Protein AF-0000000083151956 (afdb_homodimer)

Nearest PDB structures (foldseek):
  3o1k-assembly1_B  TM=8.610E-01  e=4.392E-08  Vibrio cholerae O1 biovar El Tor str. N16961
  7su6-assembly1_C  TM=8.711E-01  e=6.324E-08  Yersinia pestis
  7su7-assembly1_D  TM=8.736E-01  e=1.480E-07  Yersinia pestis
  1b9l-assembly1_A  TM=8.219E-01  e=1.318E-06  Escherichia coli
  7su8-assembly1_B  TM=8.408E-01  e=7.221E-06  Yersinia pestis

InterPro domains:
  IPR006156 Dihydroneopterin aldolase [PTHR42844] (194-307)
  IPR006157 Dihydroneopterin aldolase/epimerase domain [PF02152] (199-303)
  IPR006157 Dihydroneopterin aldolase/epimerase domain [SM00905] (197-304)
  IPR043133 GTP cyclohydrolase I, C-terminal/NADPH-dependent 7-cyano-7-deazaguanine reductase [G3DSA:3.30.1130.10] (10-170)
  IPR043133 GTP cyclohydrolase I, C-terminal/NADPH-dependent 7-cyano-7-deazaguanine reductase [G3DSA:3.30.1130.10] (189-306)

Radius of gyration: 25.69 Å; Cα contacts (8 Å, |Δi|>4): 1440; chains: 2; bounding box: 66×73×58 Å

Sequence (620 aa):
MGECKRNFQISPVPPLVDHICLRNVQLPLPSAVEAWRRPGQRQPCNMSLKLSCSSIAASAEDDDVSLSLDYGKLYRRIEESVRQWPNAHKEPAKILPIVGLYEQPVHEPPSIDPGQDLSVLGGRIASLALGYLQETALQISKERPGAIQPDFGQIEVSLHLPKALLRAEKGLLFRSLHTLGYSPEGVAVAVVEGEEFWIQNICCHCIIGINPHERLEKQTVVVSLGFKGPGHHQWRARFLETYQEMTRIVAEELDKTTFRSVETLVTFVARVVTVNFGIELVTVRAEKPNALAFAEGTGVEVTRGRSFFSMGECKRNFQISPVPPLVDHICLRNVQLPLPSAVEAWRRPGQRQPCNMSLKLSCSSIAASAEDDDVSLSLDYGKLYRRIEESVRQWPNAHKEPAKILPIVGLYEQPVHEPPSIDPGQDLSVLGGRIASLALGYLQETALQISKERPGAIQPDFGQIEVSLHLPKALLRAEKGLLFRSLHTLGYSPEGVAVAVVEGEEFWIQNICCHCIIGINPHERLEKQTVVVSLGFKGPGHHQWRARFLETYQEMTRIVAEELDKTTFRSVETLVTFVARVVTVNFGIELVTVRAEKPNALAFAEGTGVEVTRGRSFFS

Organism: NCBI:txid41062

pLDDT: mean 89.86, std 12.64, range [26.09, 98.88]

Secondary structure (DSSP, 8-state):
-------SEEPPPPS-EEEEEEEEEE--EEEE--TT--TTEEE--EEEEEEEEE--HHHHHHT-GGGS--HHHHHHHHHHHHHTTT------S-PPPEEETT-----S--SS-GGG-HHHHHHHHHHHHHHHHHHHHHHHHHHSTTSS-TT--EEEEEEEETTS-TTBTT-EEEEEEEEEEE-TTS-EEEEEEEEEEEEEEEEEEE---SSGGGGTS-EEEEEEEEEEE---HHHHHHHHHHHHHHHHHHHHHHTT---S-HHHHHHHHHHIIIIIT--SEEEEEEEETTSSTT-SEEEEEEEEEGGG--/-------SEEPPPPS-EEEEEEEEEE--BSS---TT--TT--B--EEEEEEEEE--HHHHHHT-GGGS--HHHHHHHHHHHHHTTT------S-PPPEEETT-----S--SS-GGG-HHHHHHHHHHHHHHHHHHHHHHHHHHSTTSS-TT--EEEEEEEETTS-TTBTT-EEEEEEEEEEE-TTS-EEEEEEEEEEEEEEEEEEE---SSGGGGTS-EEEEEEEEEEE---HHHHHHHHHHHHHHHHHHHHHHTT---S-HHHHHHHHHHIIIIIT--SEEEEEEEETTSSTT-SEEEEEEEEEGGGG-

Foldseek 3Di:
DPPLDQQWAADDDDPAKDKDKDFFDWAWAQFEAFAVRDGRHIFTKTKMKIKIFGDQVVCVVVVNCLLDDDVVVLVVQLNVCRVCPPPNPDPPAQFFAEAFRSDPPPPDDQPDDPSHAVLNSQSRSQRRNLSSQLVSQVVSCVVPPPNTDNQWMKMKMKMFGQRNHDQQRRAKMKIWIWIWIAGPVGGIHTYTAKIKMKRHWRWAWAQEAQDPVSRPGTAIKTKMKMAIDRPDDVLRSLCSVPVHVLSVVLRVVRNPDNYHDLVVSQVVSQQCCCVVSVRFKMKMWMWGCPPDPVDNTDTDIDMDGNVVVD/DPPLDQQWAADDDDPDKDKDKDFFDWAWAQFEAFAVRDGRHIFTKTKMKIKIWFDQVVCVVVVNCLLDDDVVVLVVQLNVCRVCPPPNPDPPAQFFAEAFRSDPPPPDDPPDDPSHAVLNSQSRSQRRNLRSQLVSQVVSCVVPPPNTDNQWMKMKMKMFGQRNHDQQRRAKMKIWIWIWIAGPVGGIHTYTAKIKMKRHWRWAWAQEADDPVSRPGTAIKTKMKMAIDRPDDVLRSLCSVPVHVLSVVLRVVRNPDNYHDLVVSQVVSQQCCCVVSVRFKMKMWMWGCPPDPVDNTDTDIDMDGNVVVD

Structure (mmCIF, N/CA/C/O backbone):
data_AF-0000000083151956-model_v1
#
loop_
_entity.id
_entity.type
_entity.pdbx_description
1 polymer 'dihydroneopterin aldolase'
#
loop_
_atom_site.group_PDB
_atom_site.id
_atom_site.type_symbol
_atom_site.label_atom_id
_atom_site.label_alt_id
_atom_site.label_comp_id
_atom_site.label_asym_id
_atom_site.label_entity_id
_atom_site.label_seq_id
_atom_site.pdbx_PDB_ins_code
_atom_site.Cartn_x
_atom_site.Cartn_y
_atom_site.Cartn_z
_atom_site.occupancy
_atom_site.B_iso_or_equiv
_atom_site.auth_seq_id
_atom_site.auth_comp_id
_atom_site.auth_asym_id
_atom_site.auth_atom_id
_atom_site.pdbx_PDB_model_num
ATOM 1 N N . MET A 1 1 ? -21.359 -8.938 27.875 1 26.28 1 MET A N 1
ATOM 2 C CA . MET A 1 1 ? -20.672 -8.93 26.594 1 26.28 1 MET A CA 1
ATOM 3 C C . MET A 1 1 ? -20.453 -10.344 26.078 1 26.28 1 MET A C 1
ATOM 5 O O . MET A 1 1 ? -19.625 -11.086 26.625 1 26.28 1 MET A O 1
ATOM 9 N N . GLY A 1 2 ? -21.516 -10.992 25.719 1 34.06 2 GLY A N 1
ATOM 10 C CA . GLY A 1 2 ? -21.484 -12.422 25.453 1 34.06 2 GLY A CA 1
ATOM 11 C C . GLY A 1 2 ? -20.359 -12.836 24.531 1 34.06 2 GLY A C 1
ATOM 12 O O . GLY A 1 2 ? -19.922 -12.047 23.688 1 34.06 2 GLY A O 1
ATOM 13 N N . GLU A 1 3 ? -19.5 -13.734 24.891 1 39.84 3 GLU A N 1
ATOM 14 C CA . GLU A 1 3 ? -18.406 -14.367 24.156 1 39.84 3 GLU A CA 1
ATOM 15 C C . GLU A 1 3 ? -18.875 -14.812 22.766 1 39.84 3 GLU A C 1
ATOM 17 O O . GLU A 1 3 ? -19.734 -15.695 22.656 1 39.84 3 GLU A O 1
ATOM 22 N N . CYS A 1 4 ? -19.219 -13.945 21.938 1 44.28 4 CYS A N 1
ATOM 23 C CA . CYS A 1 4 ? -19.547 -14.406 20.594 1 44.28 4 CYS A CA 1
ATOM 24 C C . CYS A 1 4 ? -18.609 -15.547 20.172 1 44.28 4 CYS A C 1
ATOM 26 O O . CYS A 1 4 ? -17.406 -15.352 20.031 1 44.28 4 CYS A O 1
ATOM 28 N N . LYS A 1 5 ? -18.906 -16.719 20.531 1 50.12 5 LYS A N 1
ATOM 29 C CA . LYS A 1 5 ? -18.188 -17.969 20.266 1 50.12 5 LYS A CA 1
ATOM 30 C C . LYS A 1 5 ? -17.922 -18.156 18.781 1 50.12 5 LYS A C 1
ATOM 32 O O . LYS A 1 5 ? -18.828 -18.078 17.969 1 50.12 5 LYS A O 1
ATOM 37 N N . ARG A 1 6 ? -16.656 -18.016 18.359 1 65.44 6 ARG A N 1
ATOM 38 C CA . ARG A 1 6 ? -16.203 -18.344 17.016 1 65.44 6 ARG A CA 1
ATOM 39 C C . ARG A 1 6 ? -16.625 -19.75 16.609 1 65.44 6 ARG A C 1
ATOM 41 O O . ARG A 1 6 ? -16.312 -20.719 17.328 1 65.44 6 ARG A O 1
ATOM 48 N N . ASN A 1 7 ? -17.641 -19.953 15.711 1 75.44 7 ASN A N 1
ATOM 49 C CA . ASN A 1 7 ? -18.141 -21.25 15.25 1 75.44 7 ASN A CA 1
ATOM 50 C C . ASN A 1 7 ? -17.281 -21.797 14.109 1 75.44 7 ASN A C 1
ATOM 52 O O . ASN A 1 7 ? -17.797 -22.453 13.211 1 75.44 7 ASN A O 1
ATOM 56 N N . PHE A 1 8 ? -15.992 -21.344 13.961 1 85.31 8 PHE A N 1
ATOM 57 C CA . PHE A 1 8 ? -15.102 -21.891 12.945 1 85.31 8 PHE A CA 1
ATOM 58 C C . PHE A 1 8 ? -13.664 -21.922 13.453 1 85.31 8 PHE A C 1
ATOM 60 O O . PHE A 1 8 ? -13.336 -21.297 14.461 1 85.31 8 PHE A O 1
ATOM 67 N N . GLN A 1 9 ? -12.875 -22.781 12.859 1 90.69 9 GLN A N 1
ATOM 68 C CA . GLN A 1 9 ? -11.445 -22.891 13.156 1 90.69 9 GLN A CA 1
ATOM 69 C C . GLN A 1 9 ? -10.602 -22.422 11.977 1 90.69 9 GLN A C 1
ATOM 71 O O . GLN A 1 9 ? -10.938 -22.688 10.82 1 90.69 9 GLN A O 1
ATOM 76 N N . ILE A 1 10 ? -9.609 -21.688 12.258 1 91.88 10 ILE A N 1
ATOM 77 C CA . ILE A 1 10 ? -8.641 -21.234 11.266 1 91.88 10 ILE A CA 1
ATOM 78 C C . ILE A 1 10 ? -7.285 -21.859 11.539 1 91.88 10 ILE A C 1
ATOM 80 O O . ILE A 1 10 ? -6.797 -21.844 12.672 1 91.88 10 ILE A O 1
ATOM 84 N N . SER A 1 11 ? -6.742 -22.453 10.523 1 90.81 11 SER A N 1
ATOM 85 C CA . SER A 1 11 ? -5.441 -23.094 10.672 1 90.81 11 SER A CA 1
ATOM 86 C C . SER A 1 11 ? -4.332 -22.047 10.844 1 90.81 11 SER A C 1
ATOM 88 O O . SER A 1 11 ? -4.422 -20.953 10.305 1 90.81 11 SER A O 1
ATOM 90 N N . PRO A 1 12 ? -3.312 -22.438 11.586 1 91.62 12 PRO A N 1
ATOM 91 C CA . PRO A 1 12 ? -2.166 -21.547 11.719 1 91.62 12 PRO A CA 1
ATOM 92 C C . PRO A 1 12 ? -1.478 -21.25 10.391 1 91.62 12 PRO A C 1
ATOM 94 O O . PRO A 1 12 ? -1.527 -22.078 9.477 1 91.62 12 PRO A O 1
ATOM 97 N N . VAL A 1 13 ? -0.87 -20.141 10.328 1 92.88 13 VAL A N 1
ATOM 98 C CA . VAL A 1 13 ? -0.144 -19.734 9.133 1 92.88 13 VAL A CA 1
ATOM 99 C C . VAL A 1 13 ? 1.092 -20.625 8.953 1 92.88 13 VAL A C 1
ATOM 101 O O . VAL A 1 13 ? 1.874 -20.797 9.891 1 92.88 13 VAL A O 1
ATOM 104 N N . PRO A 1 14 ? 1.272 -21.172 7.801 1 93.38 14 PRO A N 1
ATOM 105 C CA . PRO A 1 14 ? 2.455 -22 7.543 1 93.38 14 PRO A CA 1
ATOM 106 C C . PRO A 1 14 ? 3.748 -21.188 7.52 1 93.38 14 PRO A C 1
ATOM 108 O O . PRO A 1 14 ? 3.707 -19.953 7.391 1 93.38 14 PRO A O 1
ATOM 111 N N . PRO A 1 15 ? 4.871 -21.875 7.73 1 89.19 15 PRO A N 1
ATOM 112 C CA . PRO A 1 15 ? 6.156 -21.172 7.754 1 89.19 15 PRO A CA 1
ATOM 113 C C . PRO A 1 15 ? 6.461 -20.453 6.441 1 89.19 15 PRO A C 1
ATOM 115 O O . PRO A 1 15 ? 7.086 -19.391 6.449 1 89.19 15 PRO A O 1
ATOM 118 N N . LEU A 1 16 ? 6.051 -21.094 5.371 1 92.62 16 LEU A N 1
ATOM 119 C CA . LEU A 1 16 ? 6.238 -20.484 4.062 1 92.62 16 LEU A CA 1
ATOM 120 C C . LEU A 1 16 ? 4.898 -20.188 3.402 1 92.62 16 LEU A C 1
ATOM 122 O O . LEU A 1 16 ? 4.047 -21.062 3.285 1 92.62 16 LEU A O 1
ATOM 126 N N . VAL A 1 17 ? 4.715 -18.922 3.037 1 95.81 17 VAL A N 1
ATOM 127 C CA . VAL A 1 17 ? 3.496 -18.5 2.354 1 95.81 17 VAL A CA 1
ATOM 128 C C . VAL A 1 17 ? 3.852 -17.859 1.012 1 95.81 17 VAL A C 1
ATOM 130 O O . VAL A 1 17 ? 4.711 -16.984 0.946 1 95.81 17 VAL A O 1
ATOM 133 N N . ASP A 1 18 ? 3.285 -18.375 0.028 1 96.56 18 ASP A N 1
ATOM 134 C CA . ASP A 1 18 ? 3.471 -17.828 -1.312 1 96.56 18 ASP A CA 1
ATOM 135 C C . ASP A 1 18 ? 2.168 -17.234 -1.854 1 96.56 18 ASP A C 1
ATOM 137 O O . ASP A 1 18 ? 1.097 -17.469 -1.289 1 96.56 18 ASP A O 1
ATOM 141 N N . HIS A 1 19 ? 2.297 -16.438 -2.928 1 97.62 19 HIS A N 1
ATOM 142 C CA . HIS A 1 19 ? 1.123 -15.695 -3.375 1 97.62 19 HIS A CA 1
ATOM 143 C C . HIS A 1 19 ? 0.934 -15.82 -4.883 1 97.62 19 HIS A C 1
ATOM 145 O O . HIS A 1 19 ? 1.907 -15.797 -5.641 1 97.62 19 HIS A O 1
ATOM 151 N N . ILE A 1 20 ? -0.286 -16.016 -5.254 1 96.19 20 ILE A N 1
ATOM 152 C CA . ILE A 1 20 ? -0.732 -15.844 -6.633 1 96.19 20 ILE A CA 1
ATOM 153 C C . ILE A 1 20 ? -1.481 -14.523 -6.773 1 96.19 20 ILE A C 1
ATOM 155 O O . ILE A 1 20 ? -2.355 -14.211 -5.965 1 96.19 20 ILE A O 1
ATOM 159 N N . CYS A 1 21 ? -1.155 -13.828 -7.797 1 97.19 21 CYS A N 1
ATOM 160 C CA . CYS A 1 21 ? -1.708 -12.477 -7.902 1 97.19 21 CYS A CA 1
ATOM 161 C C . CYS A 1 21 ? -2.348 -12.258 -9.266 1 97.19 21 CYS A C 1
ATOM 163 O O . CYS A 1 21 ? -1.793 -12.664 -10.289 1 97.19 21 CYS A O 1
ATOM 165 N N . LEU A 1 22 ? -3.453 -11.703 -9.336 1 97.75 22 LEU A N 1
ATOM 166 C CA . LEU A 1 22 ? -4.086 -11.062 -10.484 1 97.75 22 LEU A CA 1
ATOM 167 C C . LEU A 1 22 ? -4.223 -9.562 -10.258 1 97.75 22 LEU A C 1
ATOM 169 O O . LEU A 1 22 ? -4.852 -9.125 -9.289 1 97.75 22 LEU A O 1
ATOM 173 N N . ARG A 1 23 ? -3.654 -8.836 -11.109 1 97.88 23 ARG A N 1
ATOM 174 C CA . ARG A 1 23 ? -3.594 -7.398 -10.859 1 97.88 23 ARG A CA 1
ATOM 175 C C . ARG A 1 23 ? -4.434 -6.637 -11.883 1 97.88 23 ARG A C 1
ATOM 177 O O . ARG A 1 23 ? -4.262 -6.805 -13.086 1 97.88 23 ARG A O 1
ATOM 184 N N . ASN A 1 24 ? -5.305 -5.781 -11.383 1 97.88 24 ASN A N 1
ATOM 185 C CA . ASN A 1 24 ? -6.105 -4.836 -12.148 1 97.88 24 ASN A CA 1
ATOM 186 C C . ASN A 1 24 ? -6.805 -5.512 -13.328 1 97.88 24 ASN A C 1
ATOM 188 O O . ASN A 1 24 ? -6.695 -5.055 -14.469 1 97.88 24 ASN A O 1
ATOM 192 N N . VAL A 1 25 ? -7.473 -6.547 -13.031 1 97.81 25 VAL A N 1
ATOM 193 C CA . VAL A 1 25 ? -8.273 -7.246 -14.031 1 97.81 25 VAL A CA 1
ATOM 194 C C . VAL A 1 25 ? -9.5 -6.406 -14.398 1 97.81 25 VAL A C 1
ATOM 196 O O . VAL A 1 25 ? -10.258 -5.996 -13.523 1 97.81 25 VAL A O 1
ATOM 199 N N . GLN A 1 26 ? -9.648 -6.109 -15.617 1 96.56 26 GLN A N 1
ATOM 200 C CA . GLN A 1 26 ? -10.852 -5.426 -16.078 1 96.56 26 GLN A CA 1
ATOM 201 C C . GLN A 1 26 ? -12.055 -6.363 -16.094 1 96.56 26 GLN A C 1
ATOM 203 O O . GLN A 1 26 ? -12.094 -7.32 -16.859 1 96.56 26 GLN A O 1
ATOM 208 N N . LEU A 1 27 ? -12.93 -6.105 -15.211 1 94.56 27 LEU A N 1
ATOM 209 C CA . LEU A 1 27 ? -14.117 -6.93 -15.023 1 94.56 27 LEU A CA 1
ATOM 210 C C . LEU A 1 27 ? -15.383 -6.109 -15.219 1 94.56 27 LEU A C 1
ATOM 212 O O . LEU A 1 27 ? -15.938 -5.574 -14.25 1 94.56 27 LEU A O 1
ATOM 216 N N . PRO A 1 28 ? -15.914 -6.004 -16.422 1 93.56 28 PRO A N 1
ATOM 217 C CA . PRO A 1 28 ? -17.172 -5.273 -16.594 1 93.56 28 PRO A CA 1
ATOM 218 C C . PRO A 1 28 ? -18.328 -5.887 -15.805 1 93.56 28 PRO A C 1
ATOM 220 O O . PRO A 1 28 ? -18.641 -7.07 -15.969 1 93.56 28 PRO A O 1
ATOM 223 N N . LEU A 1 29 ? -18.938 -5.129 -14.977 1 93.81 29 LEU A N 1
ATOM 224 C CA . LEU A 1 29 ? -20.062 -5.59 -14.18 1 93.81 29 LEU A CA 1
ATOM 225 C C . LEU A 1 29 ? -21.375 -5.309 -14.891 1 93.81 29 LEU A C 1
ATOM 227 O O . LEU A 1 29 ? -21.656 -4.168 -15.273 1 93.81 29 LEU A O 1
ATOM 231 N N . PRO A 1 30 ? -22.172 -6.316 -15.023 1 91.94 30 PRO A N 1
ATOM 232 C CA . PRO A 1 30 ? -23.469 -6.105 -15.672 1 91.94 30 PRO A CA 1
ATOM 233 C C . PRO A 1 30 ? -24.359 -5.113 -14.906 1 91.94 30 PRO A C 1
ATOM 235 O O . PRO A 1 30 ? -25.172 -4.422 -15.516 1 91.94 30 PRO A O 1
ATOM 238 N N . SER A 1 31 ? -24.219 -5.086 -13.648 1 89.56 31 SER A N 1
ATOM 239 C CA . SER A 1 31 ? -24.969 -4.164 -12.797 1 89.56 31 SER A CA 1
ATOM 240 C C . SER A 1 31 ? -24.141 -3.734 -11.586 1 89.56 31 SER A C 1
ATOM 242 O O . SER A 1 31 ? -23.656 -4.578 -10.828 1 89.56 31 SER A O 1
ATOM 244 N N . ALA A 1 32 ? -24.016 -2.414 -11.445 1 89.94 32 ALA A N 1
ATOM 245 C CA . ALA A 1 32 ? -23.312 -1.844 -10.297 1 89.94 32 ALA A CA 1
ATOM 246 C C . ALA A 1 32 ? -23.672 -0.374 -10.109 1 89.94 32 ALA A C 1
ATOM 248 O O . ALA A 1 32 ? -24.391 0.21 -10.93 1 89.94 32 ALA A O 1
ATOM 249 N N . VAL A 1 33 ? -23.234 0.129 -9.062 1 87.25 33 VAL A N 1
ATOM 250 C CA . VAL A 1 33 ? -23.484 1.534 -8.758 1 87.25 33 VAL A CA 1
ATOM 251 C C . VAL A 1 33 ? -22.797 2.418 -9.797 1 87.25 33 VAL A C 1
ATOM 253 O O . VAL A 1 33 ? -21.672 2.131 -10.211 1 87.25 33 VAL A O 1
ATOM 256 N N . GLU A 1 34 ? -23.531 3.422 -10.188 1 86 34 GLU A N 1
ATOM 257 C CA . GLU A 1 34 ? -22.969 4.379 -11.141 1 86 34 GLU A CA 1
ATOM 258 C C . GLU A 1 34 ? -23.312 5.812 -10.734 1 86 34 GLU A C 1
ATOM 260 O O . GLU A 1 34 ? -24.078 6.039 -9.805 1 86 34 GLU A O 1
ATOM 265 N N . ALA A 1 35 ? -22.766 6.727 -11.391 1 86.31 35 ALA A N 1
ATOM 266 C CA . ALA A 1 35 ? -22.688 8.125 -10.984 1 86.31 35 ALA A CA 1
ATOM 267 C C . ALA A 1 35 ? -24.062 8.773 -10.93 1 86.31 35 ALA A C 1
ATOM 269 O O . ALA A 1 35 ? -24.312 9.664 -10.117 1 86.31 35 ALA A O 1
ATOM 270 N N . TRP A 1 36 ? -24.984 8.328 -11.688 1 87.5 36 TRP A N 1
ATOM 271 C CA . TRP A 1 36 ? -26.297 8.969 -11.766 1 87.5 36 TRP A CA 1
ATOM 272 C C . TRP A 1 36 ? -27.328 8.188 -10.961 1 87.5 36 TRP A C 1
ATOM 274 O O . TRP A 1 36 ? -28.516 8.508 -11 1 87.5 36 TRP A O 1
ATOM 284 N N . ARG A 1 37 ? -26.875 7.105 -10.312 1 82.44 37 ARG A N 1
ATOM 285 C CA . ARG A 1 37 ? -27.672 6.316 -9.367 1 82.44 37 ARG A CA 1
ATOM 286 C C . ARG A 1 37 ? -28.812 5.598 -10.078 1 82.44 37 ARG A C 1
ATOM 288 O O . ARG A 1 37 ? -29.891 5.441 -9.516 1 82.44 37 ARG A O 1
ATOM 295 N N . ARG A 1 38 ? -28.625 5.363 -11.312 1 85.81 38 ARG A N 1
ATOM 296 C CA . ARG A 1 38 ? -29.594 4.562 -12.047 1 85.81 38 ARG A CA 1
ATOM 297 C C . ARG A 1 38 ? -29.375 3.074 -11.805 1 85.81 38 ARG A C 1
ATOM 299 O O . ARG A 1 38 ? -28.234 2.611 -11.766 1 85.81 38 ARG A O 1
ATOM 306 N N . PRO A 1 39 ? -30.422 2.318 -11.57 1 83 39 PRO A N 1
ATOM 307 C CA . PRO A 1 39 ? -30.281 0.884 -11.312 1 83 39 PRO A CA 1
ATOM 308 C C . PRO A 1 39 ? -29.953 0.093 -12.578 1 83 39 PRO A C 1
ATOM 310 O O . PRO A 1 39 ? -30.281 0.522 -13.688 1 83 39 PRO A O 1
ATOM 313 N N . GLY A 1 40 ? -29.203 -1.019 -12.398 1 84.75 40 GLY A N 1
ATOM 314 C CA . GLY A 1 40 ? -29.016 -2.006 -13.445 1 84.75 40 GLY A CA 1
ATOM 315 C C . GLY A 1 40 ? -28.062 -1.553 -14.531 1 84.75 40 GLY A C 1
ATOM 316 O O . GLY A 1 40 ? -28.156 -2.004 -15.68 1 84.75 40 GLY A O 1
ATOM 317 N N . GLN A 1 41 ? -27.219 -0.625 -14.289 1 89.69 41 GLN A N 1
ATOM 318 C CA . GLN A 1 41 ? -26.297 -0.115 -15.297 1 89.69 41 GLN A CA 1
ATOM 319 C C . GLN A 1 41 ? -24.984 -0.878 -15.273 1 89.69 41 GLN A C 1
ATOM 321 O O . GLN A 1 41 ? -24.469 -1.226 -14.203 1 89.69 41 GLN A O 1
ATOM 326 N N . ARG A 1 42 ? -24.484 -1.096 -16.484 1 92.38 42 ARG A N 1
ATOM 327 C CA . ARG A 1 42 ? -23.156 -1.698 -16.609 1 92.38 42 ARG A CA 1
ATOM 328 C C . ARG A 1 42 ? -22.078 -0.719 -16.172 1 92.38 42 ARG A C 1
ATOM 330 O O . ARG A 1 42 ? -22.156 0.476 -16.469 1 92.38 42 ARG A O 1
ATOM 337 N N . GLN A 1 43 ? -21.094 -1.215 -15.461 1 93.94 43 GLN A N 1
ATOM 338 C CA . GLN A 1 43 ? -20.016 -0.357 -14.961 1 93.94 43 GLN A CA 1
ATOM 339 C C . GLN A 1 43 ? -18.656 -1.03 -15.125 1 93.94 43 GLN A C 1
ATOM 341 O O . GLN A 1 43 ? -18.531 -2.24 -14.914 1 93.94 43 GLN A O 1
ATOM 346 N N . PRO A 1 44 ? -17.688 -0.276 -15.539 1 95.5 44 PRO A N 1
ATOM 347 C CA . PRO A 1 44 ? -16.344 -0.83 -15.484 1 95.5 44 PRO A CA 1
ATOM 348 C C . PRO A 1 44 ? -15.867 -1.09 -14.055 1 95.5 44 PRO A C 1
ATOM 350 O O . PRO A 1 44 ? -16.172 -0.314 -13.148 1 95.5 44 PRO A O 1
ATOM 353 N N . CYS A 1 45 ? -15.148 -2.164 -13.844 1 97 45 CYS A N 1
ATOM 354 C CA . CYS A 1 45 ? -14.562 -2.531 -12.562 1 97 45 CYS A CA 1
ATOM 355 C C . CYS A 1 45 ? -13.156 -3.094 -12.75 1 97 45 CYS A C 1
ATOM 357 O O . CYS A 1 45 ? -12.93 -3.926 -13.625 1 97 45 CYS A O 1
ATOM 359 N N . ASN A 1 46 ? -12.242 -2.543 -12.016 1 98.25 46 ASN A N 1
ATOM 360 C CA . ASN A 1 46 ? -10.906 -3.123 -11.938 1 98.25 46 ASN A CA 1
ATOM 361 C C . ASN A 1 46 ? -10.742 -3.982 -10.688 1 98.25 46 ASN A C 1
ATOM 363 O O . ASN A 1 46 ? -10.891 -3.488 -9.562 1 98.25 46 ASN A O 1
ATOM 367 N N . MET A 1 47 ? -10.406 -5.207 -10.852 1 98.25 47 MET A N 1
ATOM 368 C CA . MET A 1 47 ? -10.266 -6.137 -9.742 1 98.25 47 ME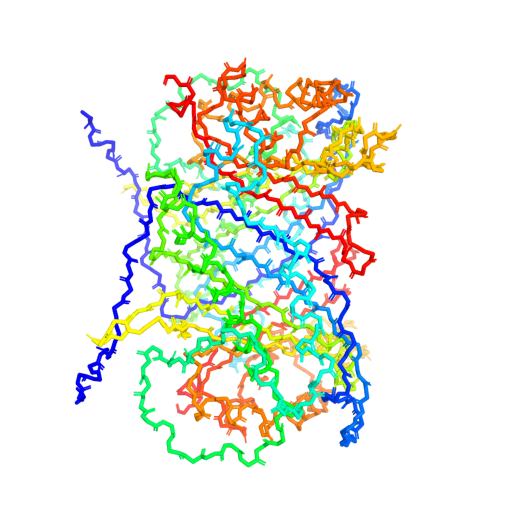T A CA 1
ATOM 369 C C . MET A 1 47 ? -8.812 -6.559 -9.562 1 98.25 47 MET A C 1
ATOM 371 O O . MET A 1 47 ? -8.117 -6.816 -10.547 1 98.25 47 MET A O 1
ATOM 375 N N . SER A 1 48 ? -8.359 -6.625 -8.398 1 98.69 48 SER A N 1
ATOM 376 C CA . SER A 1 48 ? -7.102 -7.262 -8.039 1 98.69 48 SER A CA 1
ATOM 377 C C . SER A 1 48 ? -7.297 -8.281 -6.922 1 98.69 48 SER A C 1
ATOM 379 O O . SER A 1 48 ? -8.164 -8.109 -6.062 1 98.69 48 SER A O 1
ATOM 381 N N . LEU A 1 49 ? -6.523 -9.297 -6.957 1 97.88 49 LEU A N 1
ATOM 382 C CA . LEU A 1 49 ? -6.566 -10.234 -5.844 1 97.88 49 LEU A CA 1
ATOM 383 C C . LEU A 1 49 ? -5.184 -10.812 -5.562 1 97.88 49 LEU A C 1
ATOM 385 O O . LEU A 1 49 ? -4.34 -10.875 -6.461 1 97.88 49 LEU A O 1
ATOM 389 N N . LYS A 1 50 ? -4.934 -11.117 -4.426 1 98.44 50 LYS A N 1
ATOM 390 C CA . LYS A 1 50 ? -3.758 -11.812 -3.91 1 98.44 50 LYS A CA 1
ATOM 391 C C . LYS A 1 50 ? -4.16 -13.039 -3.098 1 98.44 50 LYS A C 1
ATOM 393 O O . LYS A 1 50 ? -4.699 -12.914 -1.998 1 98.44 50 LYS A O 1
ATOM 398 N N . LEU A 1 51 ? -3.943 -14.125 -3.678 1 97.81 51 LEU A N 1
ATOM 399 C CA . LEU A 1 51 ? -4.266 -15.406 -3.055 1 97.81 51 LEU A CA 1
ATOM 400 C C . LEU A 1 51 ? -3.031 -16.016 -2.404 1 97.81 51 LEU A C 1
ATOM 402 O O . LEU A 1 51 ? -2.029 -16.266 -3.076 1 97.81 51 LEU A O 1
ATOM 406 N N . SER A 1 52 ? -3.117 -16.234 -1.111 1 97.88 52 SER A N 1
ATOM 407 C CA . SER A 1 52 ? -1.998 -16.766 -0.334 1 97.88 52 SER A CA 1
ATOM 408 C C . SER A 1 52 ? -2.188 -18.25 -0.023 1 97.88 52 SER A C 1
ATOM 410 O O . SER A 1 52 ? -3.248 -18.656 0.451 1 97.88 52 SER A O 1
ATOM 412 N N . CYS A 1 53 ? -1.289 -19.031 -0.293 1 95.69 53 CYS A N 1
ATOM 413 C CA . CYS A 1 53 ? -1.284 -20.453 -0.01 1 95.69 53 CYS A CA 1
ATOM 414 C C . CYS A 1 53 ? 0.054 -20.891 0.575 1 95.69 53 CYS A C 1
ATOM 416 O O . CYS A 1 53 ? 0.992 -20.094 0.65 1 95.69 53 CYS A O 1
ATOM 418 N N . SER A 1 54 ? -0.113 -22.094 1.037 1 89.56 54 SER A N 1
ATOM 419 C CA . SER A 1 54 ? 1.13 -22.594 1.618 1 89.56 54 SER A CA 1
ATOM 420 C C . SER A 1 54 ? 2.197 -22.797 0.549 1 89.56 54 SER A C 1
ATOM 422 O O . SER A 1 54 ? 1.888 -22.844 -0.643 1 89.56 54 SER A O 1
ATOM 424 N N . SER A 1 55 ? 3.363 -22.984 0.416 1 81.12 55 SER A N 1
ATOM 425 C CA . SER A 1 55 ? 4.582 -23.031 -0.386 1 81.12 55 SER A CA 1
ATOM 426 C C . SER A 1 55 ? 4.32 -23.656 -1.755 1 81.12 55 SER A C 1
ATOM 428 O O . SER A 1 55 ? 3.566 -24.625 -1.868 1 81.12 55 SER A O 1
ATOM 430 N N . ILE A 1 56 ? 4.781 -23.031 -2.76 1 79.25 56 ILE A N 1
ATOM 431 C CA . ILE A 1 56 ? 4.738 -23.531 -4.125 1 79.25 56 ILE A CA 1
ATOM 432 C C . ILE A 1 56 ? 6.055 -24.234 -4.461 1 79.25 56 ILE A C 1
ATOM 434 O O . ILE A 1 56 ? 6.367 -24.469 -5.633 1 79.25 56 ILE A O 1
ATOM 438 N N . ALA A 1 57 ? 6.77 -24.594 -3.457 1 81.62 57 ALA A N 1
ATOM 439 C CA . ALA A 1 57 ? 8.125 -25.109 -3.617 1 81.62 57 ALA A CA 1
ATOM 440 C C . ALA A 1 57 ? 8.117 -26.391 -4.445 1 81.62 57 ALA A C 1
ATOM 442 O O . ALA A 1 57 ? 9.023 -26.625 -5.25 1 81.62 57 ALA A O 1
ATOM 443 N N . ALA A 1 58 ? 7.176 -27.203 -4.234 1 80 58 ALA A N 1
ATOM 444 C CA . ALA A 1 58 ? 7.109 -28.453 -4.977 1 80 58 ALA A CA 1
ATOM 445 C C . ALA A 1 58 ? 6.949 -28.203 -6.473 1 80 58 ALA A C 1
ATOM 447 O O . ALA A 1 58 ? 7.605 -28.844 -7.289 1 80 58 ALA A O 1
ATOM 448 N N . SER A 1 59 ? 6.105 -27.312 -6.777 1 80.69 59 SER A N 1
ATOM 449 C CA . SER A 1 59 ? 5.914 -26.922 -8.172 1 80.69 59 SER A CA 1
ATOM 450 C C . SER A 1 59 ? 7.199 -26.359 -8.773 1 80.69 59 SER A C 1
ATOM 452 O O . SER A 1 59 ? 7.531 -26.656 -9.922 1 80.69 59 SER A O 1
ATOM 454 N N . ALA A 1 60 ? 7.875 -25.609 -8.031 1 82.81 60 ALA A N 1
ATOM 455 C CA . ALA A 1 60 ? 9.117 -25 -8.492 1 82.81 60 ALA A CA 1
ATOM 456 C C . ALA A 1 60 ? 10.211 -26.047 -8.68 1 82.81 60 ALA A C 1
ATOM 458 O O . ALA A 1 60 ? 10.953 -26 -9.664 1 82.81 60 ALA A O 1
ATOM 459 N N . GLU A 1 61 ? 10.273 -26.953 -7.789 1 85 61 GLU A N 1
ATOM 460 C CA . GLU A 1 61 ? 11.297 -28 -7.844 1 85 61 GLU A CA 1
ATOM 461 C C . GLU A 1 61 ? 11.117 -28.875 -9.078 1 85 61 GLU A C 1
ATOM 463 O O . GLU A 1 61 ? 12.094 -29.188 -9.773 1 85 61 GLU A O 1
ATOM 468 N N . ASP A 1 62 ? 9.953 -29.156 -9.43 1 85.81 62 ASP A N 1
ATOM 469 C CA . ASP A 1 62 ? 9.672 -30.094 -10.516 1 85.81 62 ASP A CA 1
ATOM 470 C C . ASP A 1 62 ? 9.375 -29.344 -11.812 1 85.81 62 ASP A C 1
ATOM 472 O O . ASP A 1 62 ? 9.219 -29.969 -12.867 1 85.81 62 ASP A O 1
ATOM 476 N N . ASP A 1 63 ? 9.336 -28.031 -11.719 1 89.75 63 ASP A N 1
ATOM 477 C CA . ASP A 1 63 ? 8.883 -27.219 -12.844 1 89.75 63 ASP A CA 1
ATOM 478 C C . ASP A 1 63 ? 7.586 -27.766 -13.438 1 89.75 63 ASP A C 1
ATOM 480 O O . ASP A 1 63 ? 7.492 -27.984 -14.648 1 89.75 63 ASP A O 1
ATOM 484 N N . ASP A 1 64 ? 6.719 -28.062 -12.469 1 86.31 64 ASP A N 1
ATOM 485 C CA . ASP A 1 64 ? 5.434 -28.688 -12.789 1 86.31 64 ASP A CA 1
ATOM 486 C C . ASP A 1 64 ? 4.273 -27.828 -12.289 1 86.31 64 ASP A C 1
ATOM 488 O O . ASP A 1 64 ? 3.988 -27.781 -11.094 1 86.31 64 ASP A O 1
ATOM 492 N N . VAL A 1 65 ? 3.496 -27.312 -13.211 1 83.12 65 VAL A N 1
ATOM 493 C CA . VAL A 1 65 ? 2.422 -26.359 -12.922 1 83.12 65 VAL A CA 1
ATOM 494 C C . VAL A 1 65 ? 1.274 -27.094 -12.219 1 83.12 65 VAL A C 1
ATOM 496 O O . VAL A 1 65 ? 0.469 -26.469 -11.523 1 83.12 65 VAL A O 1
ATOM 499 N N . SER A 1 66 ? 1.24 -28.375 -12.391 1 81.5 66 SER A N 1
ATOM 500 C CA . SER A 1 66 ? 0.141 -29.156 -11.82 1 81.5 66 SER A CA 1
ATOM 501 C C . SER A 1 66 ? 0.225 -29.188 -10.297 1 81.5 66 SER A C 1
ATOM 503 O O . SER A 1 66 ? -0.745 -29.547 -9.625 1 81.5 66 SER A O 1
ATOM 505 N N . LEU A 1 67 ? 1.324 -28.812 -9.766 1 84.38 67 LEU A N 1
ATOM 506 C CA . LEU A 1 67 ? 1.523 -28.797 -8.32 1 84.38 67 LEU A CA 1
ATOM 507 C C . LEU A 1 67 ? 1.348 -27.391 -7.766 1 84.38 67 LEU A C 1
ATOM 509 O O . LEU A 1 67 ? 1.828 -27.078 -6.672 1 84.38 67 LEU A O 1
ATOM 513 N N . SER A 1 68 ? 0.797 -26.578 -8.578 1 85.31 68 SER A N 1
ATOM 514 C CA . SER A 1 68 ? 0.453 -25.219 -8.156 1 85.31 68 SER A CA 1
ATOM 515 C C . SER A 1 68 ? -0.94 -24.828 -8.641 1 85.31 68 SER A C 1
ATOM 517 O O . SER A 1 68 ? -1.685 -25.672 -9.148 1 85.31 68 SER A O 1
ATOM 519 N N . LEU A 1 69 ? -1.301 -23.625 -8.289 1 87.81 69 LEU A N 1
ATOM 520 C CA . LEU A 1 69 ? -2.611 -23.141 -8.703 1 87.81 69 LEU A CA 1
ATOM 521 C C . LEU A 1 69 ? -2.549 -22.516 -10.094 1 87.81 69 LEU A C 1
ATOM 523 O O . LEU A 1 69 ? -1.616 -21.766 -10.398 1 87.81 69 LEU A O 1
ATOM 527 N N . ASP A 1 70 ? -3.469 -22.938 -10.883 1 90.62 70 ASP A N 1
ATOM 528 C CA . ASP A 1 70 ? -3.621 -22.359 -12.219 1 90.62 70 ASP A CA 1
ATOM 529 C C . ASP A 1 70 ? -4.398 -21.047 -12.172 1 90.62 70 ASP A C 1
ATOM 531 O O . ASP A 1 70 ? -5.621 -21.047 -12.016 1 90.62 70 ASP A O 1
ATOM 535 N N . TYR A 1 71 ? -3.678 -19.969 -12.383 1 91.56 71 TYR A N 1
ATOM 536 C CA . TYR A 1 71 ? -4.344 -18.672 -12.266 1 91.56 71 TYR A CA 1
ATOM 537 C C . TYR A 1 71 ? -5.25 -18.406 -13.461 1 91.56 71 TYR A C 1
ATOM 539 O O . TYR A 1 71 ? -6.152 -17.578 -13.398 1 91.56 71 TYR A O 1
ATOM 547 N N . GLY A 1 72 ? -4.98 -18.984 -14.625 1 91.81 72 GLY A N 1
ATOM 548 C CA . GLY A 1 72 ? -5.902 -18.891 -15.75 1 91.81 72 GLY A CA 1
ATOM 549 C C . GLY A 1 72 ? -7.266 -19.484 -15.453 1 91.81 72 GLY A C 1
ATOM 550 O O . GLY A 1 72 ? -8.297 -18.891 -15.773 1 91.81 72 GLY A O 1
ATOM 551 N N . LYS A 1 73 ? -7.203 -20.688 -14.891 1 92.62 73 LYS A N 1
ATOM 552 C CA . LYS A 1 73 ? -8.453 -21.344 -14.5 1 92.62 73 LYS A CA 1
ATOM 553 C C . LYS A 1 73 ? -9.195 -20.531 -13.445 1 92.62 73 LYS A C 1
ATOM 555 O O . LYS A 1 73 ? -10.414 -20.391 -13.508 1 92.62 73 LYS A O 1
ATOM 560 N N . LEU A 1 74 ? -8.469 -20.078 -12.469 1 93.94 74 LEU A N 1
ATOM 561 C CA . LEU A 1 74 ? -9.062 -19.234 -11.445 1 93.94 74 LEU A CA 1
ATOM 562 C C . LEU A 1 74 ? -9.742 -18.016 -12.07 1 93.94 74 LEU A C 1
ATOM 564 O O . LEU A 1 74 ? -10.891 -17.703 -11.75 1 93.94 74 LEU A O 1
ATOM 568 N N . TYR A 1 75 ? -9.047 -17.344 -12.984 1 95.38 75 TYR A N 1
ATOM 569 C CA . TYR A 1 75 ? -9.578 -16.172 -13.68 1 95.38 75 TYR A CA 1
ATOM 570 C C . TYR A 1 75 ? -10.875 -16.5 -14.406 1 95.38 75 TYR A C 1
ATOM 572 O O . TYR A 1 75 ? -11.852 -15.766 -14.32 1 95.38 75 TYR A O 1
ATOM 580 N N . ARG A 1 76 ? -10.875 -17.578 -15.094 1 93.62 76 ARG A N 1
ATOM 581 C CA . ARG A 1 76 ? -12.055 -17.969 -15.859 1 93.62 76 ARG A CA 1
ATOM 582 C C . ARG A 1 76 ? -13.25 -18.219 -14.945 1 93.62 76 ARG A C 1
ATOM 584 O O . ARG A 1 76 ? -14.375 -17.828 -15.258 1 93.62 76 ARG A O 1
ATOM 591 N N . ARG A 1 77 ? -12.984 -18.828 -13.859 1 92.25 77 ARG A N 1
ATOM 592 C CA . ARG A 1 77 ? -14.047 -19.078 -12.891 1 92.25 77 ARG A CA 1
ATOM 593 C C . ARG A 1 77 ? -14.633 -17.781 -12.367 1 92.25 77 ARG A C 1
ATOM 595 O O . ARG A 1 77 ? -15.852 -17.641 -12.258 1 92.25 77 ARG A O 1
ATOM 602 N N . ILE A 1 78 ? -13.789 -16.844 -12.039 1 94 78 ILE A N 1
ATOM 603 C CA . ILE A 1 78 ? -14.227 -15.547 -11.531 1 94 78 ILE A CA 1
ATOM 604 C C . ILE A 1 78 ? -15.016 -14.812 -12.609 1 94 78 ILE A C 1
ATOM 606 O O . ILE A 1 78 ? -16.094 -14.289 -12.344 1 94 78 ILE A O 1
ATOM 610 N N . GLU A 1 79 ? -14.477 -14.781 -13.805 1 93.12 79 GLU A N 1
ATOM 611 C CA . GLU A 1 79 ? -15.125 -14.094 -14.922 1 93.12 79 GLU A CA 1
ATOM 612 C C . GLU A 1 79 ? -16.531 -14.648 -15.172 1 93.12 79 GLU A C 1
ATOM 614 O O . GLU A 1 79 ? -17.469 -13.883 -15.383 1 93.12 79 GLU A O 1
ATOM 619 N N . GLU A 1 80 ? -16.609 -15.961 -15.18 1 90.75 80 GLU A N 1
ATOM 620 C CA . GLU A 1 80 ? -17.906 -16.609 -15.391 1 90.75 80 GLU A CA 1
ATOM 621 C C . GLU A 1 80 ? -18.906 -16.219 -14.305 1 90.75 80 GLU A C 1
ATOM 623 O O . GLU A 1 80 ? -20.078 -15.969 -14.586 1 90.75 80 GLU A O 1
ATOM 628 N N . SER A 1 81 ? -18.453 -16.219 -13.102 1 89.31 81 SER A N 1
ATOM 629 C CA . SER A 1 81 ? -19.312 -15.836 -11.984 1 89.31 81 SER A CA 1
ATOM 630 C C . SER A 1 81 ? -19.766 -14.391 -12.109 1 89.31 81 SER A C 1
ATOM 632 O O . SER A 1 81 ? -20.922 -14.078 -11.836 1 89.31 81 SER A O 1
ATOM 634 N N . VAL A 1 82 ? -18.938 -13.531 -12.539 1 89.62 82 VAL A N 1
ATOM 635 C CA . VAL A 1 82 ? -19.219 -12.102 -12.648 1 89.62 82 VAL A CA 1
ATOM 636 C C . VAL A 1 82 ? -20.203 -11.859 -13.789 1 89.62 82 VAL A C 1
ATOM 638 O O . VAL A 1 82 ? -21.047 -10.969 -13.703 1 89.62 82 VAL A O 1
ATOM 641 N N . ARG A 1 83 ? -20.078 -12.633 -14.82 1 88.44 83 ARG A N 1
ATOM 642 C CA . ARG A 1 83 ? -20.984 -12.492 -15.961 1 88.44 83 ARG A CA 1
ATOM 643 C C . ARG A 1 83 ? -22.438 -12.719 -15.539 1 88.44 83 ARG A C 1
ATOM 645 O O . ARG A 1 83 ? -23.359 -12.156 -16.141 1 88.44 83 ARG A O 1
ATOM 652 N N . GLN A 1 84 ? -22.609 -13.469 -14.516 1 85.44 84 GLN A N 1
ATOM 653 C CA . GLN A 1 84 ? -23.953 -13.789 -14.039 1 85.44 84 GLN A CA 1
ATOM 654 C C . GLN A 1 84 ? -24.375 -12.844 -12.914 1 85.44 84 GLN A C 1
ATOM 656 O O . GLN A 1 84 ? -25.469 -12.984 -12.359 1 85.44 84 GLN A O 1
ATOM 661 N N . TRP A 1 85 ? -23.625 -11.992 -12.68 1 83.19 85 TRP A N 1
ATOM 662 C CA . TRP A 1 85 ? -23.906 -11.031 -11.617 1 83.19 85 TRP A CA 1
ATOM 663 C C . TRP A 1 85 ? -25.016 -10.07 -12.023 1 83.19 85 TRP A C 1
ATOM 665 O O . TRP A 1 85 ? -25.031 -9.57 -13.156 1 83.19 85 TRP A O 1
ATOM 675 N N . PRO A 1 86 ? -26.062 -9.766 -11.117 1 80.44 86 PRO A N 1
ATOM 676 C CA . PRO A 1 86 ? -26.141 -10.188 -9.719 1 80.44 86 PRO A CA 1
ATOM 677 C C . PRO A 1 86 ? -26.984 -11.43 -9.516 1 80.44 86 PRO A C 1
ATOM 679 O O . PRO A 1 86 ? -27.203 -11.875 -8.383 1 80.44 86 PRO A O 1
ATOM 682 N N . ASN A 1 87 ? -27.609 -11.945 -10.617 1 74.31 87 ASN A N 1
ATOM 683 C CA . ASN A 1 87 ? -28.562 -13.047 -10.539 1 74.31 87 ASN A CA 1
ATOM 684 C C . ASN A 1 87 ? -27.844 -14.398 -10.461 1 74.31 87 ASN A C 1
ATOM 686 O O . ASN A 1 87 ? -27.047 -14.734 -11.336 1 74.31 87 ASN A O 1
ATOM 690 N N . ALA A 1 88 ? -27.297 -14.781 -9.367 1 59.16 88 ALA A N 1
ATOM 691 C CA . ALA A 1 88 ? -26.547 -16.031 -9.281 1 59.16 88 ALA A CA 1
ATOM 692 C C . ALA A 1 88 ? -27.438 -17.234 -9.562 1 59.16 88 ALA A C 1
ATOM 694 O O . ALA A 1 88 ? -28.25 -17.625 -8.727 1 59.16 88 ALA A O 1
ATOM 695 N N . HIS A 1 89 ? -28.062 -17.453 -10.695 1 52.34 89 HIS A N 1
ATOM 696 C CA . HIS A 1 89 ? -28.953 -18.594 -10.883 1 52.34 89 HIS A CA 1
ATOM 697 C C . HIS A 1 89 ? -28.234 -19.906 -10.602 1 52.34 89 HIS A C 1
ATOM 699 O O . HIS A 1 89 ? -28.828 -20.844 -10.07 1 52.34 89 HIS A O 1
ATOM 705 N N . LYS A 1 90 ? -27.125 -20.359 -11.305 1 52.22 90 LYS A N 1
ATOM 706 C CA . LYS A 1 90 ? -26.531 -21.688 -11.25 1 52.22 90 LYS A CA 1
ATOM 707 C C . LYS A 1 90 ? -25.234 -21.672 -10.445 1 52.22 90 LYS A C 1
ATOM 709 O O . LYS A 1 90 ? -24.328 -20.891 -10.727 1 52.22 90 LYS A O 1
ATOM 714 N N . GLU A 1 91 ? -25.281 -22.094 -9.117 1 52.88 91 GLU A N 1
ATOM 715 C CA . GLU A 1 91 ? -24.031 -22.203 -8.352 1 52.88 91 GLU A CA 1
ATOM 716 C C . GLU A 1 91 ? -23.078 -23.203 -8.984 1 52.88 91 GLU A C 1
ATOM 718 O O . GLU A 1 91 ? -23.188 -24.406 -8.742 1 52.88 91 GLU A O 1
ATOM 723 N N . PRO A 1 92 ? -22.656 -23.062 -10.109 1 52.03 92 PRO A N 1
ATOM 724 C CA . PRO A 1 92 ? -21.875 -24.203 -10.617 1 52.03 92 PRO A CA 1
ATOM 725 C C . PRO A 1 92 ? -20.75 -24.609 -9.672 1 52.03 92 PRO A C 1
ATOM 727 O O . PRO A 1 92 ? -20.438 -25.797 -9.547 1 52.03 92 PRO A O 1
ATOM 730 N N . ALA A 1 93 ? -19.812 -23.688 -9.297 1 59.81 93 ALA A N 1
ATOM 731 C CA . ALA A 1 93 ? -18.516 -23.953 -8.672 1 59.81 93 ALA A CA 1
ATOM 732 C C . ALA A 1 93 ? -18.656 -24.062 -7.156 1 59.81 93 ALA A C 1
ATOM 734 O O . ALA A 1 93 ? -19.641 -23.594 -6.578 1 59.81 93 ALA A O 1
ATOM 735 N N . LYS A 1 94 ? -17.891 -25 -6.539 1 68.12 94 LYS A N 1
ATOM 736 C CA . LYS A 1 94 ? -17.828 -25.141 -5.09 1 68.12 94 LYS A CA 1
ATOM 737 C C . LYS A 1 94 ? -17.609 -23.781 -4.422 1 68.12 94 LYS A C 1
ATOM 739 O O . LYS A 1 94 ? -16.5 -23.25 -4.445 1 68.12 94 LYS A O 1
ATOM 744 N N . ILE A 1 95 ? -18.594 -23.047 -4.133 1 84.12 95 ILE A N 1
ATOM 745 C CA . ILE A 1 95 ? -18.562 -21.797 -3.379 1 84.12 95 ILE A CA 1
ATOM 746 C C . ILE A 1 95 ? -18.625 -22.094 -1.883 1 84.12 95 ILE A C 1
ATOM 748 O O . ILE A 1 95 ? -19.453 -22.906 -1.436 1 84.12 95 ILE A O 1
ATOM 752 N N . LEU A 1 96 ? -17.672 -21.578 -1.213 1 92.5 96 LEU A N 1
ATOM 753 C CA . LEU A 1 96 ? -17.656 -21.734 0.237 1 92.5 96 LEU A CA 1
ATOM 754 C C . LEU A 1 96 ? -18.656 -20.797 0.902 1 92.5 96 LEU A C 1
ATOM 756 O O . LEU A 1 96 ? -18.812 -19.656 0.479 1 92.5 96 LEU A O 1
ATOM 760 N N . PRO A 1 97 ? -19.359 -21.328 1.91 1 91.25 97 PRO A N 1
ATOM 761 C CA . PRO A 1 97 ? -20.125 -20.375 2.707 1 91.25 97 PRO A CA 1
ATOM 762 C C . PRO A 1 97 ? -19.266 -19.25 3.273 1 91.25 97 PRO A C 1
ATOM 764 O O . PRO A 1 97 ? -18.109 -19.484 3.66 1 91.25 97 PRO A O 1
ATOM 767 N N . ILE A 1 98 ? -19.766 -18.094 3.291 1 91.06 98 ILE A N 1
ATOM 768 C CA . ILE A 1 98 ? -19.062 -16.938 3.82 1 91.06 98 ILE A CA 1
ATOM 769 C C . ILE A 1 98 ? -19.531 -16.656 5.246 1 91.06 98 ILE A C 1
ATOM 771 O O . ILE A 1 98 ? -20.734 -16.562 5.5 1 91.06 98 ILE A O 1
ATOM 775 N N . VAL A 1 99 ? -18.609 -16.516 6.141 1 88.69 99 VAL A N 1
ATOM 776 C CA . VAL A 1 99 ? -18.969 -16.266 7.531 1 88.69 99 VAL A CA 1
ATOM 777 C C . VAL A 1 99 ? -18.156 -15.078 8.062 1 88.69 99 VAL A C 1
ATOM 779 O O . VAL A 1 99 ? -17.031 -14.852 7.637 1 88.69 99 VAL A O 1
ATOM 782 N N . GLY A 1 100 ? -18.812 -14.266 8.922 1 84.31 100 GLY A N 1
ATOM 783 C CA . GLY A 1 100 ? -18.094 -13.164 9.57 1 84.31 100 GLY A CA 1
ATOM 784 C C . GLY A 1 100 ? -17.312 -13.602 10.781 1 84.31 100 GLY A C 1
ATOM 785 O O . GLY A 1 100 ? -17.625 -14.609 11.414 1 84.31 100 GLY A O 1
ATOM 786 N N . LEU A 1 101 ? -16.234 -12.922 11.047 1 75.12 101 LEU A N 1
ATOM 787 C CA . LEU A 1 101 ? -15.422 -13.234 12.211 1 75.12 101 LEU A CA 1
ATOM 788 C C . LEU A 1 101 ? -16.234 -13.125 13.5 1 75.12 101 LEU A C 1
ATOM 790 O O . LEU A 1 101 ? -16.016 -13.891 14.438 1 75.12 101 LEU A O 1
ATOM 794 N N . TYR A 1 102 ? -17.203 -12.078 13.469 1 63.91 102 TYR A N 1
ATOM 795 C CA . TYR A 1 102 ? -17.969 -11.867 14.688 1 63.91 102 TYR A CA 1
ATOM 796 C C . TYR A 1 102 ? -19.453 -12.156 14.445 1 63.91 102 TYR A C 1
ATOM 798 O O . TYR A 1 102 ? -20.297 -11.773 15.258 1 63.91 102 TYR A O 1
ATOM 806 N N . GLU A 1 103 ? -19.875 -13.109 13.633 1 55.94 103 GLU A N 1
ATOM 807 C CA . GLU A 1 103 ? -21.172 -13.422 13.047 1 55.94 103 GLU A CA 1
ATOM 808 C C . GLU A 1 103 ? -22.281 -13.266 14.07 1 55.94 103 GLU A C 1
ATOM 810 O O . GLU A 1 103 ? -22.359 -14.016 15.047 1 55.94 103 GLU A O 1
ATOM 815 N N . GLN A 1 104 ? -22.547 -12.133 14.477 1 50.12 104 GLN A N 1
ATOM 816 C CA . GLN A 1 104 ? -23.938 -12.133 14.891 1 50.12 104 GLN A CA 1
ATOM 817 C C . GLN A 1 104 ? -24.859 -12.531 13.742 1 50.12 104 GLN A C 1
ATOM 819 O O . GLN A 1 104 ? -24.547 -12.273 12.578 1 50.12 104 GLN A O 1
ATOM 824 N N . PRO A 1 105 ? -25.609 -13.562 13.891 1 43.38 105 PRO A N 1
ATOM 825 C CA . PRO A 1 105 ? -26.578 -13.969 12.867 1 43.38 105 PRO A CA 1
ATOM 826 C C . PRO A 1 105 ? -27.156 -12.781 12.109 1 43.38 105 PRO A C 1
ATOM 828 O O . PRO A 1 105 ? -27.547 -11.781 12.719 1 43.38 105 PRO A O 1
ATOM 831 N N . VAL A 1 106 ? -26.641 -12.547 11.031 1 43.53 106 VAL A N 1
ATOM 832 C CA . VAL A 1 106 ? -27.188 -11.508 10.164 1 43.53 106 VAL A CA 1
ATOM 833 C C . VAL A 1 106 ? -28.641 -11.82 9.836 1 43.53 106 VAL A C 1
ATOM 835 O O . VAL A 1 106 ? -28.938 -12.844 9.211 1 43.53 106 VAL A O 1
ATOM 838 N N . HIS A 1 107 ? -29.469 -11.555 10.758 1 41 107 HIS A N 1
ATOM 839 C CA . HIS A 1 107 ? -30.859 -11.875 10.469 1 41 107 HIS A CA 1
ATOM 840 C C . HIS A 1 107 ? -31.281 -11.352 9.094 1 41 107 HIS A C 1
ATOM 842 O O . HIS A 1 107 ? -32.188 -11.883 8.477 1 41 107 HIS A O 1
ATOM 848 N N . GLU A 1 108 ? -31.469 -9.898 8.922 1 45.59 108 GLU A N 1
ATOM 849 C CA . GLU A 1 108 ? -32.375 -9.344 7.926 1 45.59 108 GLU A CA 1
ATOM 850 C C . GLU A 1 108 ? -31.672 -9.133 6.586 1 45.59 108 GLU A C 1
ATOM 852 O O . GLU A 1 108 ? -30.562 -8.586 6.539 1 45.59 108 GLU A O 1
ATOM 857 N N . PRO A 1 109 ? -32.062 -9.914 5.531 1 49.62 109 PRO A N 1
ATOM 858 C CA . PRO A 1 109 ? -31.547 -9.734 4.176 1 49.62 109 PRO A CA 1
ATOM 859 C C . PRO A 1 109 ? -31.391 -8.266 3.789 1 49.62 109 PRO A C 1
ATOM 861 O O . PRO A 1 109 ? -32.25 -7.438 4.145 1 49.62 109 PRO A O 1
ATOM 864 N N . PRO A 1 110 ? -30.219 -7.852 3.455 1 53.84 110 PRO A N 1
ATOM 865 C CA . PRO A 1 110 ? -30.125 -6.441 3.074 1 53.84 110 PRO A CA 1
ATOM 866 C C . PRO A 1 110 ? -31.125 -6.059 1.979 1 53.84 110 PRO A C 1
ATOM 868 O O . PRO A 1 110 ? -31.391 -6.855 1.08 1 53.84 110 PRO A O 1
ATOM 871 N N . SER A 1 111 ? -32.062 -5.117 2.277 1 60.72 111 SER A N 1
ATOM 872 C CA . SER A 1 111 ? -32.969 -4.438 1.354 1 60.72 111 SER A CA 1
ATOM 873 C C . SER A 1 111 ? -32.219 -3.855 0.166 1 60.72 111 SER A C 1
ATOM 875 O O . SER A 1 111 ? -32.812 -3.383 -0.794 1 60.72 111 SER A O 1
ATOM 877 N N . ILE A 1 112 ? -30.922 -4.113 0.152 1 68.69 112 ILE A N 1
ATOM 878 C CA . ILE A 1 112 ? -30.156 -3.467 -0.903 1 68.69 112 ILE A CA 1
ATOM 879 C C . ILE A 1 112 ? -29.953 -4.434 -2.068 1 68.69 112 ILE A C 1
ATOM 881 O O . ILE A 1 112 ? -29.703 -5.625 -1.861 1 68.69 112 ILE A O 1
ATOM 885 N N . ASP A 1 113 ? -30.219 -3.93 -3.227 1 77.88 113 ASP A N 1
ATOM 886 C CA . ASP A 1 113 ? -29.953 -4.672 -4.453 1 77.88 113 ASP A CA 1
ATOM 887 C C . ASP A 1 113 ? -28.531 -5.211 -4.469 1 77.88 113 ASP A C 1
ATOM 889 O O . ASP A 1 113 ? -27.562 -4.445 -4.348 1 77.88 113 ASP A O 1
ATOM 893 N N . PRO A 1 114 ? -28.469 -6.523 -4.523 1 77.62 114 PRO A N 1
ATOM 894 C CA . PRO A 1 114 ? -27.125 -7.117 -4.52 1 77.62 114 PRO A CA 1
ATOM 895 C C . PRO A 1 114 ? -26.203 -6.523 -5.586 1 77.62 114 PRO A C 1
ATOM 897 O O . PRO A 1 114 ? -25 -6.434 -5.383 1 77.62 114 PRO A O 1
ATOM 900 N N . GLY A 1 115 ? -26.766 -6.133 -6.613 1 81.06 115 GLY A N 1
ATOM 901 C CA . GLY A 1 115 ? -25.969 -5.539 -7.68 1 81.06 115 GLY A CA 1
ATOM 902 C C . GLY A 1 115 ? -25.312 -4.234 -7.277 1 81.06 115 GLY A C 1
ATOM 903 O O . GLY A 1 115 ? -24.375 -3.775 -7.938 1 81.06 115 GLY A O 1
ATOM 904 N N . GLN A 1 116 ? -25.766 -3.75 -6.223 1 82.88 116 GLN A N 1
ATOM 905 C CA . GLN A 1 116 ? -25.25 -2.453 -5.781 1 82.88 116 GLN A CA 1
ATOM 906 C C . GLN A 1 116 ? -24.312 -2.604 -4.598 1 82.88 116 GLN A C 1
ATOM 908 O O . GLN A 1 116 ? -23.812 -1.611 -4.062 1 82.88 116 GLN A O 1
ATOM 913 N N . ASP A 1 117 ? -24.078 -3.795 -4.219 1 89.31 117 ASP A N 1
ATOM 914 C CA . ASP A 1 117 ? -23.266 -4.066 -3.043 1 89.31 117 ASP A CA 1
ATOM 915 C C . ASP A 1 117 ? -21.969 -4.785 -3.43 1 89.31 117 ASP A C 1
ATOM 917 O O . ASP A 1 117 ? -21.953 -6.008 -3.578 1 89.31 117 ASP A O 1
ATOM 921 N N . LEU A 1 118 ? -20.906 -4 -3.469 1 92.06 118 LEU A N 1
ATOM 922 C CA . LEU A 1 118 ? -19.609 -4.559 -3.865 1 92.06 118 LEU A CA 1
ATOM 923 C C . LEU A 1 118 ? -19.156 -5.609 -2.865 1 92.06 118 LEU A C 1
ATOM 925 O O . LEU A 1 118 ? -18.344 -6.484 -3.207 1 92.06 118 LEU A O 1
ATOM 929 N N . SER A 1 119 ? -19.594 -5.496 -1.573 1 92.62 119 SER A N 1
ATOM 930 C CA . SER A 1 119 ? -19.156 -6.461 -0.572 1 92.62 119 SER A CA 1
ATOM 931 C C . SER A 1 119 ? -19.672 -7.859 -0.889 1 92.62 119 SER A C 1
ATOM 933 O O . SER A 1 119 ? -19 -8.852 -0.596 1 92.62 119 SER A O 1
ATOM 935 N N . VAL A 1 120 ? -20.812 -7.926 -1.483 1 90.62 120 VAL A N 1
ATOM 936 C CA . VAL A 1 120 ? -21.391 -9.211 -1.884 1 90.62 120 VAL A CA 1
ATOM 937 C C . VAL A 1 120 ? -20.547 -9.812 -3.014 1 90.62 120 VAL A C 1
ATOM 939 O O . VAL A 1 120 ? -20.188 -10.984 -2.965 1 90.62 120 VAL A O 1
ATOM 942 N N . LEU A 1 121 ? -20.25 -9 -3.975 1 92.62 121 LEU A N 1
ATOM 943 C CA . LEU A 1 121 ? -19.422 -9.461 -5.078 1 92.62 121 LEU A CA 1
ATOM 944 C C . LEU A 1 121 ? -18.031 -9.859 -4.586 1 92.62 121 LEU A C 1
ATOM 946 O O . LEU A 1 121 ? -17.516 -10.906 -4.977 1 92.62 121 LEU A O 1
ATOM 950 N N . GLY A 1 122 ? -17.438 -9 -3.746 1 95 122 GLY A N 1
ATOM 951 C CA . GLY A 1 122 ? -16.141 -9.328 -3.174 1 95 122 GLY A CA 1
ATOM 952 C C . GLY A 1 122 ? -16.141 -10.641 -2.418 1 95 122 GLY A C 1
ATOM 953 O O . GLY A 1 122 ? -15.195 -11.43 -2.543 1 95 122 GLY A O 1
ATOM 954 N N . GLY A 1 123 ? -17.141 -10.836 -1.63 1 93.06 123 GLY A N 1
ATOM 955 C CA . GLY A 1 123 ? -17.281 -12.102 -0.921 1 93.06 123 GLY A CA 1
ATOM 956 C C . GLY A 1 123 ? -17.406 -13.297 -1.847 1 93.06 123 GLY A C 1
ATOM 957 O O . GLY A 1 123 ? -16.812 -14.344 -1.595 1 93.06 123 GLY A O 1
ATOM 958 N N . ARG A 1 124 ? -18.156 -13.125 -2.875 1 91.88 124 ARG A N 1
ATOM 959 C CA . ARG A 1 124 ? -18.328 -14.195 -3.852 1 91.88 124 ARG A CA 1
ATOM 960 C C . ARG A 1 124 ? -17 -14.555 -4.52 1 91.88 124 ARG A C 1
ATOM 962 O O . ARG A 1 124 ? -16.688 -15.734 -4.668 1 91.88 124 ARG A O 1
ATOM 969 N N . ILE A 1 125 ? -16.297 -13.578 -4.926 1 95.38 125 ILE A N 1
ATOM 970 C CA . ILE A 1 125 ? -15.008 -13.789 -5.566 1 95.38 125 ILE A CA 1
ATOM 971 C C . ILE A 1 125 ? -14.055 -14.477 -4.594 1 95.38 125 ILE A C 1
ATOM 973 O O . ILE A 1 125 ? -13.375 -15.438 -4.961 1 95.38 125 ILE A O 1
ATOM 977 N N . ALA A 1 126 ? -14.047 -14.023 -3.348 1 96.56 126 ALA A N 1
ATOM 978 C CA . ALA A 1 126 ? -13.195 -14.625 -2.326 1 96.56 126 ALA A CA 1
ATOM 979 C C . ALA A 1 126 ? -13.562 -16.094 -2.098 1 96.56 126 ALA A C 1
ATOM 981 O O . ALA A 1 126 ? -12.688 -16.953 -2.01 1 96.56 126 ALA A O 1
ATOM 982 N N . SER A 1 127 ? -14.828 -16.297 -1.987 1 94.81 127 SER A N 1
ATOM 983 C CA . SER A 1 127 ? -15.336 -17.641 -1.759 1 94.81 127 SER A CA 1
ATOM 984 C C . SER A 1 127 ? -14.938 -18.578 -2.893 1 94.81 127 SER A C 1
ATOM 986 O O . SER A 1 127 ? -14.484 -19.703 -2.646 1 94.81 127 SER A O 1
ATOM 988 N N . LEU A 1 128 ? -15.102 -18.141 -4.066 1 94.5 128 LEU A N 1
ATOM 989 C CA . LEU A 1 128 ? -14.758 -18.922 -5.246 1 94.5 128 LEU A CA 1
ATOM 990 C C . LEU A 1 128 ? -13.258 -19.219 -5.281 1 94.5 128 LEU A C 1
ATOM 992 O O . LEU A 1 128 ? -12.852 -20.359 -5.516 1 94.5 128 LEU A O 1
ATOM 996 N N . ALA A 1 129 ? -12.461 -18.234 -5.051 1 96.81 129 ALA A N 1
ATOM 997 C CA . ALA A 1 129 ? -11.016 -18.375 -5.117 1 96.81 129 ALA A CA 1
ATOM 998 C C . ALA A 1 129 ? -10.508 -19.312 -4.02 1 96.81 129 ALA A C 1
ATOM 1000 O O . ALA A 1 129 ? -9.68 -20.188 -4.277 1 96.81 129 ALA A O 1
ATOM 1001 N N . LEU A 1 130 ? -10.992 -19.109 -2.809 1 96.62 130 LEU A N 1
ATOM 1002 C CA . LEU A 1 130 ? -10.586 -19.969 -1.699 1 96.62 130 LEU A CA 1
ATOM 1003 C C . LEU A 1 130 ? -11.062 -21.391 -1.915 1 96.62 130 LEU A C 1
ATOM 1005 O O . LEU A 1 130 ? -10.359 -22.344 -1.559 1 96.62 130 LEU A O 1
ATOM 1009 N N . GLY A 1 131 ? -12.258 -21.469 -2.445 1 95 131 GLY A N 1
ATOM 1010 C CA . GLY A 1 131 ? -12.734 -22.797 -2.793 1 95 131 GLY A CA 1
ATOM 1011 C C . GLY A 1 131 ? -11.852 -23.5 -3.811 1 95 131 GLY A C 1
ATOM 1012 O O . GLY A 1 131 ? -11.516 -24.672 -3.645 1 95 131 GLY A O 1
ATOM 1013 N N . TYR A 1 132 ? -11.547 -22.797 -4.844 1 94.88 132 TYR A N 1
ATOM 1014 C CA . TYR A 1 132 ? -10.641 -23.328 -5.859 1 94.88 132 TYR A CA 1
ATOM 1015 C C . TYR A 1 132 ? -9.312 -23.734 -5.246 1 94.88 132 TYR A C 1
ATOM 1017 O O . TYR A 1 132 ? -8.773 -24.797 -5.559 1 94.88 132 TYR A O 1
ATOM 1025 N N . LEU A 1 133 ? -8.766 -22.906 -4.387 1 95.56 133 LEU A N 1
ATOM 1026 C CA . LEU A 1 133 ? -7.512 -23.203 -3.699 1 95.56 133 LEU A CA 1
ATOM 1027 C C . LEU A 1 133 ? -7.637 -24.469 -2.865 1 95.56 133 LEU A C 1
ATOM 1029 O O . LEU A 1 133 ? -6.766 -25.344 -2.926 1 95.56 133 LEU A O 1
ATOM 1033 N N . GLN A 1 134 ? -8.664 -24.531 -2.084 1 94.69 134 GLN A N 1
ATOM 1034 C CA . GLN A 1 134 ? -8.859 -25.688 -1.206 1 94.69 134 GLN A CA 1
ATOM 1035 C C . GLN A 1 134 ? -8.93 -26.984 -2.004 1 94.69 134 GLN A C 1
ATOM 1037 O O . GLN A 1 134 ? -8.273 -27.969 -1.654 1 94.69 134 GLN A O 1
ATOM 1042 N N . GLU A 1 135 ? -9.695 -26.969 -3.059 1 93.56 135 GLU A N 1
ATOM 1043 C CA . GLU A 1 135 ? -9.844 -28.141 -3.918 1 93.56 135 GLU A CA 1
ATOM 1044 C C . GLU A 1 135 ? -8.508 -28.547 -4.539 1 93.56 135 GLU A C 1
ATOM 1046 O O . GLU A 1 135 ? -8.141 -29.719 -4.523 1 93.56 135 GLU A O 1
ATOM 1051 N N . THR A 1 136 ? -7.863 -27.609 -5.094 1 93.31 136 THR A N 1
ATOM 1052 C CA . THR A 1 136 ? -6.59 -27.859 -5.762 1 93.31 136 THR A CA 1
ATOM 1053 C C . THR A 1 136 ? -5.539 -28.344 -4.77 1 93.31 136 THR A C 1
ATOM 1055 O O . THR A 1 136 ? -4.785 -29.266 -5.059 1 93.31 136 THR A O 1
ATOM 1058 N N . ALA A 1 137 ? -5.5 -27.75 -3.621 1 93.31 137 ALA A N 1
ATOM 1059 C CA . ALA A 1 137 ? -4.527 -28.109 -2.594 1 93.31 137 ALA A CA 1
ATOM 1060 C C . ALA A 1 137 ? -4.754 -29.547 -2.109 1 93.31 137 ALA A C 1
ATOM 1062 O O . ALA A 1 137 ? -3.797 -30.281 -1.849 1 93.31 137 ALA A O 1
ATOM 1063 N N . LEU A 1 138 ? -6.004 -29.906 -1.937 1 92.88 138 LEU A N 1
ATOM 1064 C CA . LEU A 1 138 ? -6.32 -31.281 -1.534 1 92.88 138 LEU A CA 1
ATOM 1065 C C . LEU A 1 138 ? -5.828 -32.281 -2.574 1 92.88 138 LEU A C 1
ATOM 1067 O O . LEU A 1 138 ? -5.27 -33.312 -2.225 1 92.88 138 LEU A O 1
ATOM 1071 N N . GLN A 1 139 ? -6.066 -31.938 -3.814 1 92.62 139 GLN A N 1
ATOM 1072 C CA . GLN A 1 139 ? -5.617 -32.812 -4.898 1 92.62 139 GLN A CA 1
ATOM 1073 C C . GLN A 1 139 ? -4.098 -32.938 -4.914 1 92.62 139 GLN A C 1
ATOM 1075 O O . GLN A 1 139 ? -3.561 -34.031 -5.051 1 92.62 139 GLN A O 1
ATOM 1080 N N . ILE A 1 140 ? -3.424 -31.844 -4.77 1 91.88 140 ILE A N 1
ATOM 1081 C CA . ILE A 1 140 ? -1.965 -31.828 -4.777 1 91.88 140 ILE A CA 1
ATOM 1082 C C . ILE A 1 140 ? -1.436 -32.625 -3.588 1 91.88 140 ILE A C 1
ATOM 1084 O O . ILE A 1 140 ? -0.487 -33.406 -3.727 1 91.88 140 ILE A O 1
ATOM 1088 N N . SER A 1 141 ? -2.012 -32.406 -2.445 1 91.31 141 SER A N 1
ATOM 1089 C CA . SER A 1 141 ? -1.572 -33.094 -1.228 1 91.31 141 SER A CA 1
ATOM 1090 C C . SER A 1 141 ? -1.729 -34.594 -1.345 1 91.31 141 SER A C 1
ATOM 1092 O O . SER A 1 141 ? -0.943 -35.344 -0.77 1 91.31 141 SER A O 1
ATOM 1094 N N . LYS A 1 142 ? -2.719 -35.031 -1.997 1 91.75 142 LYS A N 1
ATOM 1095 C CA . LYS A 1 142 ? -2.92 -36.438 -2.232 1 91.75 142 LYS A CA 1
ATOM 1096 C C . LYS A 1 142 ? -1.835 -37.031 -3.145 1 91.75 142 LYS A C 1
ATOM 1098 O O . LYS A 1 142 ? -1.331 -38.125 -2.912 1 91.75 142 LYS A O 1
ATOM 1103 N N . GLU A 1 143 ? -1.519 -36.281 -4.145 1 88.31 143 GLU A N 1
ATOM 1104 C CA . GLU A 1 143 ? -0.531 -36.719 -5.125 1 88.31 143 GLU A CA 1
ATOM 1105 C C . GLU A 1 143 ? 0.885 -36.625 -4.566 1 88.31 143 GLU A C 1
ATOM 1107 O O . GLU A 1 143 ? 1.724 -37.5 -4.832 1 88.31 143 GLU A O 1
ATOM 1112 N N . ARG A 1 144 ? 1.117 -35.562 -3.834 1 89.81 144 ARG A N 1
ATOM 1113 C CA . ARG A 1 144 ? 2.424 -35.312 -3.24 1 89.81 144 ARG A CA 1
ATOM 1114 C C . ARG A 1 144 ? 2.283 -34.812 -1.81 1 89.81 144 ARG A C 1
ATOM 1116 O O . ARG A 1 144 ? 2.303 -33.594 -1.571 1 89.81 144 ARG A O 1
ATOM 1123 N N . PRO A 1 145 ? 2.322 -35.781 -0.9 1 88.38 145 PRO A N 1
ATOM 1124 C CA . PRO A 1 145 ? 2.15 -35.375 0.498 1 88.38 145 PRO A CA 1
ATOM 1125 C C . PRO A 1 145 ? 3.223 -34.406 0.966 1 88.38 145 PRO A C 1
ATOM 1127 O O . PRO A 1 145 ? 4.406 -34.562 0.662 1 88.38 145 PRO A O 1
ATOM 1130 N N . GLY A 1 146 ? 2.771 -33.281 1.577 1 86.75 146 GLY A N 1
ATOM 1131 C CA . GLY A 1 146 ? 3.699 -32.312 2.127 1 86.75 146 GLY A CA 1
ATOM 1132 C C . GLY A 1 146 ? 3.998 -31.156 1.175 1 86.75 146 GLY A C 1
ATOM 1133 O O . GLY A 1 146 ? 4.629 -30.172 1.56 1 86.75 146 GLY A O 1
ATOM 1134 N N . ALA A 1 147 ? 3.488 -31.25 -0.047 1 88.19 147 ALA A N 1
ATOM 1135 C CA . ALA A 1 147 ? 3.789 -30.234 -1.059 1 88.19 147 ALA A CA 1
ATOM 1136 C C . ALA A 1 147 ? 3.033 -28.938 -0.781 1 88.19 147 ALA A C 1
ATOM 1138 O O . ALA A 1 147 ? 3.529 -27.844 -1.076 1 88.19 147 ALA A O 1
ATOM 1139 N N . ILE A 1 148 ? 1.869 -29.078 -0.221 1 90.31 148 ILE A N 1
ATOM 1140 C CA . ILE A 1 148 ? 1.034 -27.922 0.078 1 90.31 148 ILE A CA 1
ATOM 1141 C C . ILE A 1 148 ? 0.148 -28.219 1.284 1 90.31 148 ILE A C 1
ATOM 1143 O O . ILE A 1 148 ? -0.312 -29.359 1.458 1 90.31 148 ILE A O 1
ATOM 1147 N N . GLN A 1 149 ? -0.003 -27.266 2.152 1 91.31 149 GLN A N 1
ATOM 1148 C CA . GLN A 1 149 ? -0.954 -27.375 3.254 1 91.31 149 GLN A CA 1
ATOM 1149 C C . GLN A 1 149 ? -2.377 -27.094 2.785 1 91.31 149 GLN A C 1
ATOM 1151 O O . GLN A 1 149 ? -2.727 -25.938 2.514 1 91.31 149 GLN A O 1
ATOM 1156 N N . PRO A 1 150 ? -3.184 -28.062 2.777 1 90 150 PRO A N 1
ATOM 1157 C CA . PRO A 1 150 ? -4.488 -27.891 2.137 1 90 150 PRO A CA 1
ATOM 1158 C C . PRO A 1 150 ? -5.465 -27.078 2.994 1 90 150 PRO A C 1
ATOM 1160 O O . PRO A 1 150 ? -6.504 -26.641 2.502 1 90 150 PRO A O 1
ATOM 1163 N N . ASP A 1 151 ? -5.199 -26.906 4.27 1 93.12 151 ASP A N 1
ATOM 1164 C CA . ASP A 1 151 ? -6.164 -26.266 5.156 1 93.12 151 ASP A CA 1
ATOM 1165 C C . ASP A 1 151 ? -5.805 -24.797 5.383 1 93.12 151 ASP A C 1
ATOM 1167 O O . ASP A 1 151 ? -6.367 -24.156 6.27 1 93.12 151 ASP A O 1
ATOM 1171 N N . PHE A 1 152 ? -4.906 -24.297 4.602 1 95.88 152 PHE A N 1
ATOM 1172 C CA . PHE A 1 152 ? -4.559 -22.891 4.707 1 95.88 152 PHE A CA 1
ATOM 1173 C C . PHE A 1 152 ? -4.871 -22.156 3.406 1 95.88 152 PHE A C 1
ATOM 1175 O O . PHE A 1 152 ? -4.594 -22.672 2.318 1 95.88 152 PHE A O 1
ATOM 1182 N N . GLY A 1 153 ? -5.383 -20.953 3.604 1 97.19 153 GLY A N 1
ATOM 1183 C CA . GLY A 1 153 ? -5.633 -20.031 2.498 1 97.19 153 GLY A CA 1
ATOM 1184 C C . GLY A 1 153 ? -6.102 -18.672 2.951 1 97.19 153 GLY A C 1
ATOM 1185 O O . GLY A 1 153 ? -6.867 -18.547 3.91 1 97.19 153 GLY A O 1
ATOM 1186 N N . GLN A 1 154 ? -5.625 -17.719 2.312 1 97.94 154 GLN A N 1
ATOM 1187 C CA . GLN A 1 154 ? -6.059 -16.344 2.533 1 97.94 154 GLN A CA 1
ATOM 1188 C C . GLN A 1 154 ? -6.172 -15.586 1.215 1 97.94 154 GLN A C 1
ATOM 1190 O O . GLN A 1 154 ? -5.453 -15.883 0.257 1 97.94 154 GLN A O 1
ATOM 1195 N N . ILE A 1 155 ? -7.055 -14.641 1.206 1 98.38 155 ILE A N 1
ATOM 1196 C CA . ILE A 1 155 ? -7.188 -13.891 -0.039 1 98.38 155 ILE A CA 1
ATOM 1197 C C . ILE A 1 155 ? -7.539 -12.438 0.267 1 98.38 155 ILE A C 1
ATOM 1199 O O . ILE A 1 155 ? -8.328 -12.164 1.176 1 98.38 155 ILE A O 1
ATOM 1203 N N . GLU A 1 156 ? -6.879 -11.602 -0.377 1 98.69 156 GLU A N 1
ATOM 1204 C CA . GLU A 1 156 ? -7.238 -10.188 -0.46 1 98.69 156 GLU A CA 1
ATOM 1205 C C . GLU A 1 156 ? -7.922 -9.867 -1.787 1 98.69 156 GLU A C 1
ATOM 1207 O O . GLU A 1 156 ? -7.41 -10.219 -2.854 1 98.69 156 GLU A O 1
ATOM 1212 N N . VAL A 1 157 ? -9.039 -9.227 -1.714 1 98.44 157 VAL A N 1
ATOM 1213 C CA . VAL A 1 157 ? -9.766 -8.844 -2.916 1 98.44 157 VAL A CA 1
ATOM 1214 C C . VAL A 1 157 ? -9.945 -7.324 -2.945 1 98.44 157 VAL A C 1
ATOM 1216 O O . VAL A 1 157 ? -10.289 -6.715 -1.928 1 98.44 157 VAL A O 1
ATOM 1219 N N . SER A 1 158 ? -9.703 -6.762 -4.027 1 98.75 158 SER A N 1
ATOM 1220 C CA . SER A 1 158 ? -9.93 -5.34 -4.258 1 98.75 158 SER A CA 1
ATOM 1221 C C . SER A 1 158 ? -10.82 -5.113 -5.477 1 98.75 158 SER A C 1
ATOM 1223 O O . SER A 1 158 ? -10.547 -5.645 -6.555 1 98.75 158 SER A O 1
ATOM 1225 N N . LEU A 1 159 ? -11.883 -4.402 -5.34 1 98.38 159 LEU A N 1
ATOM 1226 C CA . LEU A 1 159 ? -12.773 -3.998 -6.418 1 98.38 159 LEU A CA 1
ATOM 1227 C C . LEU A 1 159 ? -12.852 -2.477 -6.52 1 98.38 159 LEU A C 1
ATOM 1229 O O . LEU A 1 159 ? -13.234 -1.804 -5.562 1 98.38 159 LEU A O 1
ATOM 1233 N N . HIS A 1 160 ? -12.516 -1.972 -7.633 1 98.56 160 HIS A N 1
ATOM 1234 C CA . HIS A 1 160 ? -12.477 -0.529 -7.848 1 98.56 160 HIS A CA 1
ATOM 1235 C C . HIS A 1 160 ? -13.453 -0.111 -8.945 1 98.56 160 HIS A C 1
ATOM 1237 O O . HIS A 1 160 ? -13.383 -0.61 -10.07 1 98.56 160 HIS A O 1
ATOM 1243 N N . LEU A 1 161 ? -14.398 0.759 -8.625 1 97.69 161 LEU A N 1
ATOM 1244 C CA . LEU A 1 161 ? -15.32 1.372 -9.57 1 97.69 161 LEU A CA 1
ATOM 1245 C C . LEU A 1 161 ? -14.984 2.842 -9.789 1 97.69 161 LEU A C 1
ATOM 1247 O O . LEU A 1 161 ? -15.477 3.713 -9.07 1 97.69 161 LEU A O 1
ATOM 1251 N N . PRO A 1 162 ? -14.25 3.133 -10.852 1 96.81 162 PRO A N 1
ATOM 1252 C CA . PRO A 1 162 ? -13.758 4.5 -11.031 1 96.81 162 PRO A CA 1
ATOM 1253 C C . PRO A 1 162 ? -14.867 5.492 -11.367 1 96.81 162 PRO A C 1
ATOM 1255 O O . PRO A 1 162 ? -14.719 6.695 -11.148 1 96.81 162 PRO A O 1
ATOM 1258 N N . LYS A 1 163 ? -16.016 5.074 -11.805 1 94.94 163 LYS A N 1
ATOM 1259 C CA . LYS A 1 163 ? -17.062 5.977 -12.281 1 94.94 163 LYS A CA 1
ATOM 1260 C C . LYS A 1 163 ? -18.312 5.879 -11.406 1 94.94 163 LYS A C 1
ATOM 1262 O O . LYS A 1 163 ? -19.406 6.203 -11.844 1 94.94 163 LYS A O 1
ATOM 1267 N N . ALA A 1 164 ? -18.156 5.512 -10.234 1 94.56 164 ALA A N 1
ATOM 1268 C CA . ALA A 1 164 ? -19.281 5.203 -9.375 1 94.56 164 ALA A CA 1
ATOM 1269 C C . ALA A 1 164 ? -19.906 6.477 -8.812 1 94.56 164 ALA A C 1
ATOM 1271 O O . ALA A 1 164 ? -21.109 6.5 -8.492 1 94.56 164 ALA A O 1
ATOM 1272 N N . LEU A 1 165 ? -19.094 7.531 -8.656 1 95.62 165 LEU A N 1
ATOM 1273 C CA . LEU A 1 165 ? -19.578 8.719 -7.949 1 95.62 165 LEU A CA 1
ATOM 1274 C C . LEU A 1 165 ? -19.25 9.984 -8.734 1 95.62 165 LEU A C 1
ATOM 1276 O O . LEU A 1 165 ? -18.109 10.188 -9.156 1 95.62 165 LEU A O 1
ATOM 1280 N N . LEU A 1 166 ? -20.219 10.867 -8.852 1 94.62 166 LEU A N 1
ATOM 1281 C CA . LEU A 1 166 ? -20.078 12.062 -9.672 1 94.62 166 LEU A CA 1
ATOM 1282 C C . LEU A 1 166 ? -19 12.992 -9.109 1 94.62 166 LEU A C 1
ATOM 1284 O O . LEU A 1 166 ? -18.234 13.586 -9.867 1 94.62 166 LEU A O 1
ATOM 1288 N N . ARG A 1 167 ? -18.953 13.102 -7.801 1 96 167 ARG A N 1
ATOM 1289 C CA . ARG A 1 167 ? -18.094 14.117 -7.195 1 96 167 ARG A CA 1
ATOM 1290 C C . ARG A 1 167 ? -16.781 13.523 -6.715 1 96 167 ARG A C 1
ATOM 1292 O O . ARG A 1 167 ? -15.953 14.219 -6.117 1 96 167 ARG A O 1
ATOM 1299 N N . ALA A 1 168 ? -16.609 12.25 -6.855 1 97.25 168 ALA A N 1
ATOM 1300 C CA . ALA A 1 168 ? -15.359 11.578 -6.508 1 97.25 168 ALA A CA 1
ATOM 1301 C C . ALA A 1 168 ? -14.625 11.102 -7.758 1 97.25 168 ALA A C 1
ATOM 1303 O O . ALA A 1 168 ? -15.039 10.125 -8.391 1 97.25 168 ALA A O 1
ATOM 1304 N N . GLU A 1 169 ? -13.562 11.68 -8.031 1 95.81 169 GLU A N 1
ATOM 1305 C CA . GLU A 1 169 ? -12.867 11.5 -9.297 1 95.81 169 GLU A CA 1
ATOM 1306 C C . GLU A 1 169 ? -12.375 10.062 -9.461 1 95.81 169 GLU A C 1
ATOM 1308 O O . GLU A 1 169 ? -12.297 9.555 -10.578 1 95.81 169 GLU A O 1
ATOM 1313 N N . LYS A 1 170 ? -11.969 9.375 -8.43 1 97.19 170 LYS A N 1
ATOM 1314 C CA . LYS A 1 170 ? -11.484 7.996 -8.523 1 97.19 170 LYS A CA 1
ATOM 1315 C C . LYS A 1 170 ? -12.547 7.008 -8.047 1 97.19 170 LYS A C 1
ATOM 1317 O O . LYS A 1 170 ? -12.25 5.832 -7.824 1 97.19 170 LYS A O 1
ATOM 1322 N N . GLY A 1 171 ? -13.727 7.488 -7.746 1 97.62 171 GLY A N 1
ATOM 1323 C CA . GLY A 1 171 ? -14.898 6.66 -7.527 1 97.62 171 GLY A CA 1
ATOM 1324 C C . GLY A 1 171 ? -14.859 5.91 -6.207 1 97.62 171 GLY A C 1
ATOM 1325 O O . GLY A 1 171 ? -14.609 6.504 -5.156 1 97.62 171 GLY A O 1
ATOM 1326 N N . LEU A 1 172 ? -15.203 4.613 -6.254 1 98 172 LEU A N 1
ATOM 1327 C CA . LEU A 1 172 ? -15.398 3.777 -5.074 1 98 172 LEU A CA 1
ATOM 1328 C C . LEU A 1 172 ? -14.461 2.574 -5.094 1 98 172 LEU A C 1
ATOM 1330 O O . LEU A 1 172 ? -14.336 1.898 -6.117 1 98 172 LEU A O 1
ATOM 1334 N N . LEU A 1 173 ? -13.766 2.326 -4.02 1 98.69 173 LEU A N 1
ATOM 1335 C CA . LEU A 1 173 ? -12.875 1.179 -3.85 1 98.69 173 LEU A CA 1
ATOM 1336 C C . LEU A 1 173 ? -13.344 0.302 -2.689 1 98.69 173 LEU A C 1
ATOM 1338 O O . LEU A 1 173 ? -13.648 0.809 -1.609 1 98.69 173 LEU A O 1
ATOM 1342 N N . PHE A 1 174 ? -13.492 -0.895 -2.977 1 98.06 174 PHE A N 1
ATOM 1343 C CA . PHE A 1 174 ? -13.797 -1.886 -1.95 1 98.06 174 PHE A CA 1
ATOM 1344 C C . PHE A 1 174 ? -12.641 -2.867 -1.791 1 98.06 174 PHE A C 1
ATOM 1346 O O . PHE A 1 174 ? -12.055 -3.312 -2.781 1 98.06 174 PHE A O 1
ATOM 1353 N N . ARG A 1 175 ? -12.258 -3.199 -0.583 1 98.5 175 ARG A N 1
ATOM 1354 C CA . ARG A 1 175 ? -11.258 -4.215 -0.282 1 98.5 175 ARG A CA 1
ATOM 1355 C C . ARG A 1 175 ? -11.742 -5.152 0.818 1 98.5 175 ARG A C 1
ATOM 1357 O O . ARG A 1 175 ? -12.43 -4.727 1.746 1 98.5 175 ARG A O 1
ATOM 1364 N N . SER A 1 176 ? -11.359 -6.348 0.765 1 97.12 176 SER A N 1
ATOM 1365 C CA . SER A 1 176 ? -11.711 -7.32 1.797 1 97.12 176 SER A CA 1
ATOM 1366 C C . SER A 1 176 ? -10.602 -8.359 1.973 1 97.12 176 SER A C 1
ATOM 1368 O O . SER A 1 176 ? -9.805 -8.586 1.062 1 97.12 176 SER A O 1
ATOM 1370 N N . LEU A 1 177 ? -10.492 -8.875 3.119 1 97.25 177 LEU A N 1
ATOM 1371 C CA . LEU A 1 177 ? -9.594 -9.969 3.473 1 97.25 177 LEU A CA 1
ATOM 1372 C C . LEU A 1 177 ? -10.383 -11.164 3.992 1 97.25 177 LEU A C 1
ATOM 1374 O O . LEU A 1 177 ? -11.219 -11.023 4.883 1 97.25 177 LEU A O 1
ATOM 1378 N N . HIS A 1 178 ? -10.141 -12.281 3.379 1 96.44 178 HIS A N 1
ATOM 1379 C CA . HIS A 1 178 ? -10.789 -13.531 3.773 1 96.44 178 HIS A CA 1
ATOM 1380 C C . HIS A 1 178 ? -9.766 -14.617 4.082 1 96.44 178 HIS A C 1
ATOM 1382 O O . HIS A 1 178 ? -8.695 -14.656 3.465 1 96.44 178 HIS A O 1
ATOM 1388 N N . THR A 1 179 ? -10.102 -15.484 4.98 1 96.56 179 THR A N 1
ATOM 1389 C CA . THR A 1 179 ? -9.266 -16.625 5.328 1 96.56 179 THR A CA 1
ATOM 1390 C C . THR A 1 179 ? -10.055 -17.922 5.266 1 96.56 179 THR A C 1
ATOM 1392 O O . THR A 1 179 ? -11.227 -17.969 5.668 1 96.56 179 THR A O 1
ATOM 1395 N N . LEU A 1 180 ? -9.383 -18.922 4.789 1 96.88 180 LEU A N 1
ATOM 1396 C CA . LEU A 1 180 ? -9.977 -20.25 4.789 1 96.88 180 LEU A CA 1
ATOM 1397 C C . LEU A 1 180 ? -10.125 -20.781 6.211 1 96.88 180 LEU A C 1
ATOM 1399 O O . LEU A 1 180 ? -9.164 -20.781 6.98 1 96.88 180 LEU A O 1
ATOM 1403 N N . GLY A 1 181 ? -11.336 -21.141 6.562 1 95.5 181 GLY A N 1
ATOM 1404 C CA . GLY A 1 181 ? -11.625 -21.766 7.84 1 95.5 181 GLY A CA 1
ATOM 1405 C C . GLY A 1 181 ? -12.453 -23.016 7.715 1 95.5 181 GLY A C 1
ATOM 1406 O O . GLY A 1 181 ? -12.789 -23.438 6.605 1 95.5 181 GLY A O 1
ATOM 1407 N N . TYR A 1 182 ? -12.727 -23.641 8.82 1 94.62 182 TYR A N 1
ATOM 1408 C CA . TYR A 1 182 ? -13.547 -24.844 8.859 1 94.62 182 TYR A CA 1
ATOM 1409 C C . TYR A 1 182 ? -14.555 -24.781 10.008 1 94.62 182 TYR A C 1
ATOM 1411 O O . TYR A 1 182 ? -14.211 -24.391 11.125 1 94.62 182 TYR A O 1
ATOM 1419 N N . SER A 1 183 ? -15.781 -25.141 9.633 1 90.75 183 SER A N 1
ATOM 1420 C CA . SER A 1 183 ? -16.812 -25.25 10.664 1 90.75 183 SER A CA 1
ATOM 1421 C C . SER A 1 183 ? -16.547 -26.422 11.586 1 90.75 183 SER A C 1
ATOM 1423 O O . SER A 1 183 ? -15.688 -27.266 11.305 1 90.75 183 SER A O 1
ATOM 1425 N N . PRO A 1 184 ? -17.297 -26.422 12.734 1 88.44 184 PRO A N 1
ATOM 1426 C CA . PRO A 1 184 ? -17.141 -27.578 13.633 1 88.44 184 PRO A CA 1
ATOM 1427 C C . PRO A 1 184 ? -17.438 -28.906 12.945 1 88.44 184 PRO A C 1
ATOM 1429 O O . PRO A 1 184 ? -16.875 -29.938 13.328 1 88.44 184 PRO A O 1
ATOM 1432 N N . GLU A 1 185 ? -18.266 -28.922 11.922 1 91.44 185 GLU A N 1
ATOM 1433 C CA . GLU A 1 185 ? -18.625 -30.125 11.172 1 91.44 185 GLU A CA 1
ATOM 1434 C C . GLU A 1 185 ? -17.594 -30.422 10.086 1 91.44 185 GLU A C 1
ATOM 1436 O O . GLU A 1 185 ? -17.75 -31.375 9.312 1 91.44 185 GLU A O 1
ATOM 1441 N N . GLY A 1 186 ? -16.594 -29.578 9.961 1 89.88 186 GLY A N 1
ATOM 1442 C CA . GLY A 1 186 ? -15.508 -29.828 9.023 1 89.88 186 GLY A CA 1
ATOM 1443 C C . GLY A 1 186 ? -15.75 -29.234 7.652 1 89.88 186 GLY A C 1
ATOM 1444 O O . GLY A 1 186 ? -15.07 -29.594 6.688 1 89.88 186 GLY A O 1
ATOM 1445 N N . VAL A 1 187 ? -16.734 -28.406 7.605 1 91.56 187 VAL A N 1
ATOM 1446 C CA . VAL A 1 187 ? -17.062 -27.781 6.328 1 91.56 187 VAL A CA 1
ATOM 1447 C C . VAL A 1 187 ? -16.172 -26.562 6.113 1 91.56 187 VAL A C 1
ATOM 1449 O O . VAL A 1 187 ? -16.031 -25.719 7.008 1 91.56 187 VAL A O 1
ATOM 1452 N N . ALA A 1 188 ? -15.547 -26.516 4.91 1 94.5 188 ALA A N 1
ATOM 1453 C CA . ALA A 1 188 ? -14.727 -25.344 4.578 1 94.5 188 ALA A CA 1
ATOM 1454 C C . ALA A 1 188 ? -15.578 -24.094 4.445 1 94.5 188 ALA A C 1
ATOM 1456 O O . ALA A 1 188 ? -16.672 -24.125 3.877 1 94.5 188 ALA A O 1
ATOM 1457 N N . VAL A 1 189 ? -15.062 -23 5.016 1 94.38 189 VAL A N 1
ATOM 1458 C CA . VAL A 1 189 ? -15.773 -21.719 4.965 1 94.38 189 VAL A CA 1
ATOM 1459 C C . VAL A 1 189 ? -14.797 -20.594 4.625 1 94.38 189 VAL A C 1
ATOM 1461 O O . VAL A 1 189 ? -13.594 -20.719 4.855 1 94.38 189 VAL A O 1
ATOM 1464 N N . ALA A 1 190 ? -15.258 -19.562 4.012 1 94.88 190 ALA A N 1
ATOM 1465 C CA . ALA A 1 190 ? -14.516 -18.312 3.818 1 94.88 190 ALA A CA 1
ATOM 1466 C C . ALA A 1 190 ? -14.82 -17.312 4.93 1 94.88 190 ALA A C 1
ATOM 1468 O O . ALA A 1 190 ? -15.914 -16.766 4.988 1 94.88 190 ALA A O 1
ATOM 1469 N N . VAL A 1 191 ? -13.914 -17.125 5.758 1 93.62 191 VAL A N 1
ATOM 1470 C CA . VAL A 1 191 ? -14.094 -16.25 6.91 1 93.62 191 VAL A CA 1
ATOM 1471 C C . VAL A 1 191 ? -13.703 -14.82 6.539 1 93.62 191 VAL A C 1
ATOM 1473 O O . VAL A 1 191 ? -12.562 -14.57 6.141 1 93.62 191 VAL A O 1
ATOM 1476 N N . VAL A 1 192 ? -14.602 -13.891 6.703 1 93.44 192 VAL A N 1
ATOM 1477 C CA . VAL A 1 192 ? -14.305 -12.484 6.461 1 93.44 192 VAL A CA 1
ATOM 1478 C C . VAL A 1 192 ? -13.508 -11.914 7.633 1 93.44 192 VAL A C 1
ATOM 1480 O O . VAL A 1 192 ? -14.016 -11.812 8.75 1 93.44 192 VAL A O 1
ATOM 1483 N N . GLU A 1 193 ? -12.305 -11.5 7.398 1 92.44 193 GLU A N 1
ATOM 1484 C CA . GLU A 1 193 ? -11.461 -10.93 8.445 1 92.44 193 GLU A CA 1
ATOM 1485 C C . GLU A 1 193 ? -11.656 -9.422 8.562 1 92.44 193 GLU A C 1
ATOM 1487 O O . GLU A 1 193 ? -11.516 -8.859 9.648 1 92.44 193 GLU A O 1
ATOM 1492 N N . GLY A 1 194 ? -11.914 -8.812 7.465 1 94.12 194 GLY A N 1
ATOM 1493 C CA . GLY A 1 194 ? -12.109 -7.371 7.445 1 94.12 194 GLY A CA 1
ATOM 1494 C C . GLY A 1 194 ? -12.5 -6.84 6.074 1 94.12 194 GLY A C 1
ATOM 1495 O O . GLY A 1 194 ? -12.219 -7.477 5.059 1 94.12 194 GLY A O 1
ATOM 1496 N N . GLU A 1 195 ? -13.188 -5.727 6.109 1 95.81 195 GLU A N 1
ATOM 1497 C CA . GLU A 1 195 ? -13.609 -5.031 4.895 1 95.81 195 GLU A CA 1
ATOM 1498 C C . GLU A 1 195 ? -13.352 -3.531 5 1 95.81 195 GLU A C 1
ATOM 1500 O O . GLU A 1 195 ? -13.266 -2.986 6.102 1 95.81 195 GLU A O 1
ATOM 1505 N N . GLU A 1 196 ? -13.172 -2.957 3.854 1 97.5 196 GLU A N 1
ATOM 1506 C CA . GLU A 1 196 ? -13.031 -1.504 3.836 1 97.5 196 GLU A CA 1
ATOM 1507 C C . GLU A 1 196 ? -13.609 -0.909 2.555 1 97.5 196 GLU A C 1
ATOM 1509 O O . GLU A 1 196 ? -13.523 -1.518 1.486 1 97.5 196 GLU A O 1
ATOM 1514 N N . PHE A 1 197 ? -14.219 0.218 2.684 1 97.94 197 PHE A N 1
ATOM 1515 C CA . PHE A 1 197 ? -14.656 1.044 1.564 1 97.94 197 PHE A CA 1
ATOM 1516 C C . PHE A 1 197 ? -13.883 2.355 1.524 1 97.94 197 PHE A C 1
ATOM 1518 O O . PHE A 1 197 ? -13.602 2.947 2.568 1 97.94 197 PHE A O 1
ATOM 1525 N N . TRP A 1 198 ? -13.609 2.789 0.341 1 98.62 198 TRP A N 1
ATOM 1526 C CA . TRP A 1 198 ? -12.984 4.098 0.151 1 98.62 198 TRP A CA 1
ATOM 1527 C C . TRP A 1 198 ? -13.727 4.902 -0.912 1 98.62 198 TRP A C 1
ATOM 1529 O O . TRP A 1 198 ? -13.977 4.406 -2.014 1 98.62 198 TRP A O 1
ATOM 1539 N N . ILE A 1 199 ? -14.141 6.039 -0.55 1 98.69 199 ILE A N 1
ATOM 1540 C CA . ILE A 1 199 ? -14.516 7.059 -1.528 1 98.69 199 ILE A CA 1
ATOM 1541 C C . ILE A 1 199 ? -13.289 7.887 -1.904 1 98.69 199 ILE A C 1
ATOM 1543 O O . ILE A 1 199 ? -12.75 8.625 -1.074 1 98.69 199 ILE A O 1
ATOM 1547 N N . GLN A 1 200 ? -12.961 7.832 -3.148 1 98.38 200 GLN A N 1
ATOM 1548 C CA . GLN A 1 200 ? -11.633 8.328 -3.479 1 98.38 200 GLN A CA 1
ATOM 1549 C C . GLN A 1 200 ? -11.703 9.625 -4.277 1 98.38 200 GLN A C 1
ATOM 1551 O O . GLN A 1 200 ? -12.273 9.656 -5.371 1 98.38 200 GLN A O 1
ATOM 1556 N N . ASN A 1 201 ? -11.078 10.672 -3.705 1 98.19 201 ASN A N 1
ATOM 1557 C CA . ASN A 1 201 ? -10.781 11.938 -4.371 1 98.19 201 ASN A CA 1
ATOM 1558 C C . ASN A 1 201 ? -12.055 12.742 -4.633 1 98.19 201 ASN A C 1
ATOM 1560 O O . ASN A 1 201 ? -12.336 13.109 -5.773 1 98.19 201 ASN A O 1
ATOM 1564 N N . ILE A 1 202 ? -12.758 12.961 -3.598 1 98.56 202 ILE A N 1
ATOM 1565 C CA . ILE A 1 202 ? -13.805 13.969 -3.688 1 98.56 202 ILE A CA 1
ATOM 1566 C C . ILE A 1 202 ? -13.18 15.328 -4.02 1 98.56 202 ILE A C 1
ATOM 1568 O O . ILE A 1 202 ? -12.391 15.859 -3.236 1 98.56 202 ILE A O 1
ATOM 1572 N N . CYS A 1 203 ? -13.508 15.867 -5.141 1 96.38 203 CYS A N 1
ATOM 1573 C CA . CYS A 1 203 ? -12.93 17.125 -5.586 1 96.38 203 CYS A CA 1
ATOM 1574 C C . CYS A 1 203 ? -13.773 18.312 -5.113 1 96.38 203 CYS A C 1
ATOM 1576 O O . CYS A 1 203 ? -14.953 18.406 -5.457 1 96.38 203 CYS A O 1
ATOM 1578 N N . CYS A 1 204 ? -13.148 19.156 -4.387 1 97.12 204 CYS A N 1
ATOM 1579 C CA . CYS A 1 204 ? -13.805 20.344 -3.865 1 97.12 204 CYS A CA 1
ATOM 1580 C C . CYS A 1 204 ? -13.008 21.609 -4.199 1 97.12 204 CYS A C 1
ATOM 1582 O O . CYS A 1 204 ? -11.805 21.531 -4.457 1 97.12 204 CYS A O 1
ATOM 1584 N N . HIS A 1 205 ? -13.719 22.734 -4.25 1 97.25 205 HIS A N 1
ATOM 1585 C CA . HIS A 1 205 ? -13.109 24.047 -4.441 1 97.25 205 HIS A CA 1
ATOM 1586 C C . HIS A 1 205 ? -13.5 25.016 -3.326 1 97.25 205 HIS A C 1
ATOM 1588 O O . HIS A 1 205 ? -14.68 25.344 -3.18 1 97.25 205 HIS A O 1
ATOM 1594 N N . CYS A 1 206 ? -12.539 25.438 -2.553 1 97.5 206 CYS A N 1
ATOM 1595 C CA . CYS A 1 206 ? -12.844 26.312 -1.422 1 97.5 206 CYS A CA 1
ATOM 1596 C C . CYS A 1 206 ? -11.68 27.234 -1.12 1 97.5 206 CYS A C 1
ATOM 1598 O O . CYS A 1 206 ? -10.586 27.078 -1.674 1 97.5 206 CYS A O 1
ATOM 1600 N N . ILE A 1 207 ? -11.984 28.297 -0.38 1 97.38 207 ILE A N 1
ATOM 1601 C CA . ILE A 1 207 ? -10.93 29.125 0.178 1 97.38 207 ILE A CA 1
ATOM 1602 C C . ILE A 1 207 ? -10.312 28.438 1.396 1 97.38 207 ILE A C 1
ATOM 1604 O O . ILE A 1 207 ? -11.031 28.016 2.307 1 97.38 207 ILE A O 1
ATOM 1608 N N . ILE A 1 208 ? -9 28.25 1.362 1 95.81 208 ILE A N 1
ATOM 1609 C CA . ILE A 1 208 ? -8.344 27.578 2.486 1 95.81 208 ILE A CA 1
ATOM 1610 C C . ILE A 1 208 ? -6.906 28.078 2.615 1 95.81 208 ILE A C 1
ATOM 1612 O O . ILE A 1 208 ? -6.195 28.203 1.615 1 95.81 208 ILE A O 1
ATOM 1616 N N . GLY A 1 209 ? -6.555 28.359 3.797 1 93.19 209 GLY A N 1
ATOM 1617 C CA . GLY A 1 209 ? -5.191 28.781 4.074 1 93.19 209 GLY A CA 1
ATOM 1618 C C . GLY A 1 209 ? -5.121 30.062 4.895 1 93.19 209 GLY A C 1
ATOM 1619 O O . GLY A 1 209 ? -6.121 30.766 5.047 1 93.19 209 GLY A O 1
ATOM 1620 N N . ILE A 1 210 ? -3.926 30.375 5.402 1 91.12 210 ILE A N 1
ATOM 1621 C CA . ILE A 1 210 ? -3.758 31.516 6.301 1 91.12 210 ILE A CA 1
ATOM 1622 C C . ILE A 1 210 ? -3.127 32.688 5.543 1 91.12 210 ILE A C 1
ATOM 1624 O O . ILE A 1 210 ? -3.217 33.812 5.977 1 91.12 210 ILE A O 1
ATOM 1628 N N . ASN A 1 211 ? -2.506 32.344 4.445 1 90.44 211 ASN A N 1
ATOM 1629 C CA . ASN A 1 211 ? -1.812 33.406 3.717 1 90.44 211 ASN A CA 1
ATOM 1630 C C . ASN A 1 211 ? -2.787 34.281 2.939 1 90.44 211 ASN A C 1
ATOM 1632 O O . ASN A 1 211 ? -3.771 33.781 2.391 1 90.44 211 ASN A O 1
ATOM 1636 N N . PRO A 1 212 ? -2.48 35.531 2.846 1 93.88 212 PRO A N 1
ATOM 1637 C CA . PRO A 1 212 ? -3.4 36.469 2.18 1 93.88 212 PRO A CA 1
ATOM 1638 C C . PRO A 1 212 ? -3.736 36.031 0.753 1 93.88 212 PRO A C 1
ATOM 1640 O O . PRO A 1 212 ? -4.891 36.156 0.331 1 93.88 212 PRO A O 1
ATOM 1643 N N . HIS A 1 213 ? -2.787 35.594 -0.044 1 92.94 213 HIS A N 1
ATOM 1644 C CA . HIS A 1 213 ? -3.039 35.219 -1.433 1 92.94 213 HIS A CA 1
ATOM 1645 C C . HIS A 1 213 ? -3.971 34 -1.523 1 92.94 213 HIS A C 1
ATOM 1647 O O . HIS A 1 213 ? -4.688 33.844 -2.514 1 92.94 213 HIS A O 1
ATOM 1653 N N . GLU A 1 214 ? -4 33.156 -0.542 1 92.81 214 GLU A N 1
ATOM 1654 C CA . GLU A 1 214 ? -4.824 31.969 -0.515 1 92.81 214 GLU A CA 1
ATOM 1655 C C . GLU A 1 214 ? -6.293 32.312 -0.268 1 92.81 214 GLU A C 1
ATOM 1657 O O . GLU A 1 214 ? -7.168 31.453 -0.425 1 92.81 214 GLU A O 1
ATOM 1662 N N . ARG A 1 215 ? -6.551 33.562 0.146 1 94.94 215 ARG A N 1
ATOM 1663 C CA . ARG A 1 215 ? -7.898 33.938 0.556 1 94.94 215 ARG A CA 1
ATOM 1664 C C . ARG A 1 215 ? -8.641 34.625 -0.584 1 94.94 215 ARG A C 1
ATOM 1666 O O . ARG A 1 215 ? -9.82 34.969 -0.45 1 94.94 215 ARG A O 1
ATOM 1673 N N . LEU A 1 216 ? -7.969 34.781 -1.672 1 94.62 216 LEU A N 1
ATOM 1674 C CA . LEU A 1 216 ? -8.5 35.562 -2.783 1 94.62 216 LEU A CA 1
ATOM 1675 C C . LEU A 1 216 ? -9.32 34.688 -3.723 1 94.62 216 LEU A C 1
ATOM 1677 O O . LEU A 1 216 ? -10.297 35.156 -4.316 1 94.62 216 LEU A O 1
ATOM 1681 N N . GLU A 1 217 ? -8.867 33.5 -3.936 1 95.44 217 GLU A N 1
ATOM 1682 C CA . GLU A 1 217 ? -9.516 32.594 -4.883 1 95.44 217 GLU A CA 1
ATOM 1683 C C . GLU A 1 217 ? -9.664 31.188 -4.297 1 95.44 217 GLU A C 1
ATOM 1685 O O . GLU A 1 217 ? -8.812 30.734 -3.527 1 95.44 217 GLU A O 1
ATOM 1690 N N . LYS A 1 218 ? -10.695 30.531 -4.727 1 97.06 218 LYS A N 1
ATOM 1691 C CA . LYS A 1 218 ? -10.875 29.141 -4.32 1 97.06 218 LYS A CA 1
ATOM 1692 C C . LYS A 1 218 ? -9.789 28.25 -4.918 1 97.06 218 LYS A C 1
ATOM 1694 O O . LYS A 1 218 ? -9.359 28.469 -6.055 1 97.06 218 LYS A O 1
ATOM 1699 N N . GLN A 1 219 ? -9.367 27.328 -4.18 1 96.44 219 GLN A N 1
ATOM 1700 C CA . GLN A 1 219 ? -8.406 26.344 -4.672 1 96.44 219 GLN A CA 1
ATOM 1701 C C . GLN A 1 219 ? -8.977 24.922 -4.559 1 96.44 219 GLN A C 1
ATOM 1703 O O . GLN A 1 219 ? -9.914 24.688 -3.799 1 96.44 219 GLN A O 1
ATOM 1708 N N . THR A 1 220 ? -8.391 24.062 -5.363 1 96.62 220 THR A N 1
ATOM 1709 C CA . THR A 1 220 ? -8.789 22.672 -5.34 1 96.62 220 THR A CA 1
ATOM 1710 C C . THR A 1 220 ? -8.305 21.984 -4.066 1 96.62 220 THR A C 1
ATOM 1712 O O . THR A 1 220 ? -7.152 22.156 -3.666 1 96.62 220 THR A O 1
ATOM 1715 N N . VAL A 1 221 ? -9.148 21.266 -3.4 1 97.88 221 VAL A N 1
ATOM 1716 C CA . VAL A 1 221 ? -8.836 20.344 -2.318 1 97.88 221 VAL A CA 1
ATOM 1717 C C . VAL A 1 221 ? -9.43 18.969 -2.627 1 97.88 221 VAL A C 1
ATOM 1719 O O . VAL A 1 221 ? -10.609 18.859 -2.969 1 97.88 221 VAL A O 1
ATOM 1722 N N . VAL A 1 222 ? -8.609 17.984 -2.559 1 98.31 222 VAL A N 1
ATOM 1723 C CA . VAL A 1 222 ? -9.055 16.625 -2.84 1 98.31 222 VAL A CA 1
ATOM 1724 C C . VAL A 1 222 ? -9.195 15.844 -1.533 1 98.31 222 VAL A C 1
ATOM 1726 O O . VAL A 1 222 ? -8.25 15.766 -0.743 1 98.31 222 VAL A O 1
ATOM 1729 N N . VAL A 1 223 ? -10.359 15.227 -1.318 1 98.75 223 VAL A N 1
ATOM 1730 C CA . VAL A 1 223 ? -10.648 14.547 -0.058 1 98.75 223 VAL A CA 1
ATOM 1731 C C . VAL A 1 223 ? -11 13.086 -0.324 1 98.75 223 VAL A C 1
ATOM 1733 O O . VAL A 1 223 ? -11.828 12.789 -1.19 1 98.75 223 VAL A O 1
ATOM 1736 N N . SER A 1 224 ? -10.375 12.195 0.382 1 98.81 224 SER A N 1
ATOM 1737 C CA . SER A 1 224 ? -10.719 10.781 0.358 1 98.81 224 SER A CA 1
ATOM 1738 C C . SER A 1 224 ? -11.203 10.312 1.726 1 98.81 224 SER A C 1
ATOM 1740 O O . SER A 1 224 ? -10.695 10.75 2.758 1 98.81 224 SER A O 1
ATOM 1742 N N . LEU A 1 225 ? -12.195 9.43 1.712 1 98.88 225 LEU A N 1
ATOM 1743 C CA . LEU A 1 225 ? -12.797 8.891 2.93 1 98.88 225 LEU A CA 1
ATOM 1744 C C . LEU A 1 225 ? -12.625 7.379 2.996 1 98.88 225 LEU A C 1
ATOM 1746 O O . LEU A 1 225 ? -12.938 6.672 2.037 1 98.88 225 LEU A O 1
ATOM 1750 N N . GLY A 1 226 ? -12.156 6.906 4.086 1 98.75 226 GLY A N 1
ATOM 1751 C CA . GLY A 1 226 ? -12 5.477 4.316 1 98.75 226 GLY A CA 1
ATOM 1752 C C . GLY A 1 226 ? -12.875 4.957 5.441 1 98.75 226 GLY A C 1
ATOM 1753 O O . GLY A 1 226 ? -12.984 5.59 6.492 1 98.75 226 GLY A O 1
ATOM 1754 N N . PHE A 1 227 ? -13.438 3.832 5.219 1 98.19 227 PHE A N 1
ATOM 1755 C CA . PHE A 1 227 ? -14.328 3.17 6.168 1 98.19 227 PHE A CA 1
ATOM 1756 C C . PHE A 1 227 ? -13.898 1.725 6.391 1 98.19 227 PHE A C 1
ATOM 1758 O O . PHE A 1 227 ? -14.031 0.886 5.5 1 98.19 227 PHE A O 1
ATOM 1765 N N . LYS A 1 228 ? -13.375 1.486 7.535 1 96.19 228 LYS A N 1
ATOM 1766 C CA . LYS A 1 228 ? -12.93 0.137 7.863 1 96.19 228 LYS A CA 1
ATOM 1767 C C . LYS A 1 228 ? -13.852 -0.518 8.883 1 96.19 228 LYS A C 1
ATOM 1769 O O . LYS A 1 228 ? -14.305 0.136 9.828 1 96.19 228 LYS A O 1
ATOM 1774 N N . GLY A 1 229 ? -14.102 -1.729 8.695 1 90.19 229 GLY A N 1
ATOM 1775 C CA . GLY A 1 229 ? -14.945 -2.457 9.625 1 90.19 229 GLY A CA 1
ATOM 1776 C C . GLY A 1 229 ? -14.797 -3.963 9.516 1 90.19 229 GLY A C 1
ATOM 1777 O O . GLY A 1 229 ? -14.078 -4.457 8.648 1 90.19 229 GLY A O 1
ATOM 1778 N N . PRO A 1 230 ? -15.375 -4.605 10.492 1 82.31 230 PRO A N 1
ATOM 1779 C CA . PRO A 1 230 ? -15.25 -6.062 10.562 1 82.31 230 PRO A CA 1
ATOM 1780 C C . PRO A 1 230 ? -16.094 -6.777 9.516 1 82.31 230 PRO A C 1
ATOM 1782 O O . PRO A 1 230 ? -15.992 -7.996 9.352 1 82.31 230 PRO A O 1
ATOM 1785 N N . GLY A 1 231 ? -16.875 -6.133 8.773 1 76 231 GLY A N 1
ATOM 1786 C CA . GLY A 1 231 ? -17.641 -6.738 7.707 1 76 231 GLY A CA 1
ATOM 1787 C C . GLY A 1 231 ? -19.016 -7.203 8.156 1 76 231 GLY A C 1
ATOM 1788 O O . GLY A 1 231 ? -19.609 -8.086 7.535 1 76 231 GLY A O 1
ATOM 1789 N N . HIS A 1 232 ? -19.469 -6.73 9.273 1 76.88 232 HIS A N 1
ATOM 1790 C CA . HIS A 1 232 ? -20.797 -7.125 9.68 1 76.88 232 HIS A CA 1
ATOM 1791 C C . HIS A 1 232 ? -21.875 -6.316 8.945 1 76.88 232 HIS A C 1
ATOM 1793 O O . HIS A 1 232 ? -21.578 -5.254 8.398 1 76.88 232 HIS A O 1
ATOM 1799 N N . HIS A 1 233 ? -23.031 -6.832 8.984 1 77.19 233 HIS A N 1
ATOM 1800 C CA . HIS A 1 233 ? -24.141 -6.344 8.172 1 77.19 233 HIS A CA 1
ATOM 1801 C C . HIS A 1 233 ? -24.5 -4.91 8.531 1 77.19 233 HIS A C 1
ATOM 1803 O O . HIS A 1 233 ? -24.734 -4.078 7.648 1 77.19 233 HIS A O 1
ATOM 1809 N N . GLN A 1 234 ? -24.531 -4.594 9.797 1 82.44 234 GLN A N 1
ATOM 1810 C CA . GLN A 1 234 ? -24.969 -3.264 10.211 1 82.44 234 GLN A CA 1
ATOM 1811 C C . GLN A 1 234 ? -24 -2.191 9.711 1 82.44 234 GLN A C 1
ATOM 1813 O O . GLN A 1 234 ? -24.422 -1.145 9.227 1 82.44 234 GLN A O 1
ATOM 1818 N N . TRP A 1 235 ? -22.781 -2.496 9.867 1 87.19 235 TRP A N 1
ATOM 1819 C CA . TRP A 1 235 ? -21.766 -1.571 9.406 1 87.19 235 TRP A CA 1
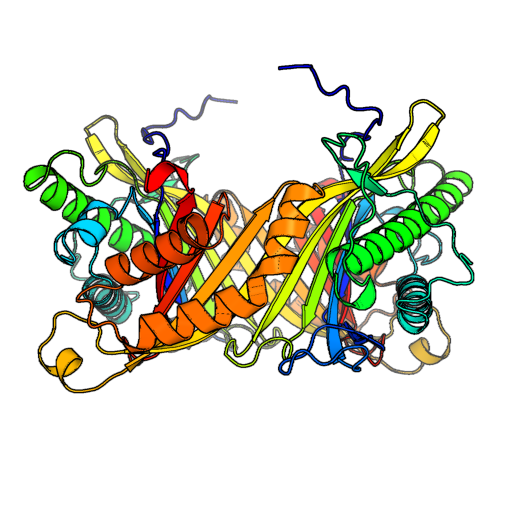ATOM 1820 C C . TRP A 1 235 ? -21.859 -1.365 7.895 1 87.19 235 TRP A C 1
ATOM 1822 O O . TRP A 1 235 ? -21.875 -0.228 7.418 1 87.19 235 TRP A O 1
ATOM 1832 N N . ARG A 1 236 ? -22.031 -2.393 7.152 1 89.38 236 ARG A N 1
ATOM 1833 C CA . ARG A 1 236 ? -22.125 -2.334 5.695 1 89.38 236 ARG A CA 1
ATOM 1834 C C . ARG A 1 236 ? -23.375 -1.555 5.27 1 89.38 236 ARG A C 1
ATOM 1836 O O . ARG A 1 236 ? -23.297 -0.703 4.379 1 89.38 236 ARG A O 1
ATOM 1843 N N . ALA A 1 237 ? -24.406 -1.93 5.844 1 88.81 237 ALA A N 1
ATOM 1844 C CA . ALA A 1 237 ? -25.688 -1.325 5.488 1 88.81 237 ALA A CA 1
ATOM 1845 C C . ALA A 1 237 ? -25.656 0.189 5.68 1 88.81 237 ALA A C 1
ATOM 1847 O O . ALA A 1 237 ? -26.141 0.939 4.824 1 88.81 237 ALA A O 1
ATOM 1848 N N . ARG A 1 238 ? -25.078 0.587 6.773 1 91.56 238 ARG A N 1
ATOM 1849 C CA . ARG A 1 238 ? -25.016 2.02 7.043 1 91.56 238 ARG A CA 1
ATOM 1850 C C . ARG A 1 238 ? -24.219 2.74 5.957 1 91.56 238 ARG A C 1
ATOM 1852 O O . ARG A 1 238 ? -24.625 3.797 5.477 1 91.56 238 ARG A O 1
ATOM 1859 N N . PHE A 1 239 ? -23.156 2.193 5.617 1 94.81 239 PHE A N 1
ATOM 1860 C CA . PHE A 1 239 ? -22.344 2.795 4.559 1 94.81 239 PHE A CA 1
ATOM 1861 C C . PHE A 1 239 ? -23.109 2.807 3.238 1 94.81 239 PHE A C 1
ATOM 1863 O O . PHE A 1 239 ? -23.219 3.848 2.588 1 94.81 239 PHE A O 1
ATOM 1870 N N . LEU A 1 240 ? -23.594 1.708 2.875 1 92.12 240 LEU A N 1
ATOM 1871 C CA . LEU A 1 240 ? -24.219 1.539 1.565 1 92.12 240 LEU A CA 1
ATOM 1872 C C . LEU A 1 240 ? -25.453 2.428 1.43 1 92.12 240 LEU A C 1
ATOM 1874 O O . LEU A 1 240 ? -25.75 2.914 0.338 1 92.12 240 LEU A O 1
ATOM 1878 N N . GLU A 1 241 ? -26.078 2.691 2.479 1 91.75 241 GLU A N 1
ATOM 1879 C CA . GLU A 1 241 ? -27.281 3.496 2.457 1 91.75 241 GLU A CA 1
ATOM 1880 C C . GLU A 1 241 ? -26.969 4.984 2.359 1 91.75 241 GLU A C 1
ATOM 1882 O O . GLU A 1 241 ? -27.812 5.785 1.947 1 91.75 241 GLU A O 1
ATOM 1887 N N . THR A 1 242 ? -25.703 5.301 2.738 1 94.94 242 THR A N 1
ATOM 1888 C CA . THR A 1 242 ? -25.5 6.73 2.953 1 94.94 242 THR A CA 1
ATOM 1889 C C . THR A 1 242 ? -24.375 7.254 2.068 1 94.94 242 THR A C 1
ATOM 1891 O O . THR A 1 242 ? -24.25 8.469 1.864 1 94.94 242 THR A O 1
ATOM 1894 N N . TYR A 1 243 ? -23.453 6.426 1.518 1 95.81 243 TYR A N 1
ATOM 1895 C CA . TYR A 1 243 ? -22.188 6.879 0.969 1 95.81 243 TYR A CA 1
ATOM 1896 C C . TYR A 1 243 ? -22.406 7.809 -0.218 1 95.81 243 TYR A C 1
ATOM 1898 O O . TYR A 1 243 ? -21.609 8.727 -0.447 1 95.81 243 TYR A O 1
ATOM 1906 N N . GLN A 1 244 ? -23.453 7.641 -1.02 1 94.44 244 GLN A N 1
ATOM 1907 C CA . GLN A 1 244 ? -23.688 8.5 -2.172 1 94.44 244 GLN A CA 1
ATOM 1908 C C . GLN A 1 244 ? -24.094 9.906 -1.735 1 94.44 244 GLN A C 1
ATOM 1910 O O . GLN A 1 244 ? -23.516 10.891 -2.199 1 94.44 244 GLN A O 1
ATOM 1915 N N . GLU A 1 245 ? -25.109 9.945 -0.923 1 95.69 245 GLU A N 1
ATOM 1916 C CA . GLU A 1 245 ? -25.531 11.234 -0.389 1 95.69 245 GLU A CA 1
ATOM 1917 C C . GLU A 1 245 ? -24.422 11.898 0.413 1 95.69 245 GLU A C 1
ATOM 1919 O O . GLU A 1 245 ? -24.203 13.109 0.315 1 95.69 245 GLU A O 1
ATOM 1924 N N . MET A 1 246 ? -23.734 11.133 1.179 1 97.44 246 MET A N 1
ATOM 1925 C CA . MET A 1 246 ? -22.609 11.594 1.978 1 97.44 246 MET A CA 1
ATOM 1926 C C . MET A 1 246 ? -21.562 12.266 1.099 1 97.44 246 MET A C 1
ATOM 1928 O O . MET A 1 246 ? -21.047 13.336 1.436 1 97.44 246 MET A O 1
ATOM 1932 N N . THR A 1 247 ? -21.219 11.625 -0.003 1 97.81 247 THR A N 1
ATOM 1933 C CA . THR A 1 247 ? -20.234 12.172 -0.938 1 97.81 247 THR A CA 1
ATOM 1934 C C . THR A 1 247 ? -20.688 13.531 -1.454 1 97.81 247 THR A C 1
ATOM 1936 O O . THR A 1 247 ? -19.906 14.492 -1.458 1 97.81 247 THR A O 1
ATOM 1939 N N . ARG A 1 248 ? -21.938 13.641 -1.848 1 96.69 248 ARG A N 1
ATOM 1940 C CA . ARG A 1 248 ? -22.5 14.891 -2.359 1 96.69 248 ARG A CA 1
ATOM 1941 C C . ARG A 1 248 ? -22.469 15.977 -1.294 1 96.69 248 ARG A C 1
ATOM 1943 O O . ARG A 1 248 ? -22.016 17.094 -1.557 1 96.69 248 ARG A O 1
ATOM 1950 N N . ILE A 1 249 ? -22.906 15.664 -0.125 1 97.81 249 ILE A N 1
ATOM 1951 C CA . ILE A 1 249 ? -23.031 16.641 0.95 1 97.81 249 ILE A CA 1
ATOM 1952 C C . ILE A 1 249 ? -21.641 17.125 1.362 1 97.81 249 ILE A C 1
ATOM 1954 O O . ILE A 1 249 ? -21.422 18.328 1.559 1 97.81 249 ILE A O 1
ATOM 1958 N N . VAL A 1 250 ? -20.672 16.219 1.502 1 98.44 250 VAL A N 1
ATOM 1959 C CA . VAL A 1 250 ? -19.312 16.594 1.852 1 98.44 250 VAL A CA 1
ATOM 1960 C C . VAL A 1 250 ? -18.766 17.594 0.819 1 98.44 250 VAL A C 1
ATOM 1962 O O . VAL A 1 250 ? -18.219 18.641 1.179 1 98.44 250 VAL A O 1
ATOM 1965 N N . ALA A 1 251 ? -18.922 17.281 -0.435 1 98 251 ALA A N 1
ATOM 1966 C CA . ALA A 1 251 ? -18.453 18.156 -1.505 1 98 251 ALA A CA 1
ATOM 1967 C C . ALA A 1 251 ? -19.109 19.531 -1.428 1 98 251 ALA A C 1
ATOM 1969 O O . ALA A 1 251 ? -18.422 20.562 -1.456 1 98 251 ALA A O 1
ATOM 1970 N N . GLU A 1 252 ? -20.422 19.562 -1.304 1 97.56 252 GLU A N 1
ATOM 1971 C CA . GLU A 1 252 ? -21.188 20.812 -1.299 1 97.56 252 GLU A CA 1
ATOM 1972 C C . GLU A 1 252 ? -20.844 21.656 -0.079 1 97.56 252 GLU A C 1
ATOM 1974 O O . GLU A 1 252 ? -20.719 22.875 -0.184 1 97.56 252 GLU A O 1
ATOM 1979 N N . GLU A 1 253 ? -20.75 21.031 1.027 1 97.81 253 GLU A N 1
ATOM 1980 C CA . GLU A 1 253 ? -20.438 21.766 2.246 1 97.81 253 GLU A CA 1
ATOM 1981 C C . GLU A 1 253 ? -19.047 22.359 2.189 1 97.81 253 GLU A C 1
ATOM 1983 O O . GLU A 1 253 ? -18.828 23.516 2.592 1 97.81 253 GLU A O 1
ATOM 1988 N N . LEU A 1 254 ? -18.109 21.594 1.734 1 97.62 254 LEU A N 1
ATOM 1989 C CA . LEU A 1 254 ? -16.734 22.078 1.672 1 97.62 254 LEU A CA 1
ATOM 1990 C C . LEU A 1 254 ? -16.609 23.25 0.711 1 97.62 254 LEU A C 1
ATOM 1992 O O . LEU A 1 254 ? -15.828 24.172 0.951 1 97.62 254 LEU A O 1
ATOM 1996 N N . ASP A 1 255 ? -17.344 23.234 -0.34 1 97.25 255 ASP A N 1
ATOM 1997 C CA . ASP A 1 255 ? -17.312 24.297 -1.337 1 97.25 255 ASP A CA 1
ATOM 1998 C C . ASP A 1 255 ? -17.672 25.641 -0.709 1 97.25 255 ASP A C 1
ATOM 2000 O O . ASP A 1 255 ? -17.328 26.688 -1.259 1 97.25 255 ASP A O 1
ATOM 2004 N N . LYS A 1 256 ? -18.297 25.609 0.465 1 97.38 256 LYS A N 1
ATOM 2005 C CA . LYS A 1 256 ? -18.781 26.828 1.096 1 97.38 256 LYS A CA 1
ATOM 2006 C C . LYS A 1 256 ? -17.859 27.281 2.221 1 97.38 256 LYS A C 1
ATOM 2008 O O . LYS A 1 256 ? -18.031 28.359 2.789 1 97.38 256 LYS A O 1
ATOM 2013 N N . THR A 1 257 ? -16.891 26.5 2.51 1 96.56 257 THR A N 1
ATOM 2014 C CA . THR A 1 257 ? -16.062 26.781 3.672 1 96.56 257 THR A CA 1
ATOM 2015 C C . THR A 1 257 ? -14.914 27.734 3.303 1 96.56 257 THR A C 1
ATOM 2017 O O . THR A 1 257 ? -14.617 27.922 2.121 1 96.56 257 THR A O 1
ATOM 2020 N N . THR A 1 258 ? -14.344 28.359 4.309 1 97.06 258 THR A N 1
ATOM 2021 C CA . THR A 1 258 ? -13.188 29.25 4.184 1 97.06 258 THR A CA 1
ATOM 2022 C C . THR A 1 258 ? -12.203 29.016 5.328 1 97.06 258 THR A C 1
ATOM 2024 O O . THR A 1 258 ? -11.719 29.969 5.934 1 97.06 258 THR A O 1
ATOM 2027 N N . PHE A 1 259 ? -11.922 27.828 5.617 1 96 259 PHE A N 1
ATOM 2028 C CA . PHE A 1 259 ? -11.062 27.469 6.734 1 96 259 PHE A CA 1
ATOM 2029 C C . PHE A 1 259 ? -9.656 28.031 6.539 1 96 259 PHE A C 1
ATOM 2031 O O . PHE A 1 259 ? -9.242 28.297 5.41 1 96 259 PHE A O 1
ATOM 2038 N N . ARG A 1 260 ? -8.953 28.172 7.629 1 94.62 260 ARG A N 1
ATOM 2039 C CA . ARG A 1 260 ? -7.578 28.641 7.59 1 94.62 260 ARG A CA 1
ATOM 2040 C C . ARG A 1 260 ? -6.594 27.484 7.559 1 94.62 260 ARG A C 1
ATOM 2042 O O . ARG A 1 260 ? -5.43 27.656 7.195 1 94.62 260 ARG A O 1
ATOM 2049 N N . SER A 1 261 ? -7.031 26.297 7.93 1 93.06 261 SER A N 1
ATOM 2050 C CA . SER A 1 261 ? -6.137 25.156 8.008 1 93.06 261 SER A CA 1
ATOM 2051 C C . SER A 1 261 ? -6.789 23.906 7.438 1 93.06 261 SER A C 1
ATOM 2053 O O . SER A 1 261 ? -8.008 23.75 7.496 1 93.06 261 SER A O 1
ATOM 2055 N N . VAL A 1 262 ? -5.895 23.016 6.871 1 95.12 262 VAL A N 1
ATOM 2056 C CA . VAL A 1 262 ? -6.355 21.719 6.375 1 95.12 262 VAL A CA 1
ATOM 2057 C C . VAL A 1 262 ? -6.801 20.844 7.547 1 95.12 262 VAL A C 1
ATOM 2059 O O . VAL A 1 262 ? -7.711 20.031 7.406 1 95.12 262 VAL A O 1
ATOM 2062 N N . GLU A 1 263 ? -6.238 21.062 8.727 1 94.81 263 GLU A N 1
ATOM 2063 C CA . GLU A 1 263 ? -6.602 20.359 9.953 1 94.81 263 GLU A CA 1
ATOM 2064 C C . GLU A 1 263 ? -8.07 20.562 10.305 1 94.81 263 GLU A C 1
ATOM 2066 O O . GLU A 1 263 ? -8.781 19.625 10.633 1 94.81 263 GLU A O 1
ATOM 2071 N N . THR A 1 264 ? -8.453 21.797 10.203 1 96.31 264 THR A N 1
ATOM 2072 C CA . THR A 1 264 ? -9.852 22.125 10.469 1 96.31 264 THR A CA 1
ATOM 2073 C C . THR A 1 264 ? -10.766 21.5 9.422 1 96.31 264 THR A C 1
ATOM 2075 O O . THR A 1 264 ? -11.828 20.969 9.758 1 96.31 264 THR A O 1
ATOM 2078 N N . LEU A 1 265 ? -10.32 21.547 8.203 1 97.31 265 LEU A N 1
ATOM 2079 C CA . LEU A 1 265 ? -11.117 21.016 7.102 1 97.31 265 LEU A CA 1
ATOM 2080 C C . LEU A 1 265 ? -11.359 19.516 7.297 1 97.31 265 LEU A C 1
ATOM 2082 O O . LEU A 1 265 ? -12.5 19.047 7.211 1 97.31 265 LEU A O 1
ATOM 2086 N N . VAL A 1 266 ? -10.297 18.719 7.609 1 97.94 266 VAL A N 1
ATOM 2087 C CA . VAL A 1 266 ? -10.453 17.281 7.738 1 97.94 266 VAL A CA 1
ATOM 2088 C C . VAL A 1 266 ? -11.312 16.953 8.961 1 97.94 266 VAL A C 1
ATOM 2090 O O . VAL A 1 266 ? -12.086 15.992 8.945 1 97.94 266 VAL A O 1
ATOM 2093 N N . THR A 1 267 ? -11.188 17.719 10.008 1 96.81 267 THR A N 1
ATOM 2094 C CA . THR A 1 267 ? -12 17.516 11.195 1 96.81 267 THR A CA 1
ATOM 2095 C C . THR A 1 267 ? -13.469 17.812 10.914 1 96.81 267 THR A C 1
ATOM 2097 O O . THR A 1 267 ? -14.352 17.078 11.359 1 96.81 267 THR A O 1
ATOM 2100 N N . PHE A 1 268 ? -13.703 18.891 10.195 1 97.69 268 PHE A N 1
ATOM 2101 C CA . PHE A 1 268 ? -15.062 19.25 9.781 1 97.69 268 PHE A CA 1
ATOM 2102 C C . PHE A 1 268 ? -15.695 18.125 8.984 1 97.69 268 PHE A C 1
ATOM 2104 O O . PHE A 1 268 ? -16.828 17.734 9.242 1 97.69 268 PHE A O 1
ATOM 2111 N N . VAL A 1 269 ? -14.984 17.578 8.023 1 98.56 269 VAL A N 1
ATOM 2112 C CA . VAL A 1 269 ? -15.484 16.5 7.188 1 98.56 269 VAL A CA 1
ATOM 2113 C C . VAL A 1 269 ? -15.781 15.273 8.047 1 98.56 269 VAL A C 1
ATOM 2115 O O . VAL A 1 269 ? -16.812 14.625 7.895 1 98.56 269 VAL A O 1
ATOM 2118 N N . ALA A 1 270 ? -14.828 14.906 8.953 1 98.31 270 ALA A N 1
ATOM 2119 C CA . ALA A 1 270 ? -15.039 13.773 9.852 1 98.31 270 ALA A CA 1
ATOM 2120 C C . ALA A 1 270 ? -16.328 13.938 10.656 1 98.31 270 ALA A C 1
ATOM 2122 O O . ALA A 1 270 ? -17.078 12.977 10.852 1 98.31 270 ALA A O 1
ATOM 2123 N N . ARG A 1 271 ? -16.578 15.141 11.102 1 97.81 271 ARG A N 1
ATOM 2124 C CA . ARG A 1 271 ? -17.797 15.414 11.859 1 97.81 271 ARG A CA 1
ATOM 2125 C C . ARG A 1 271 ? -19.031 15.203 11.008 1 97.81 271 ARG A C 1
ATOM 2127 O O . ARG A 1 271 ? -19.984 14.547 11.438 1 97.81 271 ARG A O 1
ATOM 2134 N N . VAL A 1 272 ? -19.031 15.773 9.805 1 97.94 272 VAL A N 1
ATOM 2135 C CA . VAL A 1 272 ? -20.172 15.617 8.898 1 97.94 272 VAL A CA 1
ATOM 2136 C C . VAL A 1 272 ? -20.438 14.133 8.672 1 97.94 272 VAL A C 1
ATOM 2138 O O . VAL A 1 272 ? -21.594 13.688 8.789 1 97.94 272 VAL A O 1
ATOM 2141 N N . VAL A 1 273 ? -19.422 13.336 8.43 1 98.38 273 VAL A N 1
ATOM 2142 C CA . VAL A 1 273 ? -19.547 11.93 8.062 1 98.38 273 VAL A CA 1
ATOM 2143 C C . VAL A 1 273 ? -20.047 11.117 9.266 1 98.38 273 VAL A C 1
ATOM 2145 O O . VAL A 1 273 ? -20.938 10.289 9.133 1 98.38 273 VAL A O 1
ATOM 2148 N N . THR A 1 274 ? -19.516 11.367 10.469 1 97.69 274 THR A N 1
ATOM 2149 C CA . THR A 1 274 ? -19.844 10.547 11.633 1 97.69 274 THR A CA 1
ATOM 2150 C C . THR A 1 274 ? -21.156 11.008 12.273 1 97.69 274 THR A C 1
ATOM 2152 O O . THR A 1 274 ? -22.047 10.195 12.516 1 97.69 274 THR A O 1
ATOM 2155 N N . VAL A 1 275 ? -21.344 12.258 12.453 1 97.19 275 VAL A N 1
ATOM 2156 C CA . VAL A 1 275 ? -22.469 12.781 13.203 1 97.19 275 VAL A CA 1
ATOM 2157 C C . VAL A 1 275 ? -23.719 12.828 12.305 1 97.19 275 VAL A C 1
ATOM 2159 O O . VAL A 1 275 ? -24.781 12.344 12.688 1 97.19 275 VAL A O 1
ATOM 2162 N N . ASN A 1 276 ? -23.594 13.352 11.109 1 97 276 ASN A N 1
ATOM 2163 C CA . ASN A 1 276 ? -24.766 13.531 10.25 1 97 276 ASN A CA 1
ATOM 2164 C C . ASN A 1 276 ? -25.188 12.211 9.617 1 97 276 ASN A C 1
ATOM 2166 O O . ASN A 1 276 ? -26.375 12 9.359 1 97 276 ASN A O 1
ATOM 2170 N N . PHE A 1 277 ? -24.25 11.344 9.359 1 97.12 277 PHE A N 1
ATOM 2171 C CA . PHE A 1 277 ? -24.609 10.156 8.602 1 97.12 277 PHE A CA 1
ATOM 2172 C C . PHE A 1 277 ? -24.516 8.906 9.477 1 97.12 277 PHE A C 1
ATOM 2174 O O . PHE A 1 277 ? -24.797 7.801 9.008 1 97.12 277 PHE A O 1
ATOM 2181 N N . GLY A 1 278 ? -24.094 9.055 10.711 1 94.31 278 GLY A N 1
ATOM 2182 C CA . GLY A 1 278 ? -24.125 7.965 11.672 1 94.31 278 GLY A CA 1
ATOM 2183 C C . GLY A 1 278 ? -23 6.957 11.461 1 94.31 278 GLY A C 1
ATOM 2184 O O . GLY A 1 278 ? -23.156 5.777 11.797 1 94.31 278 GLY A O 1
ATOM 2185 N N . ILE A 1 279 ? -21.953 7.285 10.773 1 95.56 279 ILE A N 1
ATOM 2186 C CA . ILE A 1 279 ? -20.766 6.438 10.586 1 95.56 279 ILE A CA 1
ATOM 2187 C C . ILE A 1 279 ? -19.953 6.398 11.875 1 95.56 279 ILE A C 1
ATOM 2189 O O . ILE A 1 279 ? -19.672 7.441 12.469 1 95.56 279 ILE A O 1
ATOM 2193 N N . GLU A 1 280 ? -19.578 5.254 12.367 1 94.19 280 GLU A N 1
ATOM 2194 C CA . GLU A 1 280 ? -18.906 5.09 13.656 1 94.19 280 GLU A CA 1
ATOM 2195 C C . GLU A 1 280 ? -17.469 5.59 13.602 1 94.19 280 GLU A C 1
ATOM 2197 O O . GLU A 1 280 ? -16.984 6.195 14.555 1 94.19 280 GLU A O 1
ATOM 2202 N N . LEU A 1 281 ? -16.781 5.258 12.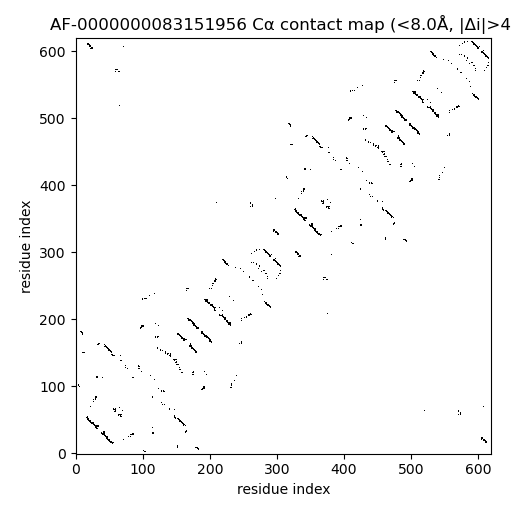586 1 96.69 281 LEU A N 1
ATOM 2203 C CA . LEU A 1 281 ? -15.367 5.586 12.438 1 96.69 281 LEU A CA 1
ATOM 2204 C C . LEU A 1 281 ? -15.023 5.902 10.992 1 96.69 281 LEU A C 1
ATOM 2206 O O . LEU A 1 281 ? -15.438 5.18 10.078 1 96.69 281 LEU A O 1
ATOM 2210 N N . VAL A 1 282 ? -14.258 7.031 10.766 1 98.25 282 VAL A N 1
ATOM 2211 C CA . VAL A 1 282 ? -13.898 7.406 9.398 1 98.25 282 VAL A CA 1
ATOM 2212 C C . VAL A 1 282 ? -12.461 7.918 9.359 1 98.25 282 VAL A C 1
ATOM 2214 O O . VAL A 1 282 ? -12.016 8.594 10.289 1 98.25 282 VAL A O 1
ATOM 2217 N N . THR A 1 283 ? -11.742 7.512 8.375 1 98.69 283 THR A N 1
ATOM 2218 C CA . THR A 1 283 ? -10.469 8.133 8.023 1 98.69 283 THR A CA 1
ATOM 2219 C C . THR A 1 283 ? -10.664 9.18 6.926 1 98.69 283 THR A C 1
ATOM 2221 O O . THR A 1 283 ? -11.281 8.898 5.895 1 98.69 283 THR A O 1
ATOM 2224 N N . VAL A 1 284 ? -10.203 10.367 7.156 1 98.75 284 VAL A N 1
ATOM 2225 C CA . VAL A 1 284 ? -10.312 11.469 6.203 1 98.75 284 VAL A CA 1
ATOM 2226 C C . VAL A 1 284 ? -8.914 11.906 5.766 1 98.75 284 VAL A C 1
ATOM 2228 O O . VAL A 1 284 ? -8.07 12.242 6.602 1 98.75 284 VAL A O 1
ATOM 2231 N N . ARG A 1 285 ? -8.688 11.859 4.531 1 98.56 285 ARG A N 1
ATOM 2232 C CA . ARG A 1 285 ? -7.461 12.391 3.939 1 98.56 285 ARG A CA 1
ATOM 2233 C C . ARG A 1 285 ? -7.762 13.57 3.018 1 98.56 285 ARG A C 1
ATOM 2235 O O . ARG A 1 285 ? -8.57 13.453 2.094 1 98.56 285 ARG A O 1
ATOM 2242 N N . ALA A 1 286 ? -7.18 14.648 3.26 1 98.31 286 ALA A N 1
ATOM 2243 C CA . ALA A 1 286 ? -7.32 15.82 2.398 1 98.31 286 ALA A CA 1
ATOM 2244 C C . ALA A 1 286 ? -5.965 16.281 1.873 1 98.31 286 ALA A C 1
ATOM 2246 O O . ALA A 1 286 ? -4.984 16.328 2.621 1 98.31 286 ALA A O 1
ATOM 2247 N N . GLU A 1 287 ? -5.922 16.594 0.629 1 97.69 287 GLU A N 1
ATOM 2248 C CA . GLU A 1 287 ? -4.691 17.047 -0.009 1 97.69 287 GLU A CA 1
ATOM 2249 C C . GLU A 1 287 ? -4.926 18.312 -0.828 1 97.69 287 GLU A C 1
ATOM 2251 O O . GLU A 1 287 ? -5.992 18.484 -1.423 1 97.69 287 GLU A O 1
ATOM 2256 N N . LYS A 1 288 ? -3.975 19.156 -0.779 1 96.69 288 LYS A N 1
ATOM 2257 C CA . LYS A 1 288 ? -3.887 20.297 -1.686 1 96.69 288 LYS A CA 1
ATOM 2258 C C . LYS A 1 288 ? -2.881 20.031 -2.803 1 96.69 288 LYS A C 1
ATOM 2260 O O . LYS A 1 288 ? -1.67 20.094 -2.582 1 96.69 288 LYS A O 1
ATOM 2265 N N . PRO A 1 289 ? -3.393 19.828 -3.975 1 95.19 289 PRO A N 1
ATOM 2266 C CA . PRO A 1 289 ? -2.48 19.484 -5.07 1 95.19 289 PRO A CA 1
ATOM 2267 C C . PRO A 1 289 ? -1.606 20.656 -5.5 1 95.19 289 PRO A C 1
ATOM 2269 O O . PRO A 1 289 ? -0.511 20.453 -6.031 1 95.19 289 PRO A O 1
ATOM 2272 N N . ASN A 1 290 ? -1.985 21.859 -5.188 1 91.94 290 ASN A N 1
ATOM 2273 C CA . ASN A 1 290 ? -1.279 23.016 -5.73 1 91.94 290 ASN A CA 1
ATOM 2274 C C . ASN A 1 290 ? -0.527 23.781 -4.641 1 91.94 290 ASN A C 1
ATOM 2276 O O . ASN A 1 290 ? 0.03 24.844 -4.895 1 91.94 290 ASN A O 1
ATOM 2280 N N . ALA A 1 291 ? -0.495 23.266 -3.477 1 90.69 291 ALA A N 1
ATOM 2281 C CA . ALA A 1 291 ? 0.14 23.984 -2.373 1 90.69 291 ALA A CA 1
ATOM 2282 C C . ALA A 1 291 ? 1.647 24.094 -2.584 1 90.69 291 ALA A C 1
ATOM 2284 O O . ALA A 1 291 ? 2.25 25.125 -2.277 1 90.69 291 ALA A O 1
ATOM 2285 N N . LEU A 1 292 ? 2.285 23.031 -3.014 1 92 292 LEU A N 1
ATOM 2286 C CA . LEU A 1 292 ? 3.707 23 -3.338 1 92 292 LEU A CA 1
ATOM 2287 C C . LEU A 1 292 ? 3.924 22.594 -4.789 1 92 292 LEU A C 1
ATOM 2289 O O . LEU A 1 292 ? 3.488 21.531 -5.211 1 92 292 LEU A O 1
ATOM 2293 N N . ALA A 1 293 ? 4.648 23.359 -5.492 1 90.75 293 ALA A N 1
ATOM 2294 C CA . ALA A 1 293 ? 4.75 23.234 -6.941 1 90.75 293 ALA A CA 1
ATOM 2295 C C . ALA A 1 293 ? 5.352 21.891 -7.336 1 90.75 293 ALA A C 1
ATOM 2297 O O . ALA A 1 293 ? 5.023 21.344 -8.391 1 90.75 293 ALA A O 1
ATOM 2298 N N . PHE A 1 294 ? 6.219 21.391 -6.566 1 93.75 294 PHE A N 1
ATOM 2299 C CA . PHE A 1 294 ? 6.938 20.188 -6.984 1 93.75 294 PHE A CA 1
ATOM 2300 C C . PHE A 1 294 ? 6.402 18.953 -6.262 1 93.75 294 PHE A C 1
ATOM 2302 O O . PHE A 1 294 ? 7.012 17.891 -6.32 1 93.75 294 PHE A O 1
ATOM 2309 N N . ALA A 1 295 ? 5.312 19.125 -5.559 1 95.31 295 ALA A N 1
ATOM 2310 C CA . ALA A 1 295 ? 4.645 18.016 -4.898 1 95.31 295 ALA A CA 1
ATOM 2311 C C . ALA A 1 295 ? 3.32 17.688 -5.582 1 95.31 295 ALA A C 1
ATOM 2313 O O . ALA A 1 295 ? 2.576 18.594 -5.973 1 95.31 295 ALA A O 1
ATOM 2314 N N . GLU A 1 296 ? 3.068 16.438 -5.805 1 95.69 296 GLU A N 1
ATOM 2315 C CA . GLU A 1 296 ? 1.771 16.047 -6.348 1 95.69 296 GLU A CA 1
ATOM 2316 C C . GLU A 1 296 ? 0.643 16.375 -5.379 1 95.69 296 GLU A C 1
ATOM 2318 O O . GLU A 1 296 ? -0.478 16.672 -5.797 1 95.69 296 GLU A O 1
ATOM 2323 N N . GLY A 1 297 ? 0.955 16.281 -4.078 1 95.06 297 GLY A N 1
ATOM 2324 C CA . GLY A 1 297 ? -0.027 16.641 -3.064 1 95.06 297 GLY A CA 1
ATOM 2325 C C . GLY A 1 297 ? 0.572 16.781 -1.679 1 95.06 297 GLY A C 1
ATOM 2326 O O . GLY A 1 297 ? 1.514 16.078 -1.325 1 95.06 297 GLY A O 1
ATOM 2327 N N . THR A 1 298 ? 0.056 17.656 -0.945 1 95.5 298 THR A N 1
ATOM 2328 C CA . THR A 1 298 ? 0.347 17.828 0.474 1 95.5 298 THR A CA 1
ATOM 2329 C C . THR A 1 298 ? -0.941 17.844 1.291 1 95.5 298 THR A C 1
ATOM 2331 O O . THR A 1 298 ? -1.95 18.406 0.857 1 95.5 298 THR A O 1
ATOM 2334 N N . GLY A 1 299 ? -0.862 17.141 2.385 1 95.12 299 GLY A N 1
ATOM 2335 C CA . GLY A 1 299 ? -2.137 17.109 3.082 1 95.12 299 GLY A CA 1
ATOM 2336 C C . GLY A 1 299 ? -2.047 16.484 4.457 1 95.12 299 GLY A C 1
ATOM 2337 O O . GLY A 1 299 ? -0.958 16.375 5.023 1 95.12 299 GLY A O 1
ATOM 2338 N N . VAL A 1 300 ? -3.242 16.266 5.02 1 96.94 300 VAL A N 1
ATOM 2339 C CA . VAL A 1 300 ? -3.436 15.766 6.375 1 96.94 300 VAL A CA 1
ATOM 2340 C C . VAL A 1 300 ? -4.402 14.578 6.352 1 96.94 300 VAL A C 1
ATOM 2342 O O . VAL A 1 300 ? -5.312 14.531 5.52 1 96.94 300 VAL A O 1
ATOM 2345 N N . GLU A 1 301 ? -4.125 13.641 7.176 1 97.94 301 GLU A N 1
ATOM 2346 C CA . GLU A 1 301 ? -5 12.484 7.344 1 97.94 301 GLU A CA 1
ATOM 2347 C C . GLU A 1 301 ? -5.344 12.266 8.812 1 97.94 301 GLU A C 1
ATOM 2349 O O . GLU A 1 301 ? -4.457 12.258 9.672 1 97.94 301 GLU A O 1
ATOM 2354 N N . VAL A 1 302 ? -6.621 12.102 9.102 1 97.56 302 VAL A N 1
ATOM 2355 C CA . VAL A 1 302 ? -7.051 11.836 10.469 1 97.56 302 VAL A CA 1
ATOM 2356 C C . VAL A 1 302 ? -8.055 10.688 10.484 1 97.56 302 VAL A C 1
ATOM 2358 O O . VAL A 1 302 ? -8.711 10.422 9.477 1 97.56 302 VAL A O 1
ATOM 2361 N N . THR A 1 303 ? -8.156 10.023 11.547 1 97.75 303 THR A N 1
ATOM 2362 C CA . THR A 1 303 ? -9.211 9.062 11.836 1 97.75 303 THR A CA 1
ATOM 2363 C C . THR A 1 303 ? -9.977 9.469 13.094 1 97.75 303 THR A C 1
ATOM 2365 O O . THR A 1 303 ? -9.383 9.695 14.148 1 97.75 303 THR A O 1
ATOM 2368 N N . ARG A 1 304 ? -11.289 9.641 12.922 1 97.25 304 ARG A N 1
ATOM 2369 C CA . ARG A 1 304 ? -12.125 10.039 14.039 1 97.25 304 ARG A CA 1
ATOM 2370 C C . ARG A 1 304 ? -13.375 9.164 14.125 1 97.25 304 ARG A C 1
ATOM 2372 O O . ARG A 1 304 ? -13.953 8.797 13.102 1 97.25 304 ARG A O 1
ATOM 2379 N N . GLY A 1 305 ? -13.766 8.891 15.352 1 95.5 305 GLY A N 1
ATOM 2380 C CA . GLY A 1 305 ? -15.055 8.266 15.617 1 95.5 305 GLY A CA 1
ATOM 2381 C C . GLY A 1 305 ? -16.125 9.258 16.016 1 95.5 305 GLY A C 1
ATOM 2382 O O . GLY A 1 305 ? -15.836 10.422 16.297 1 95.5 305 GLY A O 1
ATOM 2383 N N . ARG A 1 306 ? -17.344 8.781 15.969 1 94.44 306 ARG A N 1
ATOM 2384 C CA . ARG A 1 306 ? -18.484 9.609 16.359 1 94.44 306 ARG A CA 1
ATOM 2385 C C . ARG A 1 306 ? -18.328 10.133 17.781 1 94.44 306 ARG A C 1
ATOM 2387 O O . ARG A 1 306 ? -18.688 11.281 18.062 1 94.44 306 ARG A O 1
ATOM 2394 N N . SER A 1 307 ? -17.734 9.406 18.656 1 93.75 307 SER A N 1
ATOM 2395 C CA . SER A 1 307 ? -17.562 9.75 20.062 1 93.75 307 SER A CA 1
ATOM 2396 C C . SER A 1 307 ? -16.609 10.93 20.234 1 93.75 307 SER A C 1
ATOM 2398 O O . SER A 1 307 ? -16.609 11.594 21.266 1 93.75 307 SER A O 1
ATOM 2400 N N . PHE A 1 308 ? -15.852 11.156 19.281 1 94.38 308 PHE A N 1
ATOM 2401 C CA . PHE A 1 308 ? -14.93 12.281 19.312 1 94.38 308 PHE A CA 1
ATOM 2402 C C . PHE A 1 308 ? -15.688 13.609 19.328 1 94.38 308 PHE A C 1
ATOM 2404 O O . PHE A 1 308 ? -15.211 14.602 19.875 1 94.38 308 PHE A O 1
ATOM 2411 N N . PHE A 1 309 ? -16.828 13.633 18.75 1 94.12 309 PHE A N 1
ATOM 2412 C CA . PHE A 1 309 ? -17.562 14.875 18.562 1 94.12 309 PHE A CA 1
ATOM 2413 C C . PHE A 1 309 ? -18.719 14.977 19.547 1 94.12 309 PHE A C 1
ATOM 2415 O O . PHE A 1 309 ? -19.484 15.938 19.531 1 94.12 309 PHE A O 1
ATOM 2422 N N . SER A 1 310 ? -18.969 13.898 20.344 1 86.62 310 SER A N 1
ATOM 2423 C CA . SER A 1 310 ? -20.031 13.922 21.359 1 86.62 310 SER A CA 1
ATOM 2424 C C . SER A 1 310 ? -19.5 14.484 22.688 1 86.62 310 SER A C 1
ATOM 2426 O O . SER A 1 310 ? -18.297 14.43 22.953 1 86.62 310 SER A O 1
ATOM 2428 N N . MET B 1 1 ? 23.625 -15.133 23.219 1 26.09 1 MET B N 1
ATOM 2429 C CA . MET B 1 1 ? 22.828 -14.203 22.422 1 26.09 1 MET B CA 1
ATOM 2430 C C . MET B 1 1 ? 22.641 -12.883 23.156 1 26.09 1 MET B C 1
ATOM 2432 O O . MET B 1 1 ? 21.875 -12.812 24.125 1 26.09 1 MET B O 1
ATOM 2436 N N . GLY B 1 2 ? 23.688 -12.148 23.312 1 33.53 2 GLY B N 1
ATOM 2437 C CA . GLY B 1 2 ? 23.719 -11.016 24.234 1 33.53 2 GLY B CA 1
ATOM 2438 C C . GLY B 1 2 ? 22.547 -10.062 24.031 1 33.53 2 GLY B C 1
ATOM 2439 O O . GLY B 1 2 ? 22.031 -9.914 22.922 1 33.53 2 GLY B O 1
ATOM 2440 N N . GLU B 1 3 ? 21.734 -9.82 24.984 1 39.06 3 GLU B N 1
ATOM 2441 C CA . GLU B 1 3 ? 20.625 -8.883 25.078 1 39.06 3 GLU B CA 1
ATOM 2442 C C . GLU B 1 3 ? 21 -7.52 24.5 1 39.06 3 GLU B C 1
ATOM 2444 O O . GLU B 1 3 ? 21.875 -6.832 25.047 1 39.06 3 GLU B O 1
ATOM 2449 N N . CYS B 1 4 ? 21.281 -7.414 23.266 1 43.38 4 CYS B N 1
ATOM 2450 C CA . CYS B 1 4 ? 21.562 -6.082 22.734 1 43.38 4 CYS B CA 1
ATOM 2451 C C . CYS B 1 4 ? 20.672 -5.035 23.406 1 43.38 4 CYS B C 1
ATOM 2453 O O . CYS B 1 4 ? 19.453 -5.062 23.25 1 43.38 4 CYS B O 1
ATOM 2455 N N . LYS B 1 5 ? 21 -4.512 24.5 1 50.38 5 LYS B N 1
ATOM 2456 C CA . LYS B 1 5 ? 20.344 -3.508 25.328 1 50.38 5 LYS B CA 1
ATOM 2457 C C . LYS B 1 5 ? 19.969 -2.279 24.5 1 50.38 5 LYS B C 1
ATOM 2459 O O . LYS B 1 5 ? 20.812 -1.703 23.812 1 50.38 5 LYS B O 1
ATOM 2464 N N . ARG B 1 6 ? 18.703 -2.086 24.266 1 65.12 6 ARG B N 1
ATOM 2465 C CA . ARG B 1 6 ? 18.156 -0.867 23.672 1 65.12 6 ARG B CA 1
ATOM 2466 C C . ARG B 1 6 ? 18.594 0.365 24.453 1 65.12 6 ARG B C 1
ATOM 2468 O O . ARG B 1 6 ? 18.359 0.445 25.672 1 65.12 6 ARG B O 1
ATOM 2475 N N . ASN B 1 7 ? 19.578 1.18 23.969 1 75.69 7 ASN B N 1
ATOM 2476 C CA . ASN B 1 7 ? 20.078 2.383 24.625 1 75.69 7 ASN B CA 1
ATOM 2477 C C . ASN B 1 7 ? 19.172 3.58 24.375 1 75.69 7 ASN B C 1
ATOM 2479 O O . ASN B 1 7 ? 19.641 4.715 24.266 1 75.69 7 ASN B O 1
ATOM 2483 N N . PHE B 1 8 ? 17.844 3.357 24 1 85.31 8 PHE B N 1
ATOM 2484 C CA . PHE B 1 8 ? 16.906 4.457 23.828 1 85.31 8 PHE B CA 1
ATOM 2485 C C . PHE B 1 8 ? 15.508 4.051 24.281 1 85.31 8 PHE B C 1
ATOM 2487 O O . PHE B 1 8 ? 15.227 2.863 24.469 1 85.31 8 PHE B O 1
ATOM 2494 N N . GLN B 1 9 ? 14.711 5.027 24.609 1 90.62 9 GLN B N 1
ATOM 2495 C CA . GLN B 1 9 ? 13.312 4.82 24.984 1 90.62 9 GLN B CA 1
ATOM 2496 C C . GLN B 1 9 ? 12.367 5.395 23.938 1 90.62 9 GLN B C 1
ATOM 2498 O O . GLN B 1 9 ? 12.633 6.461 23.375 1 90.62 9 GLN B O 1
ATOM 2503 N N . ILE B 1 10 ? 11.367 4.676 23.609 1 91.81 10 ILE B N 1
ATOM 2504 C CA . ILE B 1 10 ? 10.32 5.109 22.703 1 91.81 10 ILE B CA 1
ATOM 2505 C C . ILE B 1 10 ? 9.008 5.266 23.469 1 91.81 10 ILE B C 1
ATOM 2507 O O . ILE B 1 10 ? 8.602 4.367 24.203 1 91.81 10 ILE B O 1
ATOM 2511 N N . SER B 1 11 ? 8.422 6.398 23.297 1 90.81 11 SER B N 1
ATOM 2512 C CA . SER B 1 11 ? 7.152 6.652 23.984 1 90.81 11 SER B CA 1
ATOM 2513 C C . SER B 1 11 ? 6.027 5.82 23.375 1 90.81 11 SER B C 1
ATOM 2515 O O . SER B 1 11 ? 6.039 5.523 22.188 1 90.81 11 SER B O 1
ATOM 2517 N N . PRO B 1 12 ? 5.078 5.461 24.219 1 91.56 12 PRO B N 1
ATOM 2518 C CA . PRO B 1 12 ? 3.916 4.734 23.703 1 91.56 12 PRO B CA 1
ATOM 2519 C C . PRO B 1 12 ? 3.125 5.543 22.672 1 91.56 12 PRO B C 1
ATOM 2521 O O . PRO B 1 12 ? 3.135 6.773 22.703 1 91.56 12 PRO B O 1
ATOM 2524 N N . VAL B 1 13 ? 2.475 4.855 21.844 1 92.94 13 VAL B N 1
ATOM 2525 C CA . VAL B 1 13 ? 1.65 5.48 20.812 1 92.94 13 VAL B CA 1
ATOM 2526 C C . VAL B 1 13 ? 0.435 6.145 21.453 1 92.94 13 VAL B C 1
ATOM 2528 O O . VAL B 1 13 ? -0.271 5.52 22.25 1 92.94 13 VAL B O 1
ATOM 2531 N N . PRO B 1 14 ? 0.194 7.383 21.156 1 93.38 14 PRO B N 1
ATOM 2532 C CA . PRO B 1 14 ? -0.977 8.07 21.703 1 93.38 14 PRO B CA 1
ATOM 2533 C C . PRO B 1 14 ? -2.293 7.523 21.156 1 93.38 14 PRO B C 1
ATOM 2535 O O . PRO B 1 14 ? -2.303 6.832 20.141 1 93.38 14 PRO B O 1
ATOM 2538 N N . PRO B 1 15 ? -3.385 7.766 21.906 1 89.12 15 PRO B N 1
ATOM 2539 C CA . PRO B 1 15 ? -4.688 7.258 21.469 1 89.12 15 PRO B CA 1
ATOM 2540 C C . PRO B 1 15 ? -5.102 7.785 20.094 1 89.12 15 PRO B C 1
ATOM 2542 O O . PRO B 1 15 ? -5.766 7.074 19.328 1 89.12 15 PRO B O 1
ATOM 2545 N N . LEU B 1 16 ? -4.746 9.023 19.859 1 92.62 16 LEU B N 1
ATOM 2546 C CA . LEU B 1 16 ? -5.043 9.625 18.562 1 92.62 16 LEU B CA 1
ATOM 2547 C C . LEU B 1 16 ? -3.76 9.977 17.812 1 92.62 16 LEU B C 1
ATOM 2549 O O . LEU B 1 16 ? -2.891 10.664 18.359 1 92.62 16 LEU B O 1
ATOM 2553 N N . VAL B 1 17 ? -3.648 9.453 16.625 1 95.75 17 VAL B N 1
ATOM 2554 C CA . VAL B 1 17 ? -2.496 9.742 15.773 1 95.75 17 VAL B CA 1
ATOM 2555 C C . VAL B 1 17 ? -2.965 10.344 14.445 1 95.75 17 VAL B C 1
ATOM 2557 O O . VAL B 1 17 ? -3.854 9.797 13.789 1 95.75 17 VAL B O 1
ATOM 2560 N N . ASP B 1 18 ? -2.459 11.445 14.164 1 96.5 18 ASP B N 1
ATOM 2561 C CA . ASP B 1 18 ? -2.758 12.117 12.898 1 96.5 18 ASP B CA 1
ATOM 2562 C C . ASP B 1 18 ? -1.517 12.195 12.016 1 96.5 18 ASP B C 1
ATOM 2564 O O . ASP B 1 18 ? -0.401 11.945 12.477 1 96.5 18 ASP B O 1
ATOM 2568 N N . HIS B 1 19 ? -1.747 12.492 10.727 1 97.62 19 HIS B N 1
ATOM 2569 C CA . HIS B 1 19 ? -0.635 12.391 9.781 1 97.62 19 HIS B CA 1
ATOM 2570 C C . HIS B 1 19 ? -0.55 13.625 8.898 1 97.62 19 HIS B C 1
ATOM 2572 O O . HIS B 1 19 ? -1.575 14.156 8.461 1 97.62 19 HIS B O 1
ATOM 2578 N N . ILE B 1 20 ? 0.651 14.078 8.727 1 96.19 20 ILE B N 1
ATOM 2579 C CA . ILE B 1 20 ? 0.992 15.039 7.68 1 96.19 20 ILE B CA 1
ATOM 2580 C C . ILE B 1 20 ? 1.684 14.312 6.523 1 96.19 20 ILE B C 1
ATOM 2582 O O . ILE B 1 20 ? 2.602 13.523 6.738 1 96.19 20 ILE B O 1
ATOM 2586 N N . CYS B 1 21 ? 1.258 14.633 5.355 1 97.19 21 CYS B N 1
ATOM 2587 C CA . CYS B 1 21 ? 1.756 13.867 4.219 1 97.19 21 CYS B CA 1
ATOM 2588 C C . CYS B 1 21 ? 2.289 14.789 3.129 1 97.19 21 CYS B C 1
ATOM 2590 O O . CYS B 1 21 ? 1.677 15.812 2.822 1 97.19 21 CYS B O 1
ATOM 2592 N N . LEU B 1 22 ? 3.367 14.523 2.59 1 97.69 22 LEU B N 1
ATOM 2593 C CA . LEU B 1 22 ? 3.895 15.008 1.32 1 97.69 22 LEU B CA 1
ATOM 2594 C C . LEU B 1 22 ? 3.998 13.875 0.303 1 97.69 22 LEU B C 1
ATOM 2596 O O . LEU B 1 22 ? 4.676 12.883 0.546 1 97.69 22 LEU B O 1
ATOM 2600 N N . ARG B 1 23 ? 3.355 14.039 -0.758 1 97.88 23 ARG B N 1
ATOM 2601 C CA . ARG B 1 23 ? 3.266 12.922 -1.696 1 97.88 23 ARG B CA 1
ATOM 2602 C C . ARG B 1 23 ? 4.004 13.242 -2.992 1 97.88 23 ARG B C 1
ATOM 2604 O O . ARG B 1 23 ? 3.75 14.266 -3.623 1 97.88 23 ARG B O 1
ATOM 2611 N N . ASN B 1 24 ? 4.875 12.344 -3.393 1 97.81 24 ASN B N 1
ATOM 2612 C CA . ASN B 1 24 ? 5.59 12.344 -4.664 1 97.81 24 ASN B CA 1
ATOM 2613 C C . ASN B 1 24 ? 6.223 13.703 -4.949 1 97.81 24 ASN B C 1
ATOM 2615 O O . ASN B 1 24 ? 6.016 14.273 -6.02 1 97.81 24 ASN B O 1
ATOM 2619 N N . VAL B 1 25 ? 6.953 14.172 -4.023 1 97.75 25 VAL B N 1
ATOM 2620 C CA . VAL B 1 25 ? 7.699 15.414 -4.184 1 97.75 25 VAL B CA 1
ATOM 2621 C C . VAL B 1 25 ? 8.867 15.195 -5.145 1 97.75 25 VAL B C 1
ATOM 2623 O O . VAL B 1 25 ? 9.68 14.289 -4.945 1 97.75 25 VAL B O 1
ATOM 2626 N N . GLN B 1 26 ? 8.922 15.93 -6.164 1 96.44 26 GLN B N 1
ATOM 2627 C CA . GLN B 1 26 ? 10.062 15.883 -7.074 1 96.44 26 GLN B CA 1
ATOM 2628 C C . GLN B 1 26 ? 11.289 16.531 -6.441 1 96.44 26 GLN B C 1
ATOM 2630 O O . GLN B 1 26 ? 11.312 17.734 -6.203 1 96.44 26 GLN B O 1
ATOM 2635 N N . LEU B 1 27 ? 12.219 15.734 -6.145 1 94.56 27 LEU B N 1
ATOM 2636 C CA . LEU B 1 27 ? 13.438 16.172 -5.48 1 94.56 27 LEU B CA 1
ATOM 2637 C C . LEU B 1 27 ? 14.664 15.828 -6.324 1 94.56 27 LEU B C 1
ATOM 2639 O O . LEU B 1 27 ? 15.258 14.758 -6.156 1 94.56 27 LEU B O 1
ATOM 2643 N N . PRO B 1 28 ? 15.109 16.688 -7.211 1 93.62 28 PRO B N 1
ATOM 2644 C CA . PRO B 1 28 ? 16.328 16.391 -7.969 1 93.62 28 PRO B CA 1
ATOM 2645 C C . PRO B 1 28 ? 17.547 16.219 -7.074 1 93.62 28 PRO B C 1
ATOM 2647 O O . PRO B 1 28 ? 17.875 17.109 -6.285 1 93.62 28 PRO B O 1
ATOM 2650 N N . LEU B 1 29 ? 18.188 15.125 -7.172 1 93.88 29 LEU B N 1
ATOM 2651 C CA . LEU B 1 29 ? 19.375 14.852 -6.387 1 93.88 29 LEU B CA 1
ATOM 2652 C C . LEU B 1 29 ? 20.641 15.258 -7.152 1 93.88 29 LEU B C 1
ATOM 2654 O O . LEU B 1 29 ? 20.844 14.812 -8.281 1 93.88 29 LEU B O 1
ATOM 2658 N N . PRO B 1 30 ? 21.469 16.031 -6.52 1 92 30 PRO B N 1
ATOM 2659 C CA . PRO B 1 30 ? 22.703 16.422 -7.184 1 92 30 PRO B CA 1
ATOM 2660 C C . PRO B 1 30 ? 23.609 15.234 -7.516 1 92 30 PRO B C 1
ATOM 2662 O O . PRO B 1 30 ? 24.359 15.273 -8.492 1 92 30 PRO B O 1
ATOM 2665 N N . SER B 1 31 ? 23.547 14.234 -6.707 1 89.69 31 SER B N 1
ATOM 2666 C CA . SER B 1 31 ? 24.328 13.023 -6.918 1 89.69 31 SER B CA 1
ATOM 2667 C C . SER B 1 31 ? 23.578 11.789 -6.414 1 89.69 31 SER B C 1
ATOM 2669 O O . SER B 1 31 ? 23.156 11.742 -5.254 1 89.69 31 SER B O 1
ATOM 2671 N N . ALA B 1 32 ? 23.422 10.836 -7.332 1 90.12 32 ALA B N 1
ATOM 2672 C CA . ALA B 1 32 ? 22.781 9.57 -6.984 1 90.12 32 ALA B CA 1
ATOM 2673 C C . ALA B 1 32 ? 23.109 8.492 -8.016 1 90.12 32 ALA B C 1
ATOM 2675 O O . ALA B 1 32 ? 23.719 8.773 -9.039 1 90.12 32 ALA B O 1
ATOM 2676 N N . VAL B 1 33 ? 22.734 7.359 -7.691 1 87.38 33 VAL B N 1
ATOM 2677 C CA . VAL B 1 33 ? 22.953 6.23 -8.594 1 87.38 33 VAL B CA 1
ATOM 2678 C C . VAL B 1 33 ? 22.172 6.434 -9.883 1 87.38 33 VAL B C 1
ATOM 2680 O O . VAL B 1 33 ? 21.031 6.902 -9.852 1 87.38 33 VAL B O 1
ATOM 2683 N N . GLU B 1 34 ? 22.844 6.105 -10.953 1 86 34 GLU B N 1
ATOM 2684 C CA . GLU B 1 34 ? 22.188 6.191 -12.258 1 86 34 GLU B CA 1
ATOM 2685 C C . GLU B 1 34 ? 22.5 4.973 -13.117 1 86 34 GLU B C 1
ATOM 2687 O O . GLU B 1 34 ? 23.328 4.141 -12.742 1 86 34 GLU B O 1
ATOM 2692 N N . ALA B 1 35 ? 21.891 4.863 -14.195 1 86.44 35 ALA B N 1
ATOM 2693 C CA . ALA B 1 35 ? 21.781 3.643 -14.992 1 86.44 35 ALA B CA 1
ATOM 2694 C C . ALA B 1 35 ? 23.156 3.236 -15.547 1 86.44 35 ALA B C 1
ATOM 2696 O O . ALA B 1 35 ? 23.422 2.047 -15.727 1 86.44 35 ALA B O 1
ATOM 2697 N N . TRP B 1 36 ? 24.031 4.137 -15.75 1 87.62 36 TRP B N 1
ATOM 2698 C CA . TRP B 1 36 ? 25.312 3.83 -16.375 1 87.62 36 TRP B CA 1
ATOM 2699 C C . TRP B 1 36 ? 26.422 3.762 -15.336 1 87.62 36 TRP B C 1
ATOM 2701 O O . TRP B 1 36 ? 27.594 3.619 -15.688 1 87.62 36 TRP B O 1
ATOM 2711 N N . ARG B 1 37 ? 26.047 3.959 -14.078 1 82.62 37 ARG B N 1
ATOM 2712 C CA . ARG B 1 37 ? 26.922 3.779 -12.922 1 82.62 37 ARG B CA 1
ATOM 2713 C C . ARG B 1 37 ? 28.047 4.82 -12.914 1 82.62 37 ARG B C 1
ATOM 2715 O O . ARG B 1 37 ? 29.172 4.527 -12.508 1 82.62 37 ARG B O 1
ATOM 2722 N N . ARG B 1 38 ? 27.781 5.906 -13.516 1 85.75 38 ARG B N 1
ATOM 2723 C CA . ARG B 1 38 ? 28.734 7.016 -13.445 1 85.75 38 ARG B CA 1
ATOM 2724 C C . ARG B 1 38 ? 28.578 7.785 -12.141 1 85.75 38 ARG B C 1
ATOM 2726 O O . ARG B 1 38 ? 27.453 8.016 -11.68 1 85.75 38 ARG B O 1
ATOM 2733 N N . PRO B 1 39 ? 29.672 8.117 -11.469 1 82.94 39 PRO B N 1
ATOM 2734 C CA . PRO B 1 39 ? 29.578 8.844 -10.203 1 82.94 39 PRO B CA 1
ATOM 2735 C C . PRO B 1 39 ? 29.188 10.305 -10.383 1 82.94 39 PRO B C 1
ATOM 2737 O O . PRO B 1 39 ? 29.422 10.883 -11.453 1 82.94 39 PRO B O 1
ATOM 2740 N N . GLY B 1 40 ? 28.484 10.859 -9.367 1 84.75 40 GLY B N 1
ATOM 2741 C CA . GLY B 1 40 ? 28.266 12.289 -9.273 1 84.75 40 GLY B CA 1
ATOM 2742 C C . GLY B 1 40 ? 27.219 12.797 -10.25 1 84.75 40 GLY B C 1
ATOM 2743 O O . GLY B 1 40 ? 27.234 13.961 -10.648 1 84.75 40 GLY B O 1
ATOM 2744 N N . GLN B 1 41 ? 26.359 11.969 -10.742 1 89.75 41 GLN B N 1
ATOM 2745 C CA . GLN B 1 41 ? 25.359 12.383 -11.719 1 89.75 41 GLN B CA 1
ATOM 2746 C C . GLN B 1 41 ? 24.062 12.812 -11.031 1 89.75 41 GLN B C 1
ATOM 2748 O O . GLN B 1 41 ? 23.641 12.195 -10.047 1 89.75 41 GLN B O 1
ATOM 2753 N N . ARG B 1 42 ? 23.484 13.852 -11.602 1 92.5 42 ARG B N 1
ATOM 2754 C CA . ARG B 1 42 ? 22.172 14.289 -11.125 1 92.5 42 ARG B CA 1
ATOM 2755 C C . ARG B 1 42 ? 21.094 13.297 -11.516 1 92.5 42 ARG B C 1
ATOM 2757 O O . ARG B 1 42 ? 21.109 12.75 -12.625 1 92.5 42 ARG B O 1
ATOM 2764 N N . GLN B 1 43 ? 20.188 13.039 -10.609 1 94.06 43 GLN B N 1
ATOM 2765 C CA . GLN B 1 43 ? 19.125 12.07 -10.875 1 94.06 43 GLN B CA 1
ATOM 2766 C C . GLN B 1 43 ? 17.781 12.578 -10.367 1 94.06 43 GLN B C 1
ATOM 2768 O O . GLN B 1 43 ? 17.703 13.195 -9.297 1 94.06 43 GLN B O 1
ATOM 2773 N N . PRO B 1 44 ? 16.766 12.367 -11.133 1 95.56 44 PRO B N 1
ATOM 2774 C CA . PRO B 1 44 ? 15.43 12.641 -10.586 1 95.56 44 PRO B CA 1
ATOM 2775 C C . PRO B 1 44 ? 15.07 11.703 -9.438 1 95.56 44 PRO B C 1
ATOM 2777 O O . PRO B 1 44 ? 15.414 10.516 -9.461 1 95.56 44 PRO B O 1
ATOM 2780 N N . CYS B 1 45 ? 14.398 12.219 -8.438 1 97.06 45 CYS B N 1
ATOM 2781 C CA . CYS B 1 45 ? 13.914 11.461 -7.293 1 97.06 45 CYS B CA 1
ATOM 2782 C C . CYS B 1 45 ? 12.523 11.922 -6.879 1 97.06 45 CYS B C 1
ATOM 2784 O O . CYS B 1 45 ? 12.258 13.117 -6.789 1 97.06 45 CYS B O 1
ATOM 2786 N N . ASN B 1 46 ? 11.648 10.984 -6.762 1 98.25 46 ASN B N 1
ATOM 2787 C CA . ASN B 1 46 ? 10.344 11.25 -6.168 1 98.25 46 ASN B CA 1
ATOM 2788 C C . ASN B 1 46 ? 10.297 10.836 -4.699 1 98.25 46 ASN B C 1
ATOM 2790 O O . ASN B 1 46 ? 10.516 9.672 -4.367 1 98.25 46 ASN B O 1
ATOM 2794 N N . MET B 1 47 ? 9.984 11.75 -3.855 1 98.25 47 MET B N 1
ATOM 2795 C CA . MET B 1 47 ? 9.953 11.492 -2.418 1 98.25 47 MET B CA 1
ATOM 2796 C C . MET B 1 47 ? 8.531 11.578 -1.879 1 98.25 47 MET B C 1
ATOM 2798 O O . MET B 1 47 ? 7.773 12.469 -2.264 1 98.25 47 MET B O 1
ATOM 2802 N N . SER B 1 48 ? 8.172 10.719 -1.047 1 98.69 48 SER B N 1
ATOM 2803 C CA . SER B 1 48 ? 6.961 10.805 -0.238 1 98.69 48 SER B CA 1
ATOM 2804 C C . SER B 1 48 ? 7.27 10.609 1.243 1 98.69 48 SER B C 1
ATOM 2806 O O . SER B 1 48 ? 8.188 9.875 1.6 1 98.69 48 SER B O 1
ATOM 2808 N N . LEU B 1 49 ? 6.523 11.266 2.055 1 97.88 49 LEU B N 1
ATOM 2809 C CA . LEU B 1 49 ? 6.68 11.023 3.484 1 97.88 49 LEU B CA 1
ATOM 2810 C C . LEU B 1 49 ? 5.344 11.141 4.207 1 97.88 49 LEU B C 1
ATOM 2812 O O . LEU B 1 49 ? 4.441 11.844 3.742 1 97.88 49 LEU B O 1
ATOM 2816 N N . LYS B 1 50 ? 5.176 10.453 5.184 1 98.44 50 LYS B N 1
ATOM 2817 C CA . LYS B 1 50 ? 4.066 10.469 6.133 1 98.44 50 LYS B CA 1
ATOM 2818 C C . LYS B 1 50 ? 4.566 10.648 7.562 1 98.44 50 LYS B C 1
ATOM 2820 O O . LYS B 1 50 ? 5.18 9.75 8.133 1 98.44 50 LYS B O 1
ATOM 2825 N N . LEU B 1 51 ? 4.348 11.797 8.031 1 97.81 51 LEU B N 1
ATOM 2826 C CA . LEU B 1 51 ? 4.754 12.148 9.391 1 97.81 51 LEU B CA 1
ATOM 2827 C C . LEU B 1 51 ? 3.59 12.008 10.359 1 97.81 51 LEU B C 1
ATOM 2829 O O . LEU B 1 51 ? 2.555 12.656 10.195 1 97.81 51 LEU B O 1
ATOM 2833 N N . SER B 1 52 ? 3.77 11.164 11.352 1 97.81 52 SER B N 1
ATOM 2834 C CA . SER B 1 52 ? 2.729 10.875 12.336 1 97.81 52 SER B CA 1
ATOM 2835 C C . SER B 1 52 ? 2.988 11.594 13.648 1 97.81 52 SER B C 1
ATOM 2837 O O . SER B 1 52 ? 4.098 11.539 14.188 1 97.81 52 SER B O 1
ATOM 2839 N N . CYS B 1 53 ? 2.094 12.297 14.18 1 95.62 53 CYS B N 1
ATOM 2840 C CA . CYS B 1 53 ? 2.164 13.008 15.453 1 95.62 53 CYS B CA 1
ATOM 2841 C C . CYS B 1 53 ? 0.889 12.797 16.266 1 95.62 53 CYS B C 1
ATOM 2843 O O . CYS B 1 53 ? -0.071 12.195 15.773 1 95.62 53 CYS B O 1
ATOM 2845 N N . SER B 1 54 ? 1.123 13.281 17.516 1 88.69 54 SER B N 1
ATOM 2846 C CA . SER B 1 54 ? -0.042 13.164 18.375 1 88.69 54 SER B CA 1
ATOM 2847 C C . SER B 1 54 ? -1.128 14.156 18 1 88.69 54 SER B C 1
ATOM 2849 O O . SER B 1 54 ? -0.836 15.32 17.703 1 88.69 54 SER B O 1
ATOM 2851 N N . SER B 1 55 ? -2.363 14.016 17.828 1 81.5 55 SER B N 1
ATOM 2852 C CA . SER B 1 55 ? -3.637 14.633 17.469 1 81.5 55 SER B CA 1
ATOM 2853 C C . SER B 1 55 ? -3.453 16.078 17.047 1 81.5 55 SER B C 1
ATOM 2855 O O . SER B 1 55 ? -2.662 16.812 17.641 1 81.5 55 SER B O 1
ATOM 2857 N N . ILE B 1 56 ? -4.008 16.531 16.016 1 79.44 56 ILE B N 1
ATOM 2858 C CA . ILE B 1 56 ? -4.047 17.906 15.523 1 79.44 56 ILE B CA 1
ATOM 2859 C C . ILE B 1 56 ? -5.359 18.562 15.938 1 79.44 56 ILE B C 1
ATOM 2861 O O . ILE B 1 56 ? -5.746 19.594 15.383 1 79.44 56 ILE B O 1
ATOM 2865 N N . ALA B 1 57 ? -5.973 18 16.922 1 81.44 57 ALA B N 1
ATOM 2866 C CA . ALA B 1 57 ? -7.316 18.422 17.312 1 81.44 57 ALA B CA 1
ATOM 2867 C C . ALA B 1 57 ? -7.332 19.875 17.766 1 81.44 57 ALA B C 1
ATOM 2869 O O . ALA B 1 57 ? -8.281 20.609 17.484 1 81.44 57 ALA B O 1
ATOM 2870 N N . ALA B 1 58 ? -6.352 20.266 18.453 1 79.94 58 ALA B N 1
ATOM 2871 C CA . ALA B 1 58 ? -6.297 21.641 18.938 1 79.94 58 ALA B CA 1
ATOM 2872 C C . ALA B 1 58 ? -6.25 22.625 17.766 1 79.94 58 ALA B C 1
ATOM 2874 O O . ALA B 1 58 ? -6.938 23.656 17.781 1 79.94 58 ALA B O 1
ATOM 2875 N N . SER B 1 59 ? -5.461 22.328 16.828 1 80.75 59 SER B N 1
ATOM 2876 C CA . SER B 1 59 ? -5.383 23.141 15.633 1 80.75 59 SER B CA 1
ATOM 2877 C C . SER B 1 59 ? -6.723 23.188 14.906 1 80.75 59 SER B C 1
ATOM 2879 O O . SER B 1 59 ? -7.133 24.25 14.422 1 80.75 59 SER B O 1
ATOM 2881 N N . ALA B 1 60 ? -7.371 22.125 14.859 1 82.56 60 ALA B N 1
ATOM 2882 C CA . ALA B 1 60 ? -8.664 22.031 14.18 1 82.56 60 ALA B CA 1
ATOM 2883 C C . ALA B 1 60 ? -9.734 22.812 14.93 1 82.56 60 ALA B C 1
ATOM 2885 O O . ALA B 1 60 ? -10.547 23.5 14.32 1 82.56 60 ALA B O 1
ATOM 2886 N N . GLU B 1 61 ? -9.703 22.719 16.203 1 85 61 GLU B N 1
ATOM 2887 C CA . GLU B 1 61 ? -10.695 23.406 17.031 1 85 61 GLU B CA 1
ATOM 2888 C C . GLU B 1 61 ? -10.578 24.922 16.891 1 85 61 GLU B C 1
ATOM 2890 O O . GLU B 1 61 ? -11.594 25.609 16.75 1 85 61 GLU B O 1
ATOM 2895 N N . ASP B 1 62 ? -9.43 25.406 16.812 1 85.94 62 ASP B N 1
ATOM 2896 C CA . ASP B 1 62 ? -9.203 26.859 16.812 1 85.94 62 ASP B CA 1
ATOM 2897 C C . ASP B 1 62 ? -9.016 27.375 15.391 1 85.94 62 ASP B C 1
ATOM 2899 O O . ASP B 1 62 ? -8.914 28.594 15.172 1 85.94 62 ASP B O 1
ATOM 2903 N N . ASP B 1 63 ? -9.008 26.453 14.43 1 89.62 63 ASP B N 1
ATOM 2904 C CA . ASP B 1 63 ? -8.672 26.797 13.055 1 89.62 63 ASP B CA 1
ATOM 2905 C C . ASP B 1 63 ? -7.402 27.641 13.008 1 89.62 63 ASP B C 1
ATOM 2907 O O . ASP B 1 63 ? -7.387 28.719 12.391 1 89.62 63 ASP B O 1
ATOM 2911 N N . ASP B 1 64 ? -6.449 27.125 13.805 1 86.38 64 ASP B N 1
ATOM 2912 C CA . ASP B 1 64 ? -5.176 27.812 13.977 1 86.38 64 ASP B CA 1
ATOM 2913 C C . ASP B 1 64 ? -4.008 26.922 13.555 1 86.38 64 ASP B C 1
ATOM 2915 O O . ASP B 1 64 ? -3.639 26 14.281 1 86.38 64 ASP B O 1
ATOM 2919 N N . VAL B 1 65 ? -3.322 27.312 12.516 1 83 65 VAL B N 1
ATOM 2920 C CA . VAL B 1 65 ? -2.258 26.516 11.914 1 83 65 VAL B CA 1
ATOM 2921 C C . VAL B 1 65 ? -1.042 26.484 12.836 1 83 65 VAL B C 1
ATOM 2923 O O . VAL B 1 65 ? -0.209 25.578 12.75 1 83 65 VAL B O 1
ATOM 2926 N N . SER B 1 66 ? -0.979 27.469 13.703 1 81.31 66 SER B N 1
ATOM 2927 C CA . SER B 1 66 ? 0.184 27.562 14.578 1 81.31 66 SER B CA 1
ATOM 2928 C C . SER B 1 66 ? 0.212 26.438 15.594 1 81.31 66 SER B C 1
ATOM 2930 O O . SER B 1 66 ? 1.239 26.188 16.234 1 81.31 66 SER B O 1
ATOM 2932 N N . LEU B 1 67 ? -0.856 25.734 15.727 1 84.25 67 LEU B N 1
ATOM 2933 C CA . LEU B 1 67 ? -0.948 24.609 16.656 1 84.25 67 LEU B CA 1
ATOM 2934 C C . LEU B 1 67 ? -0.775 23.281 15.93 1 84.25 67 LEU B C 1
ATOM 2936 O O . LEU B 1 67 ? -1.185 22.234 16.438 1 84.25 67 LEU B O 1
ATOM 2940 N N . SER B 1 68 ? -0.31 23.391 14.742 1 85.44 68 SER B N 1
ATOM 2941 C CA . SER B 1 68 ? 0.021 22.219 13.953 1 85.44 68 SER B CA 1
ATOM 2942 C C . SER B 1 68 ? 1.365 22.375 13.25 1 85.44 68 SER B C 1
ATOM 2944 O O . SER B 1 68 ? 2.098 23.328 13.516 1 85.44 68 SER B O 1
ATOM 2946 N N . LEU B 1 69 ? 1.713 21.344 12.539 1 88.06 69 LEU B N 1
ATOM 2947 C CA . LEU B 1 69 ? 2.973 21.391 11.805 1 88.06 69 LEU B CA 1
ATOM 2948 C C . LEU B 1 69 ? 2.789 22.047 10.438 1 88.06 69 LEU B C 1
ATOM 2950 O O . LEU B 1 69 ? 1.815 21.766 9.734 1 88.06 69 LEU B O 1
ATOM 2954 N N . ASP B 1 70 ? 3.658 22.953 10.18 1 90.62 70 ASP B N 1
ATOM 2955 C CA . ASP B 1 70 ? 3.693 23.609 8.875 1 90.62 70 ASP B CA 1
ATOM 2956 C C . ASP B 1 70 ? 4.43 22.75 7.852 1 90.62 70 ASP B C 1
ATOM 2958 O O . ASP B 1 70 ? 5.66 22.672 7.863 1 90.62 70 ASP B O 1
ATOM 2962 N N . TYR B 1 71 ? 3.656 22.188 6.938 1 91.44 71 TYR B N 1
ATOM 2963 C CA . TYR B 1 71 ? 4.289 21.281 5.977 1 91.44 71 TYR B CA 1
ATOM 2964 C C . TYR B 1 71 ? 5.094 22.062 4.945 1 91.44 71 TYR B C 1
ATOM 2966 O O . TYR B 1 71 ? 5.969 21.516 4.281 1 91.44 71 TYR B O 1
ATOM 2974 N N . GLY B 1 72 ? 4.762 23.312 4.652 1 91.69 72 GLY B N 1
ATOM 2975 C CA . GLY B 1 72 ? 5.594 24.141 3.799 1 91.69 72 GLY B CA 1
ATOM 2976 C C . GLY B 1 72 ? 6.996 24.344 4.348 1 91.69 72 GLY B C 1
ATOM 2977 O O . GLY B 1 72 ? 7.977 24.25 3.607 1 91.69 72 GLY B O 1
ATOM 2978 N N . LYS B 1 73 ? 7.016 24.703 5.633 1 92.5 73 LYS B N 1
ATOM 2979 C CA . LYS B 1 73 ? 8.312 24.859 6.285 1 92.5 73 LYS B CA 1
ATOM 2980 C C . LYS B 1 73 ? 9.102 23.562 6.293 1 92.5 73 LYS B C 1
ATOM 2982 O O . LYS B 1 73 ? 10.305 23.562 6.051 1 92.5 73 LYS B O 1
ATOM 2987 N N . LEU B 1 74 ? 8.43 22.5 6.621 1 93.81 74 LEU B N 1
ATOM 2988 C CA . LEU B 1 74 ? 9.07 21.188 6.586 1 93.81 74 LEU B CA 1
ATOM 2989 C C . LEU B 1 74 ? 9.656 20.906 5.207 1 93.81 74 LEU B C 1
ATOM 2991 O O . LEU B 1 74 ? 10.812 20.5 5.09 1 93.81 74 LEU B O 1
ATOM 2995 N N . TYR B 1 75 ? 8.875 21.141 4.156 1 95.19 75 TYR B N 1
ATOM 2996 C CA . TYR B 1 75 ? 9.312 20.922 2.781 1 95.19 75 TYR B CA 1
ATOM 2997 C C . TYR B 1 75 ? 10.562 21.75 2.475 1 95.19 75 TYR B C 1
ATOM 2999 O O . TYR B 1 75 ? 11.523 21.234 1.895 1 95.19 75 TYR B O 1
ATOM 3007 N N . ARG B 1 76 ? 10.555 22.969 2.857 1 93.5 76 ARG B N 1
ATOM 3008 C CA . ARG B 1 76 ? 11.68 23.844 2.578 1 93.5 76 ARG B CA 1
ATOM 3009 C C . ARG B 1 76 ? 12.945 23.344 3.271 1 93.5 76 ARG B C 1
ATOM 3011 O O . ARG B 1 76 ? 14.031 23.375 2.691 1 93.5 76 ARG B O 1
ATOM 3018 N N . ARG B 1 77 ? 12.789 22.906 4.457 1 92.19 77 ARG B N 1
ATOM 3019 C CA . ARG B 1 77 ? 13.93 22.359 5.191 1 92.19 77 ARG B CA 1
ATOM 3020 C C . ARG B 1 77 ? 14.508 21.141 4.484 1 92.19 77 ARG B C 1
ATOM 3022 O O . ARG B 1 77 ? 15.727 21.016 4.359 1 92.19 77 ARG B O 1
ATOM 3029 N N . ILE B 1 78 ? 13.656 20.266 4.047 1 93.81 78 ILE B N 1
ATOM 3030 C CA . ILE B 1 78 ? 14.086 19.062 3.35 1 93.81 78 ILE B CA 1
ATOM 3031 C C . ILE B 1 78 ? 14.773 19.438 2.039 1 93.81 78 ILE B C 1
ATOM 3033 O O . ILE B 1 78 ? 15.852 18.938 1.727 1 93.81 78 ILE B O 1
ATOM 3037 N N . GLU B 1 79 ? 14.148 20.312 1.279 1 93 79 GLU B N 1
ATOM 3038 C CA . GLU B 1 79 ? 14.688 20.734 -0.006 1 93 79 GLU B CA 1
ATOM 3039 C C . GLU B 1 79 ? 16.078 21.344 0.155 1 93 79 GLU B C 1
ATOM 3041 O O . GLU B 1 79 ? 16.984 21.031 -0.628 1 93 79 GLU B O 1
ATOM 3046 N N . GLU B 1 80 ? 16.219 22.188 1.161 1 90.62 80 GLU B N 1
ATOM 3047 C CA . GLU B 1 80 ? 17.516 22.812 1.43 1 90.62 80 GLU B CA 1
ATOM 3048 C C . GLU B 1 80 ? 18.562 21.766 1.764 1 90.62 80 GLU B C 1
ATOM 3050 O O . GLU B 1 80 ? 19.703 21.859 1.305 1 90.62 80 GLU B O 1
ATOM 3055 N N . SER B 1 81 ? 18.203 20.828 2.547 1 89.31 81 SER B N 1
ATOM 3056 C CA . SER B 1 81 ? 19.125 19.75 2.91 1 89.31 81 SER B CA 1
ATOM 3057 C C . SER B 1 81 ? 19.531 18.938 1.689 1 89.31 81 SER B C 1
ATOM 3059 O O . SER B 1 81 ? 20.688 18.562 1.539 1 89.31 81 SER B O 1
ATOM 3061 N N . VAL B 1 82 ? 18.625 18.672 0.827 1 89.75 82 VAL B N 1
ATOM 3062 C CA . VAL B 1 82 ? 18.859 17.844 -0.353 1 89.75 82 VAL B CA 1
ATOM 3063 C C . VAL B 1 82 ? 19.75 18.594 -1.343 1 89.75 82 VAL B C 1
ATOM 3065 O O . VAL B 1 82 ? 20.578 17.984 -2.021 1 89.75 82 VAL B O 1
ATOM 3068 N N . ARG B 1 83 ? 19.578 19.875 -1.409 1 88.44 83 ARG B N 1
ATOM 3069 C CA . ARG B 1 83 ? 20.391 20.688 -2.309 1 88.44 83 ARG B CA 1
ATOM 3070 C C . ARG B 1 83 ? 21.875 20.562 -1.962 1 88.44 83 ARG B C 1
ATOM 3072 O O . ARG B 1 83 ? 22.734 20.688 -2.838 1 88.44 83 ARG B O 1
ATOM 3079 N N . GLN B 1 84 ? 22.172 20.266 -0.75 1 85.56 84 GLN B N 1
ATOM 3080 C CA . GLN B 1 84 ? 23.547 20.156 -0.289 1 85.56 84 GLN B CA 1
ATOM 3081 C C . GLN B 1 84 ? 24.016 18.703 -0.323 1 85.56 84 GLN B C 1
ATOM 3083 O O . GLN B 1 84 ? 25.156 18.406 0.066 1 85.56 84 GLN B O 1
ATOM 3088 N N . TRP B 1 85 ? 23.266 17.938 -0.775 1 83.19 85 TRP B N 1
ATOM 3089 C CA . TRP B 1 85 ? 23.578 16.516 -0.853 1 83.19 85 TRP B CA 1
ATOM 3090 C C . TRP B 1 85 ? 24.625 16.266 -1.926 1 83.19 85 TRP B C 1
ATOM 3092 O O . TRP B 1 85 ? 24.562 16.812 -3.025 1 83.19 85 TRP B O 1
ATOM 3102 N N . PRO B 1 86 ? 25.719 15.398 -1.639 1 80.19 86 PRO B N 1
ATOM 3103 C CA . PRO B 1 86 ? 25.906 14.594 -0.429 1 80.19 86 PRO B CA 1
ATOM 3104 C C . PRO B 1 86 ? 26.812 15.273 0.598 1 80.19 86 PRO B C 1
ATOM 3106 O O . PRO B 1 86 ? 27.094 14.695 1.648 1 80.19 86 PRO B O 1
ATOM 3109 N N . ASN B 1 87 ? 27.375 16.484 0.255 1 74.19 87 ASN B N 1
ATOM 3110 C CA . ASN B 1 87 ? 28.359 17.156 1.086 1 74.19 87 ASN B CA 1
ATOM 3111 C C . ASN B 1 87 ? 27.703 17.938 2.223 1 74.19 87 ASN B C 1
ATOM 3113 O O . ASN B 1 87 ? 26.891 18.844 1.979 1 74.19 87 ASN B O 1
ATOM 3117 N N . ALA B 1 88 ? 27.234 17.328 3.258 1 59.03 88 ALA B N 1
ATOM 3118 C CA . ALA B 1 88 ? 26.531 18.031 4.32 1 59.03 88 ALA B CA 1
ATOM 3119 C C . ALA B 1 88 ? 27.438 19.047 5.016 1 59.03 88 ALA B C 1
ATOM 3121 O O . ALA B 1 88 ? 28.266 18.672 5.844 1 59.03 88 ALA B O 1
ATOM 3122 N N . HIS B 1 89 ? 28.016 20.062 4.414 1 53.31 89 HIS B N 1
ATOM 3123 C CA . HIS B 1 89 ? 28.938 20.953 5.121 1 53.31 89 HIS B CA 1
ATOM 3124 C C . HIS B 1 89 ? 28.281 21.547 6.363 1 53.31 89 HIS B C 1
ATOM 3126 O O . HIS B 1 89 ? 28.953 21.734 7.387 1 53.31 89 HIS B O 1
ATOM 3132 N N . LYS B 1 90 ? 27.156 22.359 6.301 1 52.38 90 LYS B N 1
ATOM 3133 C CA . LYS B 1 90 ? 26.609 23.156 7.398 1 52.38 90 LYS B CA 1
ATOM 3134 C C . LYS B 1 90 ? 25.344 22.516 7.969 1 52.38 90 LYS B C 1
ATOM 3136 O O . LYS B 1 90 ? 24.422 22.203 7.23 1 52.38 90 LYS B O 1
ATOM 3141 N N . GLU B 1 91 ? 25.469 21.75 9.125 1 52.81 91 GLU B N 1
ATOM 3142 C CA . GLU B 1 91 ? 24.297 21.203 9.773 1 52.81 91 GLU B CA 1
ATOM 3143 C C . GLU B 1 91 ? 23.328 22.297 10.195 1 52.81 91 GLU B C 1
ATOM 3145 O O . GLU B 1 91 ? 23.5 22.922 11.242 1 52.81 91 GLU B O 1
ATOM 3150 N N . PRO B 1 92 ? 22.812 23.078 9.375 1 52 92 PRO B N 1
ATOM 3151 C CA . PRO B 1 92 ? 22.031 24.172 9.969 1 52 92 PRO B CA 1
ATOM 3152 C C . PRO B 1 92 ? 20.984 23.672 10.969 1 52 92 PRO B C 1
ATOM 3154 O O . PRO B 1 92 ? 20.734 24.344 11.969 1 52 92 PRO B O 1
ATOM 3157 N N . ALA B 1 93 ? 20.062 22.75 10.594 1 59.78 93 ALA B N 1
ATOM 3158 C CA . ALA B 1 93 ? 18.828 22.391 11.297 1 59.78 93 ALA B CA 1
ATOM 3159 C C . ALA B 1 93 ? 19.094 21.312 12.344 1 59.78 93 ALA B C 1
ATOM 3161 O O . ALA B 1 93 ? 20.094 20.609 12.281 1 59.78 93 ALA B O 1
ATOM 3162 N N . LYS B 1 94 ? 18.391 21.453 13.508 1 68 94 LYS B N 1
ATOM 3163 C CA . LYS B 1 94 ? 18.438 20.422 14.547 1 68 94 LYS B CA 1
ATOM 3164 C C . LYS B 1 94 ? 18.219 19.031 13.961 1 68 94 LYS B C 1
ATOM 3166 O O . LYS B 1 94 ? 17.094 18.672 13.609 1 68 94 LYS B O 1
ATOM 3171 N N . ILE B 1 95 ? 19.219 18.375 13.523 1 84 95 ILE B N 1
ATOM 3172 C CA . ILE B 1 95 ? 19.203 17 13.055 1 84 95 ILE B CA 1
ATOM 3173 C C . ILE B 1 95 ? 19.375 16.047 14.234 1 84 95 ILE B C 1
ATOM 3175 O O . ILE B 1 95 ? 20.25 16.234 15.07 1 84 95 ILE B O 1
ATOM 3179 N N . LEU B 1 96 ? 18.453 15.164 14.328 1 92.38 96 LEU B N 1
ATOM 3180 C CA . LEU B 1 96 ? 18.547 14.156 15.383 1 92.38 96 LEU B CA 1
ATOM 3181 C C . LEU B 1 96 ? 19.547 13.078 15.016 1 92.38 96 LEU B C 1
ATOM 3183 O O . LEU B 1 96 ? 19.641 12.672 13.859 1 92.38 96 LEU B O 1
ATOM 3187 N N . PRO B 1 97 ? 20.328 12.656 16.031 1 91.19 97 PRO B N 1
ATOM 3188 C CA . PRO B 1 97 ? 21.125 11.461 15.742 1 91.19 97 PRO B CA 1
ATOM 3189 C C . PRO B 1 97 ? 20.266 10.273 15.312 1 91.19 97 PRO B C 1
ATOM 3191 O O . PRO B 1 97 ? 19.156 10.086 15.82 1 91.19 97 PRO B O 1
ATOM 3194 N N . ILE B 1 98 ? 20.734 9.539 14.406 1 91 98 ILE B N 1
ATOM 3195 C CA . ILE B 1 98 ? 20.031 8.359 13.914 1 91 98 ILE B CA 1
ATOM 3196 C C . ILE B 1 98 ? 20.609 7.109 14.578 1 91 98 ILE B C 1
ATOM 3198 O O . ILE B 1 98 ? 21.812 6.898 14.586 1 91 98 ILE B O 1
ATOM 3202 N N . VAL B 1 99 ? 19.734 6.301 15.109 1 88.56 99 VAL B N 1
ATOM 3203 C CA . VAL B 1 99 ? 20.188 5.09 15.789 1 88.56 99 VAL B CA 1
ATOM 3204 C C . VAL B 1 99 ? 19.391 3.889 15.281 1 88.56 99 VAL B C 1
ATOM 3206 O O . VAL B 1 99 ? 18.219 4.027 14.898 1 88.56 99 VAL B O 1
ATOM 3209 N N . GLY B 1 100 ? 20.062 2.734 15.172 1 84.19 100 GLY B N 1
ATOM 3210 C CA . GLY B 1 100 ? 19.375 1.51 14.797 1 84.19 100 GLY B CA 1
ATOM 3211 C C . GLY B 1 100 ? 18.688 0.834 15.969 1 84.19 100 GLY B C 1
ATOM 3212 O O . GLY B 1 100 ? 19.078 1.012 17.125 1 84.19 100 GLY B O 1
ATOM 3213 N N . LEU B 1 101 ? 17.609 0.158 15.688 1 75.12 101 LEU B N 1
ATOM 3214 C CA . LEU B 1 101 ? 16.891 -0.557 16.734 1 75.12 101 LEU B CA 1
ATOM 3215 C C . LEU B 1 101 ? 17.781 -1.578 17.422 1 75.12 101 LEU B C 1
ATOM 3217 O O . LEU B 1 101 ? 17.656 -1.811 18.625 1 75.12 101 LEU B O 1
ATOM 3221 N N . TYR B 1 102 ? 18.703 -2.199 16.531 1 63.75 102 TYR B N 1
ATOM 3222 C CA . TYR B 1 102 ? 19.547 -3.248 17.094 1 63.75 102 TYR B CA 1
ATOM 3223 C C . TYR B 1 102 ? 21.016 -2.838 17.078 1 63.75 102 TYR B C 1
ATOM 3225 O O . TYR B 1 102 ? 21.906 -3.682 17.219 1 63.75 102 TYR B O 1
ATOM 3233 N N . GLU B 1 103 ? 21.406 -1.579 17.125 1 55.75 103 GLU B N 1
ATOM 3234 C CA . GLU B 1 103 ? 22.672 -0.94 16.812 1 55.75 103 GLU B CA 1
ATOM 3235 C C . GLU B 1 103 ? 23.828 -1.69 17.469 1 55.75 103 GLU B C 1
ATOM 3237 O O . GLU B 1 103 ? 23.906 -1.795 18.703 1 55.75 103 GLU B O 1
ATOM 3242 N N . GLN B 1 104 ? 24.156 -2.756 16.938 1 49.75 104 GLN B N 1
ATOM 3243 C CA . GLN B 1 104 ? 25.594 -2.973 17.156 1 49.75 104 GLN B CA 1
ATOM 3244 C C . GLN B 1 104 ? 26.406 -1.801 16.625 1 49.75 104 GLN B C 1
ATOM 3246 O O . GLN B 1 104 ? 26 -1.139 15.672 1 49.75 104 GLN B O 1
ATOM 3251 N N . PRO B 1 105 ? 27.203 -1.188 17.438 1 43.12 105 PRO B N 1
ATOM 3252 C CA . PRO B 1 105 ? 28.094 -0.11 17 1 43.12 105 PRO B CA 1
ATOM 3253 C C . PRO B 1 105 ? 28.594 -0.306 15.57 1 43.12 105 PRO B C 1
ATOM 3255 O O . PRO B 1 105 ? 29.047 -1.399 15.211 1 43.12 105 PRO B O 1
ATOM 3258 N N . VAL B 1 106 ? 27.969 0.274 14.703 1 43.34 106 VAL B N 1
ATOM 3259 C CA . VAL B 1 106 ? 28.438 0.238 13.32 1 43.34 106 VAL B CA 1
ATOM 3260 C C . VAL B 1 106 ? 29.844 0.796 13.234 1 43.34 106 VAL B C 1
ATOM 3262 O O . VAL B 1 106 ? 30.078 1.966 13.547 1 43.34 106 VAL B O 1
ATOM 3265 N N . HIS B 1 107 ? 30.766 -0.016 13.602 1 40.75 107 HIS B N 1
ATOM 3266 C CA . HIS B 1 107 ? 32.125 0.483 13.555 1 40.75 107 HIS B CA 1
ATOM 3267 C C . HIS B 1 107 ? 32.438 1.185 12.227 1 40.75 107 HIS B C 1
ATOM 3269 O O . HIS B 1 107 ? 33.312 2.018 12.141 1 40.75 107 HIS B O 1
ATOM 3275 N N . GLU B 1 108 ? 32.562 0.357 11.008 1 45.44 108 GLU B N 1
ATOM 3276 C CA . GLU B 1 108 ? 33.375 0.762 9.875 1 45.44 108 GLU B CA 1
ATOM 3277 C C . GLU B 1 108 ? 32.594 1.666 8.922 1 45.44 108 GLU B C 1
ATOM 3279 O O . GLU B 1 108 ? 31.469 1.362 8.555 1 45.44 108 GLU B O 1
ATOM 3284 N N . PRO B 1 109 ? 33 2.959 8.797 1 49.59 109 PRO B N 1
ATOM 3285 C CA . PRO B 1 109 ? 32.406 3.904 7.848 1 49.59 109 PRO B CA 1
ATOM 3286 C C . PRO B 1 109 ? 32.125 3.271 6.484 1 49.59 109 PRO B C 1
ATOM 3288 O O . PRO B 1 109 ? 32.938 2.457 6.004 1 49.59 109 PRO B O 1
ATOM 3291 N N . PRO B 1 110 ? 30.922 3.281 6.039 1 53.88 110 PRO B N 1
ATOM 3292 C CA . PRO B 1 110 ? 30.688 2.666 4.73 1 53.88 110 PRO B CA 1
ATOM 3293 C C . PRO B 1 110 ? 31.594 3.234 3.641 1 53.88 110 PRO B C 1
ATOM 3295 O O . PRO B 1 110 ? 31.875 4.438 3.625 1 53.88 110 PRO B O 1
ATOM 3298 N N . SER B 1 111 ? 32.5 2.395 3.062 1 60.84 111 SER B N 1
ATOM 3299 C CA . SER B 1 111 ? 33.312 2.65 1.876 1 60.84 111 SER B CA 1
ATOM 3300 C C . SER B 1 111 ? 32.469 3.152 0.718 1 60.84 111 SER B C 1
ATOM 3302 O O . SER B 1 111 ? 33 3.588 -0.308 1 60.84 111 SER B O 1
ATOM 3304 N N . ILE B 1 112 ? 31.188 3.303 0.985 1 68.75 112 ILE B N 1
ATOM 3305 C CA . ILE B 1 112 ? 30.328 3.66 -0.134 1 68.75 112 ILE B CA 1
ATOM 3306 C C . ILE B 1 112 ? 30.078 5.168 -0.137 1 68.75 112 ILE B C 1
ATOM 3308 O O . ILE B 1 112 ? 29.875 5.77 0.919 1 68.75 112 ILE B O 1
ATOM 3312 N N . ASP B 1 113 ? 30.25 5.734 -1.287 1 77.94 113 ASP B N 1
ATOM 3313 C CA . ASP B 1 113 ? 29.922 7.141 -1.496 1 77.94 113 ASP B CA 1
ATOM 3314 C C . ASP B 1 113 ? 28.516 7.453 -1.003 1 77.94 113 ASP B C 1
ATOM 3316 O O . ASP B 1 113 ? 27.547 6.836 -1.448 1 77.94 113 ASP B O 1
ATOM 3320 N N . PRO B 1 114 ? 28.469 8.336 -0.032 1 77.88 114 PRO B N 1
ATOM 3321 C CA . PRO B 1 114 ? 27.156 8.68 0.513 1 77.88 114 PRO B CA 1
ATOM 3322 C C . PRO B 1 114 ? 26.156 9.086 -0.568 1 77.88 114 PRO B C 1
ATOM 3324 O O . PRO B 1 114 ? 24.953 8.828 -0.429 1 77.88 114 PRO B O 1
ATOM 3327 N N . GLY B 1 115 ? 26.641 9.633 -1.563 1 81.31 115 GLY B N 1
ATOM 3328 C CA . GLY B 1 115 ? 25.766 10.047 -2.648 1 81.31 115 GLY B CA 1
ATOM 3329 C C . GLY B 1 115 ? 25.094 8.875 -3.35 1 81.31 115 GLY B C 1
ATOM 3330 O O . GLY B 1 115 ? 24.109 9.062 -4.066 1 81.31 115 GLY B O 1
ATOM 3331 N N . GLN B 1 116 ? 25.578 7.766 -3.066 1 83.12 116 GLN B N 1
ATOM 3332 C CA . GLN B 1 116 ? 25.062 6.578 -3.744 1 83.12 116 GLN B CA 1
ATOM 3333 C C . GLN B 1 116 ? 24.203 5.738 -2.807 1 83.12 116 GLN B C 1
ATOM 3335 O O . GLN B 1 116 ? 23.719 4.668 -3.189 1 83.12 116 GLN B O 1
ATOM 3340 N N . ASP B 1 117 ? 24.047 6.219 -1.647 1 89.31 117 ASP B N 1
ATOM 3341 C CA . ASP B 1 117 ? 23.312 5.465 -0.633 1 89.31 117 ASP B CA 1
ATOM 3342 C C . ASP B 1 117 ? 22.031 6.18 -0.239 1 89.31 117 ASP B C 1
ATOM 3344 O O . ASP B 1 117 ? 22.047 7.078 0.605 1 89.31 117 ASP B O 1
ATOM 3348 N N . LEU B 1 118 ? 20.938 5.676 -0.788 1 92 118 LEU B N 1
ATOM 3349 C CA . LEU B 1 118 ? 19.641 6.293 -0.525 1 92 118 LEU B CA 1
ATOM 3350 C C . LEU B 1 118 ? 19.281 6.191 0.953 1 92 118 LEU B C 1
ATOM 3352 O O . LEU B 1 118 ? 18.484 6.996 1.461 1 92 118 LEU B O 1
ATOM 3356 N N . SER B 1 119 ? 19.812 5.148 1.659 1 92.56 119 SER B N 1
ATOM 3357 C CA . SER B 1 119 ? 19.484 4.988 3.068 1 92.56 119 SER B CA 1
ATOM 3358 C C . SER B 1 119 ? 20.016 6.148 3.902 1 92.56 119 SER B C 1
ATOM 3360 O O . SER B 1 119 ? 19.406 6.539 4.898 1 92.56 119 SER B O 1
ATOM 3362 N N . VAL B 1 120 ? 21.125 6.68 3.492 1 90.56 120 VAL B N 1
ATOM 3363 C CA . VAL B 1 120 ? 21.703 7.832 4.176 1 90.56 120 VAL B CA 1
ATOM 3364 C C . VAL B 1 120 ? 20.812 9.055 3.973 1 90.56 120 VAL B C 1
ATOM 3366 O O . VAL B 1 120 ? 20.484 9.766 4.93 1 90.56 120 VAL B O 1
ATOM 3369 N N . LEU B 1 121 ? 20.422 9.25 2.758 1 92.62 121 LEU B N 1
ATOM 3370 C CA . LEU B 1 121 ? 19.516 10.367 2.463 1 92.62 121 LEU B CA 1
ATOM 3371 C C . LEU B 1 121 ? 18.188 10.203 3.184 1 92.62 121 LEU B C 1
ATOM 3373 O O . LEU B 1 121 ? 17.672 11.156 3.77 1 92.62 121 LEU B O 1
ATOM 3377 N N . GLY B 1 122 ? 17.625 8.992 3.111 1 94.94 122 GLY B N 1
ATOM 3378 C CA . GLY B 1 122 ? 16.391 8.719 3.816 1 94.94 122 GLY B CA 1
ATOM 3379 C C . GLY B 1 122 ? 16.469 8.984 5.309 1 94.94 122 GLY B C 1
ATOM 3380 O O . GLY B 1 122 ? 15.555 9.562 5.895 1 94.94 122 GLY B O 1
ATOM 3381 N N . GLY B 1 123 ? 17.547 8.539 5.891 1 93.06 123 GLY B N 1
ATOM 3382 C CA . GLY B 1 123 ? 17.781 8.812 7.301 1 93.06 123 GLY B CA 1
ATOM 3383 C C . GLY B 1 123 ? 17.875 10.297 7.613 1 93.06 123 GLY B C 1
ATOM 3384 O O . GLY B 1 123 ? 17.328 10.758 8.617 1 93.06 123 GLY B O 1
ATOM 3385 N N . ARG B 1 124 ? 18.531 11.008 6.773 1 91.81 124 ARG B N 1
ATOM 3386 C CA . ARG B 1 124 ? 18.688 12.445 6.953 1 91.81 124 ARG B CA 1
ATOM 3387 C C . ARG B 1 124 ? 17.328 13.141 6.895 1 91.81 124 ARG B C 1
ATOM 3389 O O . ARG B 1 124 ? 17.031 14.008 7.723 1 91.81 124 ARG B O 1
ATOM 3396 N N . ILE B 1 125 ? 16.562 12.797 5.93 1 95.31 125 ILE B N 1
ATOM 3397 C CA . ILE B 1 125 ? 15.227 13.375 5.77 1 95.31 125 ILE B CA 1
ATOM 3398 C C . ILE B 1 125 ? 14.375 13.047 6.992 1 95.31 125 ILE B C 1
ATOM 3400 O O . ILE B 1 125 ? 13.695 13.922 7.535 1 95.31 125 ILE B O 1
ATOM 3404 N N . ALA B 1 126 ? 14.438 11.805 7.438 1 96.56 126 ALA B N 1
ATOM 3405 C CA . ALA B 1 126 ? 13.68 11.383 8.609 1 96.56 126 ALA B CA 1
ATOM 3406 C C . ALA B 1 126 ? 14.117 12.156 9.852 1 96.56 126 ALA B C 1
ATOM 3408 O O . ALA B 1 126 ? 13.273 12.617 10.633 1 96.56 126 ALA B O 1
ATOM 3409 N N . SER B 1 127 ? 15.391 12.258 10 1 94.81 127 SER B N 1
ATOM 3410 C CA . SER B 1 127 ? 15.953 12.969 11.141 1 94.81 127 SER B CA 1
ATOM 3411 C C . SER B 1 127 ? 15.508 14.422 11.164 1 94.81 127 SER B C 1
ATOM 3413 O O . SER B 1 127 ? 15.117 14.945 12.211 1 94.81 127 SER B O 1
ATOM 3415 N N . LEU B 1 128 ? 15.578 15.047 10.062 1 94.38 128 LEU B N 1
ATOM 3416 C CA . LEU B 1 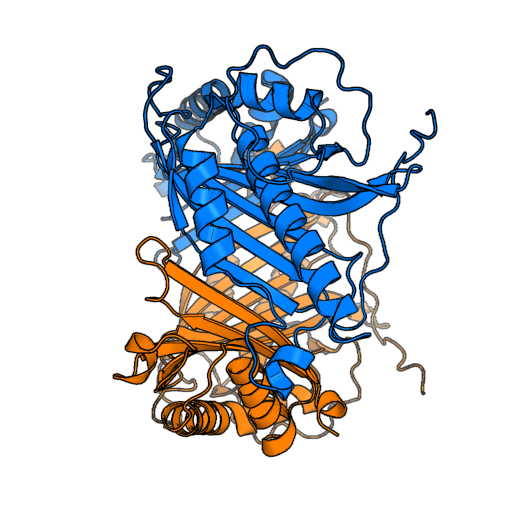128 ? 15.172 16.438 9.93 1 94.38 128 LEU B CA 1
ATOM 3417 C C . LEU B 1 128 ? 13.695 16.609 10.242 1 94.38 128 LEU B C 1
ATOM 3419 O O . LEU B 1 128 ? 13.312 17.516 10.984 1 94.38 128 LEU B O 1
ATOM 3423 N N . ALA B 1 129 ? 12.883 15.758 9.68 1 96.69 129 ALA B N 1
ATOM 3424 C CA . ALA B 1 129 ? 11.438 15.852 9.859 1 96.69 129 ALA B CA 1
ATOM 3425 C C . ALA B 1 129 ? 11.039 15.602 11.305 1 96.69 129 ALA B C 1
ATOM 3427 O O . ALA B 1 129 ? 10.227 16.344 11.875 1 96.69 129 ALA B O 1
ATOM 3428 N N . LEU B 1 130 ? 11.609 14.57 11.898 1 96.62 130 LEU B N 1
ATOM 3429 C CA . LEU B 1 130 ? 11.312 14.266 13.297 1 96.62 130 LEU B CA 1
ATOM 3430 C C . LEU B 1 130 ? 11.82 15.367 14.219 1 96.62 130 LEU B C 1
ATOM 3432 O O . LEU B 1 130 ? 11.18 15.68 15.227 1 96.62 130 LEU B O 1
ATOM 3436 N N . GLY B 1 131 ? 12.977 15.859 13.844 1 94.88 131 GLY B N 1
ATOM 3437 C CA . GLY B 1 131 ? 13.469 17 14.602 1 94.88 131 GLY B CA 1
ATOM 3438 C C . GLY B 1 131 ? 12.539 18.203 14.547 1 94.88 131 GLY B C 1
ATOM 3439 O O . GLY B 1 131 ? 12.258 18.812 15.578 1 94.88 131 GLY B O 1
ATOM 3440 N N . TYR B 1 132 ? 12.141 18.531 13.375 1 94.81 132 TYR B N 1
ATOM 3441 C CA . TYR B 1 132 ? 11.18 19.609 13.195 1 94.81 132 TYR B CA 1
ATOM 3442 C C . TYR B 1 132 ? 9.906 19.359 13.992 1 94.81 132 TYR B C 1
ATOM 3444 O O . TYR B 1 132 ? 9.383 20.266 14.641 1 94.81 132 TYR B O 1
ATOM 3452 N N . LEU B 1 133 ? 9.406 18.156 13.953 1 95.5 133 LEU B N 1
ATOM 3453 C CA . LEU B 1 133 ? 8.219 17.781 14.703 1 95.5 133 LEU B CA 1
ATOM 3454 C C . LEU B 1 133 ? 8.438 17.953 16.203 1 95.5 133 LEU B C 1
ATOM 3456 O O . LEU B 1 133 ? 7.594 18.531 16.891 1 95.5 133 LEU B O 1
ATOM 3460 N N . GLN B 1 134 ? 9.516 17.453 16.672 1 94.56 134 GLN B N 1
ATOM 3461 C CA . GLN B 1 134 ? 9.812 17.516 18.109 1 94.56 134 GLN B CA 1
ATOM 3462 C C . GLN B 1 134 ? 9.867 18.969 18.578 1 94.56 134 GLN B C 1
ATOM 3464 O O . GLN B 1 134 ? 9.273 19.312 19.594 1 94.56 134 GLN B O 1
ATOM 3469 N N . GLU B 1 135 ? 10.562 19.797 17.844 1 93.56 135 GLU B N 1
ATOM 3470 C CA . GLU B 1 135 ? 10.688 21.203 18.172 1 93.56 135 GLU B CA 1
ATOM 3471 C C . GLU B 1 135 ? 9.328 21.891 18.172 1 93.56 135 GLU B C 1
ATOM 3473 O O . GLU B 1 135 ? 9.008 22.641 19.109 1 93.56 135 GLU B O 1
ATOM 3478 N N . THR B 1 136 ? 8.609 21.703 17.156 1 93.25 136 THR B N 1
ATOM 3479 C CA . THR B 1 136 ? 7.305 22.328 17.016 1 93.25 136 THR B CA 1
ATOM 3480 C C . THR B 1 136 ? 6.344 21.844 18.094 1 93.25 136 THR B C 1
ATOM 3482 O O . THR B 1 136 ? 5.602 22.641 18.672 1 93.25 136 THR B O 1
ATOM 3485 N N . ALA B 1 137 ? 6.371 20.578 18.375 1 93.25 137 ALA B N 1
ATOM 3486 C CA . ALA B 1 137 ? 5.484 20 19.375 1 93.25 137 ALA B CA 1
ATOM 3487 C C . ALA B 1 137 ? 5.789 20.562 20.766 1 93.25 137 ALA B C 1
ATOM 3489 O O . ALA B 1 137 ? 4.875 20.797 21.547 1 93.25 137 ALA B O 1
ATOM 3490 N N . LEU B 1 138 ? 7.055 20.703 21.062 1 92.81 138 LEU B N 1
ATOM 3491 C CA . LEU B 1 138 ? 7.441 21.297 22.344 1 92.81 138 LEU B CA 1
ATOM 3492 C C . LEU B 1 138 ? 6.914 22.719 22.469 1 92.81 138 LEU B C 1
ATOM 3494 O O . LEU B 1 138 ? 6.418 23.109 23.531 1 92.81 138 LEU B O 1
ATOM 3498 N N . GLN B 1 139 ? 7.055 23.453 21.406 1 92.56 139 GLN B N 1
ATOM 3499 C CA . GLN B 1 139 ? 6.566 24.828 21.391 1 92.56 139 GLN B CA 1
ATOM 3500 C C . GLN B 1 139 ? 5.051 24.859 21.594 1 92.56 139 GLN B C 1
ATOM 3502 O O . GLN B 1 139 ? 4.543 25.672 22.375 1 92.56 139 GLN B O 1
ATOM 3507 N N . ILE B 1 140 ? 4.352 24.031 20.906 1 91.88 140 ILE B N 1
ATOM 3508 C CA . ILE B 1 140 ? 2.895 23.984 21 1 91.88 140 ILE B CA 1
ATOM 3509 C C . ILE B 1 140 ? 2.479 23.578 22.406 1 91.88 140 ILE B C 1
ATOM 3511 O O . ILE B 1 140 ? 1.55 24.156 22.984 1 91.88 140 ILE B O 1
ATOM 3515 N N . SER B 1 141 ? 3.129 22.578 22.938 1 91.25 141 SER B N 1
ATOM 3516 C CA . SER B 1 141 ? 2.801 22.062 24.266 1 91.25 141 SER B CA 1
ATOM 3517 C C . SER B 1 141 ? 3.002 23.141 25.328 1 91.25 141 SER B C 1
ATOM 3519 O O . SER B 1 141 ? 2.283 23.156 26.328 1 91.25 141 SER B O 1
ATOM 3521 N N . LYS B 1 142 ? 3.947 23.953 25.172 1 91.62 142 LYS B N 1
ATOM 3522 C CA . LYS B 1 142 ? 4.18 25.047 26.094 1 91.62 142 LYS B CA 1
ATOM 3523 C C . LYS B 1 142 ? 3.057 26.078 26.016 1 91.62 142 LYS B C 1
ATOM 3525 O O . LYS B 1 142 ? 2.607 26.594 27.047 1 91.62 142 LYS B O 1
ATOM 3530 N N . GLU B 1 143 ? 2.652 26.359 24.844 1 88.44 143 GLU B N 1
ATOM 3531 C CA . GLU B 1 143 ? 1.614 27.359 24.609 1 88.44 143 GLU B CA 1
ATOM 3532 C C . GLU B 1 143 ? 0.238 26.828 25 1 88.44 143 GLU B C 1
ATOM 3534 O O . GLU B 1 143 ? -0.587 27.562 25.547 1 88.44 143 GLU B O 1
ATOM 3539 N N . ARG B 1 144 ? 0.022 25.578 24.688 1 89.81 144 ARG B N 1
ATOM 3540 C CA . ARG B 1 144 ? -1.247 24.906 24.969 1 89.81 144 ARG B CA 1
ATOM 3541 C C . ARG B 1 144 ? -1.021 23.5 25.484 1 89.81 144 ARG B C 1
ATOM 3543 O O . ARG B 1 144 ? -1.079 22.531 24.703 1 89.81 144 ARG B O 1
ATOM 3550 N N . PRO B 1 145 ? -0.956 23.422 26.812 1 88.25 145 PRO B N 1
ATOM 3551 C CA . PRO B 1 145 ? -0.699 22.094 27.375 1 88.25 145 PRO B CA 1
ATOM 3552 C C . PRO B 1 145 ? -1.77 21.062 27 1 88.25 145 PRO B C 1
ATOM 3554 O O . PR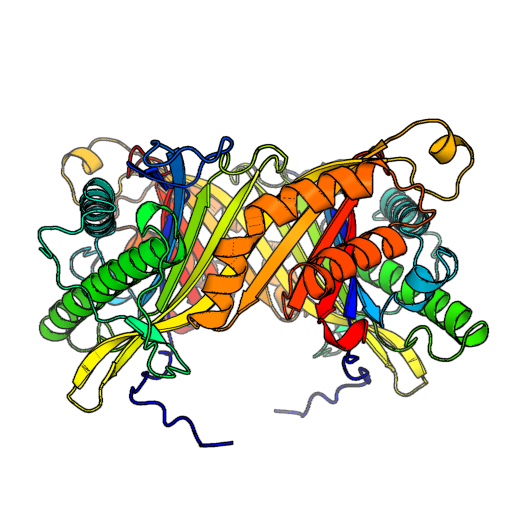O B 1 145 ? -2.963 21.375 27.031 1 88.25 145 PRO B O 1
ATOM 3557 N N . GLY B 1 146 ? -1.316 19.906 26.5 1 86.62 146 GLY B N 1
ATOM 3558 C CA . GLY B 1 146 ? -2.238 18.828 26.172 1 86.62 146 GLY B CA 1
ATOM 3559 C C . GLY B 1 146 ? -2.643 18.812 24.719 1 86.62 146 GLY B C 1
ATOM 3560 O O . GLY B 1 146 ? -3.275 17.859 24.25 1 86.62 146 GLY B O 1
ATOM 3561 N N . ALA B 1 147 ? -2.229 19.812 23.969 1 88 147 ALA B N 1
ATOM 3562 C CA . ALA B 1 147 ? -2.635 19.922 22.562 1 88 147 ALA B CA 1
ATOM 3563 C C . ALA B 1 147 ? -1.908 18.906 21.688 1 88 147 ALA B C 1
ATOM 3565 O O . ALA B 1 147 ? -2.463 18.406 20.703 1 88 147 ALA B O 1
ATOM 3566 N N . ILE B 1 148 ? -0.707 18.594 22.078 1 90.12 148 ILE B N 1
ATOM 3567 C CA . ILE B 1 148 ? 0.106 17.656 21.328 1 90.12 148 ILE B CA 1
ATOM 3568 C C . ILE B 1 148 ? 1.085 16.953 22.266 1 90.12 148 ILE B C 1
ATOM 3570 O O . ILE B 1 148 ? 1.593 17.562 23.203 1 90.12 148 ILE B O 1
ATOM 3574 N N . GLN B 1 149 ? 1.274 15.68 22.078 1 91.06 149 GLN B N 1
ATOM 3575 C CA . GLN B 1 149 ? 2.303 14.945 22.797 1 91.06 149 GLN B CA 1
ATOM 3576 C C . GLN B 1 149 ? 3.68 15.164 22.172 1 91.06 149 GLN B C 1
ATOM 3578 O O . GLN B 1 149 ? 3.967 14.648 21.094 1 91.06 149 GLN B O 1
ATOM 3583 N N . PRO B 1 150 ? 4.516 15.805 22.859 1 89.69 150 PRO B N 1
ATOM 3584 C CA . PRO B 1 150 ? 5.766 16.219 22.234 1 89.69 150 PRO B CA 1
ATOM 3585 C C . PRO B 1 150 ? 6.773 15.086 22.094 1 89.69 150 PRO B C 1
ATOM 3587 O O . PRO B 1 150 ? 7.758 15.211 21.359 1 89.69 150 PRO B O 1
ATOM 3590 N N . ASP B 1 151 ? 6.582 13.992 22.812 1 93 151 ASP B N 1
ATOM 3591 C CA . ASP B 1 151 ? 7.586 12.93 22.828 1 93 151 ASP B CA 1
ATOM 3592 C C . ASP B 1 151 ? 7.195 11.797 21.875 1 93 151 ASP B C 1
ATOM 3594 O O . ASP B 1 151 ? 7.789 10.719 21.906 1 93 151 ASP B O 1
ATOM 3598 N N . PHE B 1 152 ? 6.238 12.055 21.047 1 95.81 152 PHE B N 1
ATOM 3599 C CA . PHE B 1 152 ? 5.852 11.055 20.062 1 95.81 152 PHE B CA 1
ATOM 3600 C C . PHE B 1 152 ? 6.047 11.578 18.641 1 95.81 152 PHE B C 1
ATOM 3602 O O . PHE B 1 152 ? 5.715 12.734 18.359 1 95.81 152 PHE B O 1
ATOM 3609 N N . GLY B 1 153 ? 6.527 10.664 17.812 1 97.12 153 GLY B N 1
ATOM 3610 C CA . GLY B 1 153 ? 6.668 10.93 16.391 1 97.12 153 GLY B CA 1
ATOM 3611 C C . GLY B 1 153 ? 7.121 9.719 15.594 1 97.12 153 GLY B C 1
ATOM 3612 O O . GLY B 1 153 ? 7.949 8.938 16.062 1 97.12 153 GLY B O 1
ATOM 3613 N N . GLN B 1 154 ? 6.57 9.586 14.492 1 97.88 154 GLN B N 1
ATOM 3614 C CA . GLN B 1 154 ? 6.973 8.547 13.555 1 97.88 154 GLN B CA 1
ATOM 3615 C C . GLN B 1 154 ? 6.969 9.062 12.117 1 97.88 154 GLN B C 1
ATOM 3617 O O . GLN B 1 154 ? 6.199 9.969 11.789 1 97.88 154 GLN B O 1
ATOM 3622 N N . ILE B 1 155 ? 7.816 8.5 11.328 1 98.31 155 ILE B N 1
ATOM 3623 C CA . ILE B 1 155 ? 7.832 8.969 9.945 1 98.31 155 ILE B CA 1
ATOM 3624 C C . ILE B 1 155 ? 8.156 7.809 9.008 1 98.31 155 ILE B C 1
ATOM 3626 O O . ILE B 1 155 ? 9 6.965 9.328 1 98.31 155 ILE B O 1
ATOM 3630 N N . GLU B 1 156 ? 7.426 7.742 8.008 1 98.69 156 GLU B N 1
ATOM 3631 C CA . GLU B 1 156 ? 7.73 6.906 6.848 1 98.69 156 GLU B CA 1
ATOM 3632 C C . GLU B 1 156 ? 8.305 7.738 5.703 1 98.69 156 GLU B C 1
ATOM 3634 O O . GLU B 1 156 ? 7.73 8.758 5.32 1 98.69 156 GLU B O 1
ATOM 3639 N N . VAL B 1 157 ? 9.406 7.301 5.188 1 98.44 157 VAL B N 1
ATOM 3640 C CA . VAL B 1 157 ? 10.031 7.992 4.066 1 98.44 157 VAL B CA 1
ATOM 3641 C C . VAL B 1 157 ? 10.164 7.043 2.877 1 98.44 157 VAL B C 1
ATOM 3643 O O . VAL B 1 157 ? 10.555 5.887 3.039 1 98.44 157 VAL B O 1
ATOM 3646 N N . SER B 1 158 ? 9.82 7.5 1.765 1 98.75 158 SER B N 1
ATOM 3647 C CA . SER B 1 158 ? 9.984 6.766 0.514 1 98.75 158 SER B CA 1
ATOM 3648 C C . SER B 1 158 ? 10.773 7.578 -0.506 1 98.75 158 SER B C 1
ATOM 3650 O O . SER B 1 158 ? 10.445 8.734 -0.775 1 98.75 158 SER B O 1
ATOM 3652 N N . LEU B 1 159 ? 11.82 7.059 -1.035 1 98.38 159 LEU B N 1
ATOM 3653 C CA . LEU B 1 159 ? 12.625 7.652 -2.098 1 98.38 159 LEU B CA 1
ATOM 3654 C C . LEU B 1 159 ? 12.641 6.754 -3.33 1 98.38 159 LEU B C 1
ATOM 3656 O O . LEU B 1 159 ? 13.07 5.598 -3.258 1 98.38 159 LEU B O 1
ATOM 3660 N N . HIS B 1 160 ? 12.219 7.277 -4.406 1 98.62 160 HIS B N 1
ATOM 3661 C CA . HIS B 1 160 ? 12.117 6.512 -5.641 1 98.62 160 HIS B CA 1
ATOM 3662 C C . HIS B 1 160 ? 13 7.109 -6.734 1 98.62 160 HIS B C 1
ATOM 3664 O O . HIS B 1 160 ? 12.867 8.289 -7.07 1 98.62 160 HIS B O 1
ATOM 3670 N N . LEU B 1 161 ? 13.93 6.332 -7.262 1 97.69 161 LEU B N 1
ATOM 3671 C CA . LEU B 1 161 ? 14.758 6.691 -8.406 1 97.69 161 LEU B CA 1
ATOM 3672 C C . LEU B 1 161 ? 14.352 5.898 -9.641 1 97.69 161 LEU B C 1
ATOM 3674 O O . LEU B 1 161 ? 14.859 4.801 -9.883 1 97.69 161 LEU B O 1
ATOM 3678 N N . PRO B 1 162 ? 13.547 6.504 -10.492 1 96.81 162 PRO B N 1
ATOM 3679 C CA . PRO B 1 162 ? 12.992 5.742 -11.617 1 96.81 162 PRO B CA 1
ATOM 3680 C C . PRO B 1 162 ? 14.047 5.398 -12.664 1 96.81 162 PRO B C 1
ATOM 3682 O O . PRO B 1 162 ? 13.875 4.453 -13.438 1 96.81 162 PRO B O 1
ATOM 3685 N N . LYS B 1 163 ? 15.172 6.039 -12.711 1 94.94 163 LYS B N 1
ATOM 3686 C CA . LYS B 1 163 ? 16.156 5.852 -13.773 1 94.94 163 LYS B CA 1
ATOM 3687 C C . LYS B 1 163 ? 17.469 5.289 -13.227 1 94.94 163 LYS B C 1
ATOM 3689 O O . LYS B 1 163 ? 18.531 5.461 -13.836 1 94.94 163 LYS B O 1
ATOM 3694 N N . ALA B 1 164 ? 17.406 4.617 -12.195 1 94.56 164 ALA B N 1
ATOM 3695 C CA . ALA B 1 164 ? 18.609 4.191 -11.484 1 94.56 164 ALA B CA 1
ATOM 3696 C C . ALA B 1 164 ? 19.234 2.967 -12.148 1 94.56 164 ALA B C 1
ATOM 3698 O O . ALA B 1 164 ? 20.438 2.74 -12.047 1 94.56 164 ALA B O 1
ATOM 3699 N N . LEU B 1 165 ? 18.391 2.139 -12.789 1 95.62 165 LEU B N 1
ATOM 3700 C CA . LEU B 1 165 ? 18.875 0.853 -13.281 1 95.62 165 LEU B CA 1
ATOM 3701 C C . LEU B 1 165 ? 18.453 0.629 -14.727 1 95.62 165 LEU B C 1
ATOM 3703 O O . LEU B 1 165 ? 17.281 0.785 -15.07 1 95.62 165 LEU B O 1
ATOM 3707 N N . LEU B 1 166 ? 19.391 0.173 -15.539 1 94.56 166 LEU B N 1
ATOM 3708 C CA . LEU B 1 166 ? 19.156 0.028 -16.969 1 94.56 166 LEU B CA 1
ATOM 3709 C C . LEU B 1 166 ? 18.094 -1.034 -17.25 1 94.56 166 LEU B C 1
ATOM 3711 O O . LEU B 1 166 ? 17.25 -0.863 -18.125 1 94.56 166 LEU B O 1
ATOM 3715 N N . ARG B 1 167 ? 18.125 -2.098 -16.469 1 96 167 ARG B N 1
ATOM 3716 C CA . ARG B 1 167 ? 17.281 -3.242 -16.812 1 96 167 ARG B CA 1
ATOM 3717 C C . ARG B 1 167 ? 16.031 -3.266 -15.945 1 96 167 ARG B C 1
ATOM 3719 O O . ARG B 1 167 ? 15.227 -4.195 -16.031 1 96 167 ARG B O 1
ATOM 3726 N N . ALA B 1 168 ? 15.883 -2.35 -15.062 1 97.25 168 ALA B N 1
ATOM 3727 C CA . ALA B 1 168 ? 14.688 -2.223 -14.242 1 97.25 168 ALA B CA 1
ATOM 3728 C C . ALA B 1 168 ? 13.883 -0.983 -14.625 1 97.25 168 ALA B C 1
ATOM 3730 O O . ALA B 1 168 ? 14.281 0.142 -14.32 1 97.25 168 ALA B O 1
ATOM 3731 N N . GLU B 1 169 ? 12.781 -1.187 -15.164 1 95.81 169 GLU B N 1
ATOM 3732 C CA . GLU B 1 169 ? 12 -0.125 -15.789 1 95.81 169 GLU B CA 1
ATOM 3733 C C . GLU B 1 169 ? 11.547 0.909 -14.766 1 95.81 169 GLU B C 1
ATOM 3735 O O . GLU B 1 169 ? 11.406 2.092 -15.086 1 95.81 169 GLU B O 1
ATOM 3740 N N . LYS B 1 170 ? 11.227 0.551 -13.539 1 97.19 170 LYS B N 1
ATOM 3741 C CA . LYS B 1 170 ? 10.789 1.497 -12.516 1 97.19 170 LYS B CA 1
ATOM 3742 C C . LYS B 1 170 ? 11.914 1.803 -11.531 1 97.19 170 LYS B C 1
ATOM 3744 O O . LYS B 1 170 ? 11.672 2.379 -10.469 1 97.19 170 LYS B O 1
ATOM 3749 N N . GLY B 1 171 ? 13.094 1.305 -11.781 1 97.62 171 GLY B N 1
ATOM 3750 C CA . GLY B 1 171 ? 14.312 1.708 -11.094 1 97.62 171 GLY B CA 1
ATOM 3751 C C . GLY B 1 171 ? 14.391 1.183 -9.672 1 97.62 171 GLY B C 1
ATOM 3752 O O . GLY B 1 171 ? 14.195 -0.01 -9.438 1 97.62 171 GLY B O 1
ATOM 3753 N N . LEU B 1 172 ? 14.773 2.062 -8.742 1 98 172 LEU B N 1
ATOM 3754 C CA . LEU B 1 172 ? 15.078 1.704 -7.363 1 98 172 LEU B CA 1
ATOM 3755 C C . LEU B 1 172 ? 14.188 2.465 -6.391 1 98 172 LEU B C 1
ATOM 3757 O O . LEU B 1 172 ? 14.016 3.68 -6.516 1 98 172 LEU B O 1
ATOM 3761 N N . LEU B 1 173 ? 13.57 1.777 -5.457 1 98.69 173 LEU B N 1
ATOM 3762 C CA . LEU B 1 173 ? 12.742 2.361 -4.41 1 98.69 173 LEU B CA 1
ATOM 3763 C C . LEU B 1 173 ? 13.312 2.053 -3.029 1 98.69 173 LEU B C 1
ATOM 3765 O O . LEU B 1 173 ? 13.68 0.91 -2.746 1 98.69 173 LEU B O 1
ATOM 3769 N N . PHE B 1 174 ? 13.484 3.055 -2.309 1 98.06 174 PHE B N 1
ATOM 3770 C CA . PHE B 1 174 ? 13.891 2.918 -0.916 1 98.06 174 PHE B CA 1
ATOM 3771 C C . PHE B 1 174 ? 12.781 3.387 0.019 1 98.06 174 PHE B C 1
ATOM 3773 O O . PHE B 1 174 ? 12.141 4.41 -0.234 1 98.06 174 PHE B O 1
ATOM 3780 N N . ARG B 1 175 ? 12.5 2.658 1.071 1 98.5 175 ARG B N 1
ATOM 3781 C CA . ARG B 1 175 ? 11.555 3.049 2.113 1 98.5 175 ARG B CA 1
ATOM 3782 C C . ARG B 1 175 ? 12.148 2.828 3.5 1 98.5 175 ARG B C 1
ATOM 3784 O O . ARG B 1 175 ? 12.891 1.868 3.719 1 98.5 175 ARG B O 1
ATOM 3791 N N . SER B 1 176 ? 11.797 3.627 4.406 1 97.12 176 SER B N 1
ATOM 3792 C CA . SER B 1 176 ? 12.25 3.477 5.785 1 97.12 176 SER B CA 1
ATOM 3793 C C . SER B 1 176 ? 11.195 3.971 6.773 1 97.12 176 SER B C 1
ATOM 3795 O O . SER B 1 176 ? 10.336 4.781 6.414 1 97.12 176 SER B O 1
ATOM 3797 N N . LEU B 1 177 ? 11.18 3.426 7.906 1 97.25 177 LEU B N 1
ATOM 3798 C CA . LEU B 1 177 ? 10.352 3.828 9.031 1 97.25 177 LEU B CA 1
ATOM 3799 C C . LEU B 1 177 ? 11.203 4.227 10.227 1 97.25 177 LEU B C 1
ATOM 3801 O O . LEU B 1 177 ? 12.102 3.482 10.633 1 97.25 177 LEU B O 1
ATOM 3805 N N . HIS B 1 178 ? 10.961 5.41 10.711 1 96.5 178 HIS B N 1
ATOM 3806 C CA . HIS B 1 178 ? 11.68 5.93 11.867 1 96.5 178 HIS B CA 1
ATOM 3807 C C . HIS B 1 178 ? 10.719 6.359 12.969 1 96.5 178 HIS B C 1
ATOM 3809 O O . HIS B 1 178 ? 9.609 6.824 12.68 1 96.5 178 HIS B O 1
ATOM 3815 N N . THR B 1 179 ? 11.148 6.246 14.18 1 96.56 179 THR B N 1
ATOM 3816 C CA . THR B 1 179 ? 10.375 6.688 15.336 1 96.56 179 THR B CA 1
ATOM 3817 C C . THR B 1 179 ? 11.203 7.598 16.234 1 96.56 179 THR B C 1
ATOM 3819 O O . THR B 1 179 ? 12.398 7.363 16.438 1 96.56 179 THR B O 1
ATOM 3822 N N . LEU B 1 180 ? 10.531 8.586 16.734 1 96.81 180 LEU B N 1
ATOM 3823 C CA . LEU B 1 180 ? 11.172 9.469 17.719 1 96.81 180 LEU B CA 1
ATOM 3824 C C . LEU B 1 180 ? 11.438 8.727 19.016 1 96.81 180 LEU B C 1
ATOM 3826 O O . LEU B 1 180 ? 10.531 8.109 19.578 1 96.81 180 LEU B O 1
ATOM 3830 N N . GLY B 1 181 ? 12.672 8.734 19.438 1 95.44 181 GLY B N 1
ATOM 3831 C CA . GLY B 1 181 ? 13.078 8.164 20.703 1 95.44 181 GLY B CA 1
ATOM 3832 C C . GLY B 1 181 ? 13.938 9.102 21.531 1 95.44 181 GLY B C 1
ATOM 3833 O O . GLY B 1 181 ? 14.203 10.234 21.125 1 95.44 181 GLY B O 1
ATOM 3834 N N . TYR B 1 182 ? 14.297 8.664 22.688 1 94.56 182 TYR B N 1
ATOM 3835 C CA . TYR B 1 182 ? 15.156 9.438 23.578 1 94.56 182 TYR B CA 1
ATOM 3836 C C . TYR B 1 182 ? 16.234 8.555 24.188 1 94.56 182 TYR B C 1
ATOM 3838 O O . TYR B 1 182 ? 15.969 7.434 24.625 1 94.56 182 TYR B O 1
ATOM 3846 N N . SER B 1 183 ? 17.453 9.102 24.156 1 90.75 183 SER B N 1
ATOM 3847 C CA . SER B 1 183 ? 18.562 8.422 24.828 1 90.75 183 SER B CA 1
ATOM 3848 C C . SER B 1 183 ? 18.391 8.461 26.344 1 90.75 183 SER B C 1
ATOM 3850 O O . SER B 1 183 ? 17.547 9.188 26.859 1 90.75 183 SER B O 1
ATOM 3852 N N . PRO B 1 184 ? 19.219 7.621 27.016 1 88.44 184 PRO B N 1
ATOM 3853 C CA . PRO B 1 184 ? 19.172 7.664 28.469 1 88.44 184 PRO B CA 1
ATOM 3854 C C . PRO B 1 184 ? 19.453 9.062 29.031 1 88.44 184 PRO B C 1
ATOM 3856 O O . PRO B 1 184 ? 18.953 9.406 30.109 1 88.44 184 PRO B O 1
ATOM 3859 N N . GLU B 1 185 ? 20.219 9.883 28.328 1 91.38 185 GLU B N 1
ATOM 3860 C CA . GLU B 1 185 ? 20.547 11.242 28.734 1 91.38 185 GLU B CA 1
ATOM 3861 C C . GLU B 1 185 ? 19.453 12.234 28.344 1 91.38 185 GLU B C 1
ATOM 3863 O O . GLU B 1 185 ? 19.594 13.438 28.562 1 91.38 185 GLU B O 1
ATOM 3868 N N . GLY B 1 186 ? 18.406 11.758 27.688 1 89.88 186 GLY B N 1
ATOM 3869 C CA . GLY B 1 186 ? 17.281 12.594 27.359 1 89.88 186 GLY B CA 1
ATOM 3870 C C . GLY B 1 186 ? 17.406 13.273 26.016 1 89.88 186 GLY B C 1
ATOM 3871 O O . GLY B 1 186 ? 16.672 14.219 25.703 1 89.88 186 GLY B O 1
ATOM 3872 N N . VAL B 1 187 ? 18.359 12.805 25.281 1 91.5 187 VAL B N 1
ATOM 3873 C CA . VAL B 1 187 ? 18.578 13.391 23.953 1 91.5 187 VAL B CA 1
ATOM 3874 C C . VAL B 1 187 ? 17.641 12.734 22.953 1 91.5 187 VAL B C 1
ATOM 3876 O O . VAL B 1 187 ? 17.531 11.508 22.891 1 91.5 187 VAL B O 1
ATOM 3879 N N . ALA B 1 188 ? 16.938 13.578 22.172 1 94.38 188 ALA B N 1
ATOM 3880 C CA . ALA B 1 188 ? 16.047 13.062 21.141 1 94.38 188 ALA B CA 1
ATOM 3881 C C . ALA B 1 188 ? 16.844 12.383 20.031 1 94.38 188 ALA B C 1
ATOM 3883 O O . ALA B 1 188 ? 17.906 12.875 19.625 1 94.38 188 ALA B O 1
ATOM 3884 N N . VAL B 1 189 ? 16.344 11.219 19.594 1 94.38 189 VAL B N 1
ATOM 3885 C CA . VAL B 1 189 ? 17 10.461 18.531 1 94.38 189 VAL B CA 1
ATOM 3886 C C . VAL B 1 189 ? 15.969 9.969 17.531 1 94.38 189 VAL B C 1
ATOM 3888 O O . VAL B 1 189 ? 14.789 9.836 17.859 1 94.38 189 VAL B O 1
ATOM 3891 N N . ALA B 1 190 ? 16.359 9.781 16.312 1 94.81 190 ALA B N 1
ATOM 3892 C CA . ALA B 1 190 ? 15.555 9.102 15.289 1 94.81 190 ALA B CA 1
ATOM 3893 C C . ALA B 1 190 ? 15.906 7.617 15.211 1 94.81 190 ALA B C 1
ATOM 3895 O O . ALA B 1 190 ? 16.984 7.25 14.734 1 94.81 190 ALA B O 1
ATOM 3896 N N . VAL B 1 191 ? 15.055 6.828 15.664 1 93.62 191 VAL B N 1
ATOM 3897 C CA . VAL B 1 191 ? 15.289 5.391 15.719 1 93.62 191 VAL B CA 1
ATOM 3898 C C . VAL B 1 191 ? 14.828 4.742 14.414 1 93.62 191 VAL B C 1
ATOM 3900 O O . VAL B 1 191 ? 13.656 4.848 14.047 1 93.62 191 VAL B O 1
ATOM 3903 N N . VAL B 1 192 ? 15.703 4.035 13.75 1 93.44 192 VAL B N 1
ATOM 3904 C CA . VAL B 1 192 ? 15.336 3.309 12.531 1 93.44 192 VAL B CA 1
ATOM 3905 C C . VAL B 1 192 ? 14.609 2.02 12.906 1 93.44 192 VAL B C 1
ATOM 3907 O O . VAL B 1 192 ? 15.195 1.117 13.508 1 93.44 192 VAL B O 1
ATOM 3910 N N . GLU B 1 193 ? 13.383 1.901 12.523 1 92.38 193 GLU B N 1
ATOM 3911 C CA . GLU B 1 193 ? 12.594 0.708 12.82 1 92.38 193 GLU B CA 1
ATOM 3912 C C . GLU B 1 193 ? 12.758 -0.345 11.727 1 92.38 193 GLU B C 1
ATOM 3914 O O . GLU B 1 193 ? 12.672 -1.545 11.992 1 92.38 193 GLU B O 1
ATOM 3919 N N . GLY B 1 194 ? 12.906 0.104 10.539 1 94.12 194 GLY B N 1
ATOM 3920 C CA . GLY B 1 194 ? 13.055 -0.801 9.406 1 94.12 194 GLY B CA 1
ATOM 3921 C C . GLY B 1 194 ? 13.328 -0.084 8.102 1 94.12 194 GLY B C 1
ATOM 3922 O O . GLY B 1 194 ? 13.008 1.098 7.953 1 94.12 194 GLY B O 1
ATOM 3923 N N . GLU B 1 195 ? 13.977 -0.802 7.219 1 95.88 195 GLU B N 1
ATOM 3924 C CA . GLU B 1 195 ? 14.289 -0.306 5.879 1 95.88 195 GLU B CA 1
ATOM 3925 C C . GLU B 1 195 ? 13.992 -1.359 4.816 1 95.88 195 GLU B C 1
ATOM 3927 O O . GLU B 1 195 ? 13.969 -2.557 5.109 1 95.88 195 GLU B O 1
ATOM 3932 N N . GLU B 1 196 ? 13.711 -0.858 3.654 1 97.5 196 GLU B N 1
ATOM 3933 C CA . GLU B 1 196 ? 13.516 -1.781 2.541 1 97.5 196 GLU B CA 1
ATOM 3934 C C . GLU B 1 196 ? 13.984 -1.164 1.225 1 97.5 196 GLU B C 1
ATOM 3936 O O . GLU B 1 196 ? 13.844 0.043 1.016 1 97.5 196 GLU B O 1
ATOM 3941 N N . PHE B 1 197 ? 14.562 -1.979 0.405 1 97.94 197 PHE B N 1
ATOM 3942 C CA . PHE B 1 197 ? 14.898 -1.639 -0.974 1 97.94 197 PHE B CA 1
ATOM 3943 C C . PHE B 1 197 ? 14.078 -2.477 -1.949 1 97.94 197 PHE B C 1
ATOM 3945 O O . PHE B 1 197 ? 13.852 -3.664 -1.713 1 97.94 197 PHE B O 1
ATOM 3952 N N . TRP B 1 198 ? 13.703 -1.855 -3.02 1 98.62 198 TRP B N 1
ATOM 3953 C CA . TRP B 1 198 ? 13.031 -2.57 -4.098 1 98.62 198 TRP B CA 1
ATOM 3954 C C . TRP B 1 198 ? 13.664 -2.252 -5.445 1 98.62 198 TRP B C 1
ATOM 3956 O O . TRP B 1 198 ? 13.852 -1.083 -5.793 1 98.62 198 TRP B O 1
ATOM 3966 N N . ILE B 1 199 ? 14.062 -3.252 -6.109 1 98.69 199 ILE B N 1
ATOM 3967 C CA . ILE B 1 199 ? 14.336 -3.146 -7.539 1 98.69 199 ILE B CA 1
ATOM 3968 C C . ILE B 1 199 ? 13.055 -3.432 -8.328 1 98.69 199 ILE B C 1
ATOM 3970 O O . ILE B 1 199 ? 12.555 -4.559 -8.32 1 98.69 199 ILE B O 1
ATOM 3974 N N . GLN B 1 200 ? 12.656 -2.463 -9.062 1 98.38 200 GLN B N 1
ATOM 3975 C CA . GLN B 1 200 ? 11.281 -2.568 -9.555 1 98.38 200 GLN B CA 1
ATOM 3976 C C . GLN B 1 200 ? 11.258 -2.795 -11.062 1 98.38 200 GLN B C 1
ATOM 3978 O O . GLN B 1 200 ? 11.75 -1.964 -11.828 1 98.38 200 GLN B O 1
ATOM 3983 N N . ASN B 1 201 ? 10.625 -3.93 -11.453 1 98.19 201 ASN B N 1
ATOM 3984 C CA . ASN B 1 201 ? 10.25 -4.246 -12.828 1 98.19 201 ASN B CA 1
ATOM 3985 C C . ASN B 1 201 ? 11.477 -4.52 -13.695 1 98.19 201 ASN B C 1
ATOM 3987 O O . ASN B 1 201 ? 11.664 -3.877 -14.727 1 98.19 201 ASN B O 1
ATOM 3991 N N . ILE B 1 202 ? 12.234 -5.434 -13.25 1 98.56 202 ILE B N 1
ATOM 3992 C CA . ILE B 1 202 ? 13.242 -5.98 -14.156 1 98.56 202 ILE B CA 1
ATOM 3993 C C . ILE B 1 202 ? 12.555 -6.625 -15.359 1 98.56 202 ILE B C 1
ATOM 3995 O O . ILE B 1 202 ? 11.805 -7.594 -15.211 1 98.56 202 ILE B O 1
ATOM 3999 N N . CYS B 1 203 ? 12.781 -6.102 -16.5 1 96.31 203 CYS B N 1
ATOM 4000 C CA . CYS B 1 203 ? 12.141 -6.598 -17.719 1 96.31 203 CYS B CA 1
ATOM 4001 C C . CYS B 1 203 ? 12.969 -7.691 -18.375 1 96.31 203 CYS B C 1
ATOM 4003 O O . CYS B 1 203 ? 14.117 -7.457 -18.75 1 96.31 203 CYS B O 1
ATOM 4005 N N . CYS B 1 204 ? 12.367 -8.812 -18.516 1 97.19 204 CYS B N 1
ATOM 4006 C CA . CYS B 1 204 ? 13.023 -9.953 -19.125 1 97.19 204 CYS B CA 1
ATOM 4007 C C . CYS B 1 204 ? 12.164 -10.531 -20.25 1 97.19 204 CYS B C 1
ATOM 4009 O O . CYS B 1 204 ? 10.953 -10.32 -20.281 1 97.19 204 CYS B O 1
ATOM 4011 N N . HIS B 1 205 ? 12.844 -11.203 -21.203 1 97.25 205 HIS B N 1
ATOM 4012 C CA . HIS B 1 205 ? 12.18 -11.922 -22.281 1 97.25 205 HIS B CA 1
ATOM 4013 C C . HIS B 1 205 ? 12.617 -13.375 -22.344 1 97.25 205 HIS B C 1
ATOM 4015 O O . HIS B 1 205 ? 13.789 -13.664 -22.578 1 97.25 205 HIS B O 1
ATOM 4021 N N . CYS B 1 206 ? 11.703 -14.289 -22.109 1 97.56 206 CYS B N 1
ATOM 4022 C CA . CYS B 1 206 ? 12.055 -15.703 -22.062 1 97.56 206 CYS B CA 1
ATOM 4023 C C . CYS B 1 206 ? 10.883 -16.562 -22.5 1 97.56 206 CYS B C 1
ATOM 4025 O O . CYS B 1 206 ? 9.766 -16.078 -22.656 1 97.56 206 CYS B O 1
ATOM 4027 N N . ILE B 1 207 ? 11.203 -17.797 -22.844 1 97.5 207 ILE B N 1
ATOM 4028 C CA . ILE B 1 207 ? 10.156 -18.797 -23.047 1 97.5 207 ILE B CA 1
ATOM 4029 C C . ILE B 1 207 ? 9.656 -19.312 -21.688 1 97.5 207 ILE B C 1
ATOM 4031 O O . ILE B 1 207 ? 10.453 -19.703 -20.844 1 97.5 207 ILE B O 1
ATOM 4035 N N . ILE B 1 208 ? 8.344 -19.219 -21.484 1 95.88 208 ILE B N 1
ATOM 4036 C CA . ILE B 1 208 ? 7.797 -19.672 -20.203 1 95.88 208 ILE B CA 1
ATOM 4037 C C . ILE B 1 208 ? 6.355 -20.141 -20.406 1 95.88 208 ILE B C 1
ATOM 4039 O O . ILE B 1 208 ? 5.57 -19.484 -21.094 1 95.88 208 ILE B O 1
ATOM 4043 N N . GLY B 1 209 ? 6.082 -21.219 -19.828 1 93.38 209 GLY B N 1
ATOM 4044 C CA . GLY B 1 209 ? 4.73 -21.75 -19.875 1 93.38 209 GLY B CA 1
ATOM 4045 C C . GLY B 1 209 ? 4.676 -23.203 -20.312 1 93.38 209 GLY B C 1
ATOM 4046 O O . GLY B 1 209 ? 5.66 -23.734 -20.828 1 93.38 209 GLY B O 1
ATOM 4047 N N . ILE B 1 210 ? 3.504 -23.812 -20.141 1 91.31 210 ILE B N 1
ATOM 4048 C CA . ILE B 1 210 ? 3.357 -25.25 -20.422 1 91.31 210 ILE B CA 1
ATOM 4049 C C . ILE B 1 210 ? 2.633 -25.438 -21.75 1 91.31 210 ILE B C 1
ATOM 4051 O O . ILE B 1 210 ? 2.705 -26.5 -22.359 1 91.31 210 ILE B O 1
ATOM 4055 N N . ASN B 1 211 ? 1.95 -24.406 -22.172 1 90.69 211 ASN B N 1
ATOM 4056 C CA . ASN B 1 211 ? 1.17 -24.547 -23.391 1 90.69 211 ASN B CA 1
ATOM 4057 C C . ASN B 1 211 ? 2.059 -24.484 -24.641 1 90.69 211 ASN B C 1
ATOM 4059 O O . ASN B 1 211 ? 3.021 -23.719 -24.688 1 90.69 211 ASN B O 1
ATOM 4063 N N . PRO B 1 212 ? 1.707 -25.25 -25.641 1 94.06 212 PRO B N 1
ATOM 4064 C CA . PRO B 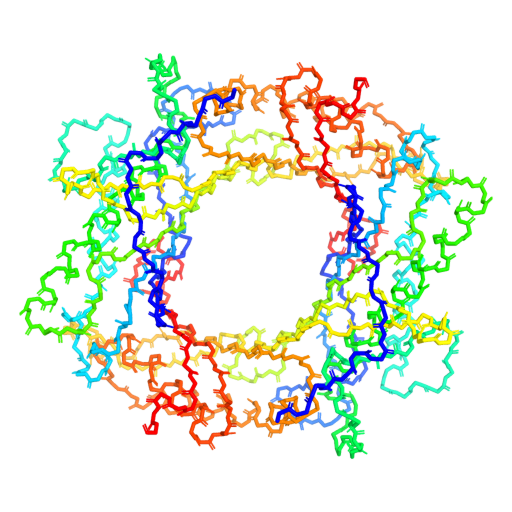1 212 ? 2.547 -25.297 -26.844 1 94.06 212 PRO B CA 1
ATOM 4065 C C . PRO B 1 212 ? 2.799 -23.922 -27.453 1 94.06 212 PRO B C 1
ATOM 4067 O O . PRO B 1 212 ? 3.918 -23.641 -27.875 1 94.06 212 PRO B O 1
ATOM 4070 N N . HIS B 1 213 ? 1.812 -23.062 -27.547 1 93.25 213 HIS B N 1
ATOM 4071 C CA . HIS B 1 213 ? 1.978 -21.75 -28.172 1 93.25 213 HIS B CA 1
ATOM 4072 C C . HIS B 1 213 ? 2.939 -20.875 -27.375 1 93.25 213 HIS B C 1
ATOM 4074 O O . HIS B 1 213 ? 3.586 -19.984 -27.938 1 93.25 213 HIS B O 1
ATOM 4080 N N . GLU B 1 214 ? 3.066 -21.094 -26.109 1 93.06 214 GLU B N 1
ATOM 4081 C CA . GLU B 1 214 ? 3.93 -20.312 -25.219 1 93.06 214 GLU B CA 1
ATOM 4082 C C . GLU B 1 214 ? 5.398 -20.672 -25.438 1 93.06 214 GLU B C 1
ATOM 4084 O O . GLU B 1 214 ? 6.289 -19.984 -24.938 1 93.06 214 GLU B O 1
ATOM 4089 N N . ARG B 1 215 ? 5.652 -21.781 -26.156 1 95.19 215 ARG B N 1
ATOM 4090 C CA . ARG B 1 215 ? 7.012 -22.297 -26.281 1 95.19 215 ARG B CA 1
ATOM 4091 C C . ARG B 1 215 ? 7.648 -21.844 -27.594 1 95.19 215 ARG B C 1
ATOM 4093 O O . ARG B 1 215 ? 8.82 -22.125 -27.844 1 95.19 215 ARG B O 1
ATOM 4100 N N . LEU B 1 216 ? 6.902 -21.125 -28.344 1 94.75 216 LEU B N 1
ATOM 4101 C CA . LEU B 1 216 ? 7.324 -20.766 -29.688 1 94.75 216 LEU B CA 1
ATOM 4102 C C . LEU B 1 216 ? 8.109 -19.453 -29.688 1 94.75 216 LEU B C 1
ATOM 4104 O O . LEU B 1 216 ? 9.023 -19.266 -30.484 1 94.75 216 LEU B O 1
ATOM 4108 N N . GLU B 1 217 ? 7.684 -18.531 -28.875 1 95.56 217 GLU B N 1
ATOM 4109 C CA . GLU B 1 217 ? 8.297 -17.219 -28.844 1 95.56 217 GLU B CA 1
ATOM 4110 C C . GLU B 1 217 ? 8.523 -16.75 -27.406 1 95.56 217 GLU B C 1
ATOM 4112 O O . GLU B 1 217 ? 7.742 -17.078 -26.516 1 95.56 217 GLU B O 1
ATOM 4117 N N . LYS B 1 218 ? 9.539 -15.969 -27.266 1 97.12 218 LYS B N 1
ATOM 4118 C CA . LYS B 1 218 ? 9.789 -15.375 -25.953 1 97.12 218 LYS B CA 1
ATOM 4119 C C . LYS B 1 218 ? 8.695 -14.383 -25.578 1 97.12 218 LYS B C 1
ATOM 4121 O O . LYS B 1 218 ? 8.188 -13.664 -26.453 1 97.12 218 LYS B O 1
ATOM 4126 N N . GLN B 1 219 ? 8.352 -14.352 -24.359 1 96.56 219 GLN B N 1
ATOM 4127 C CA . GLN B 1 219 ? 7.398 -13.367 -23.859 1 96.56 219 GLN B CA 1
ATOM 4128 C C . GLN B 1 219 ? 8.008 -12.523 -22.75 1 96.56 219 GLN B C 1
ATOM 4130 O O . GLN B 1 219 ? 9.008 -12.922 -22.141 1 96.56 219 GLN B O 1
ATOM 4135 N N . THR B 1 220 ? 7.406 -11.383 -22.562 1 96.69 220 THR B N 1
ATOM 4136 C CA . THR B 1 220 ? 7.852 -10.484 -21.5 1 96.69 220 THR B CA 1
ATOM 4137 C C . THR B 1 220 ? 7.48 -11.031 -20.141 1 96.69 220 THR B C 1
ATOM 4139 O O . THR B 1 220 ? 6.352 -11.484 -19.922 1 96.69 220 THR B O 1
ATOM 4142 N N . VAL B 1 221 ? 8.391 -11.055 -19.219 1 97.88 221 VAL B N 1
ATOM 4143 C CA . VAL B 1 221 ? 8.188 -11.297 -17.797 1 97.88 221 VAL B CA 1
ATOM 4144 C C . VAL B 1 221 ? 8.797 -10.156 -16.984 1 97.88 221 VAL B C 1
ATOM 4146 O O . VAL B 1 221 ? 9.953 -9.781 -17.203 1 97.88 221 VAL B O 1
ATOM 4149 N N . VAL B 1 222 ? 8.031 -9.602 -16.125 1 98.38 222 VAL B N 1
ATOM 4150 C CA . VAL B 1 222 ? 8.492 -8.492 -15.305 1 98.38 222 VAL B CA 1
ATOM 4151 C C . VAL B 1 222 ? 8.75 -8.984 -13.883 1 98.38 222 VAL B C 1
ATOM 4153 O O . VAL B 1 222 ? 7.871 -9.57 -13.242 1 98.38 222 VAL B O 1
ATOM 4156 N N . VAL B 1 223 ? 9.945 -8.711 -13.352 1 98.75 223 VAL B N 1
ATOM 4157 C CA . VAL B 1 223 ? 10.344 -9.227 -12.047 1 98.75 223 VAL B CA 1
ATOM 4158 C C . VAL B 1 223 ? 10.727 -8.062 -11.125 1 98.75 223 VAL B C 1
ATOM 4160 O O . VAL B 1 223 ? 11.492 -7.184 -11.516 1 98.75 223 VAL B O 1
ATOM 4163 N N . SER B 1 224 ? 10.18 -8.062 -9.953 1 98.88 224 SER B N 1
ATOM 4164 C CA . SER B 1 224 ? 10.57 -7.117 -8.906 1 98.88 224 SER B CA 1
ATOM 4165 C C . SER B 1 224 ? 11.164 -7.836 -7.703 1 98.88 224 SER B C 1
ATOM 4167 O O . SER B 1 224 ? 10.711 -8.922 -7.34 1 98.88 224 SER B O 1
ATOM 4169 N N . LEU B 1 225 ? 12.18 -7.223 -7.109 1 98.88 225 LEU B N 1
ATOM 4170 C CA . LEU B 1 225 ? 12.875 -7.785 -5.957 1 98.88 225 LEU B CA 1
ATOM 4171 C C . LEU B 1 225 ? 12.758 -6.867 -4.746 1 98.88 225 LEU B C 1
ATOM 4173 O O . LEU B 1 225 ? 13.023 -5.668 -4.848 1 98.88 225 LEU B O 1
ATOM 4177 N N . GLY B 1 226 ? 12.391 -7.414 -3.65 1 98.75 226 GLY B N 1
ATOM 4178 C CA . GLY B 1 226 ? 12.297 -6.676 -2.4 1 98.75 226 GLY B CA 1
ATOM 4179 C C . GLY B 1 226 ? 13.266 -7.172 -1.343 1 98.75 226 GLY B C 1
ATOM 4180 O O . GLY B 1 226 ? 13.43 -8.383 -1.162 1 98.75 226 GLY B O 1
ATOM 4181 N N . PHE B 1 227 ? 13.859 -6.262 -0.678 1 98.25 227 PHE B N 1
ATOM 4182 C CA . PHE B 1 227 ? 14.828 -6.531 0.374 1 98.25 227 PHE B CA 1
ATOM 4183 C C . PHE B 1 227 ? 14.461 -5.789 1.652 1 98.25 227 PHE B C 1
ATOM 4185 O O . PHE B 1 227 ? 14.555 -4.559 1.711 1 98.25 227 PHE B O 1
ATOM 4192 N N . LYS B 1 228 ? 14.039 -6.535 2.613 1 96.19 228 LYS B N 1
ATOM 4193 C CA . LYS B 1 228 ? 13.656 -5.93 3.889 1 96.19 228 LYS B CA 1
ATOM 4194 C C . LYS B 1 228 ? 14.672 -6.262 4.977 1 96.19 228 LYS B C 1
ATOM 4196 O O . LYS B 1 228 ? 15.172 -7.387 5.051 1 96.19 228 LYS B O 1
ATOM 4201 N N . GLY B 1 229 ? 14.953 -5.32 5.766 1 90.31 229 GLY B N 1
ATOM 4202 C CA . GLY B 1 229 ? 15.891 -5.535 6.855 1 90.31 229 GLY B CA 1
ATOM 4203 C C . GLY B 1 229 ? 15.781 -4.488 7.953 1 90.31 229 GLY B C 1
ATOM 4204 O O . GLY B 1 229 ? 15.008 -3.537 7.832 1 90.31 229 GLY B O 1
ATOM 4205 N N . PRO B 1 230 ? 16.438 -4.797 9.016 1 82.5 230 PRO B N 1
ATOM 4206 C CA . PRO B 1 230 ? 16.375 -3.918 10.188 1 82.5 230 PRO B CA 1
ATOM 4207 C C . PRO B 1 230 ? 17.172 -2.623 10 1 82.5 230 PRO B C 1
ATOM 4209 O O . PRO B 1 230 ? 17.094 -1.727 10.844 1 82.5 230 PRO B O 1
ATOM 4212 N N . GLY B 1 231 ? 17.844 -2.447 8.969 1 76.31 231 GLY B N 1
ATOM 4213 C CA . GLY B 1 231 ? 18.562 -1.211 8.695 1 76.31 231 GLY B CA 1
ATOM 4214 C C . GLY B 1 231 ? 19.984 -1.203 9.242 1 76.31 231 GLY B C 1
ATOM 4215 O O . GLY B 1 231 ? 20.547 -0.139 9.492 1 76.31 231 GLY B O 1
ATOM 4216 N N . HIS B 1 232 ? 20.5 -2.346 9.562 1 77.12 232 HIS B N 1
ATOM 4217 C CA . HIS B 1 232 ? 21.875 -2.355 10.039 1 77.12 232 HIS B CA 1
ATOM 4218 C C . HIS B 1 232 ? 22.859 -2.281 8.867 1 77.12 232 HIS B C 1
ATOM 4220 O O . HIS B 1 232 ? 22.5 -2.551 7.727 1 77.12 232 HIS B O 1
ATOM 4226 N N . HIS B 1 233 ? 24.047 -1.949 9.203 1 77.12 233 HIS B N 1
ATOM 4227 C CA . HIS B 1 233 ? 25.078 -1.603 8.227 1 77.12 233 HIS B CA 1
ATOM 4228 C C . HIS B 1 233 ? 25.422 -2.795 7.34 1 77.12 233 HIS B C 1
ATOM 4230 O O . HIS B 1 233 ? 25.562 -2.646 6.125 1 77.12 233 HIS B O 1
ATOM 4236 N N . GLN B 1 234 ? 25.531 -3.963 7.914 1 82.5 234 GLN B N 1
ATOM 4237 C CA . GLN B 1 234 ? 25.938 -5.125 7.133 1 82.5 234 GLN B CA 1
ATOM 4238 C C . GLN B 1 234 ? 24.906 -5.465 6.062 1 82.5 234 GLN B C 1
ATOM 4240 O O . GLN B 1 234 ? 25.266 -5.75 4.918 1 82.5 234 GLN B O 1
ATOM 4245 N N . TRP B 1 235 ? 23.719 -5.426 6.488 1 87.19 235 TRP B N 1
ATOM 4246 C CA . TRP B 1 235 ? 22.625 -5.703 5.555 1 87.19 235 TRP B CA 1
ATOM 4247 C C . TRP B 1 235 ? 22.609 -4.68 4.422 1 87.19 235 TRP B C 1
ATOM 4249 O O . TRP B 1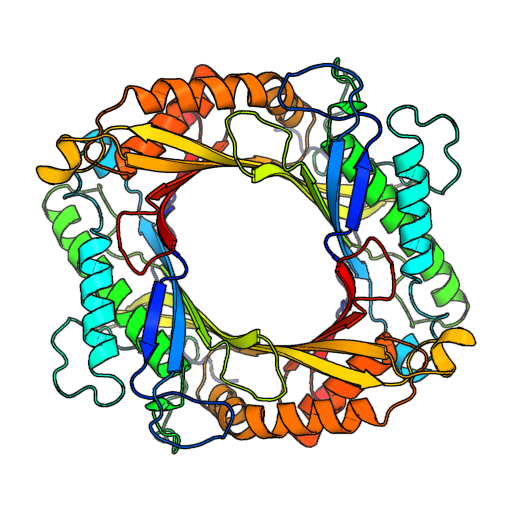 235 ? 22.547 -5.047 3.248 1 87.19 235 TRP B O 1
ATOM 4259 N N . ARG B 1 236 ? 22.766 -3.445 4.715 1 89.38 236 ARG B N 1
ATOM 4260 C CA . ARG B 1 236 ? 22.75 -2.369 3.727 1 89.38 236 ARG B CA 1
ATOM 4261 C C . ARG B 1 236 ? 23.938 -2.504 2.768 1 89.38 236 ARG B C 1
ATOM 4263 O O . ARG B 1 236 ? 23.766 -2.381 1.553 1 89.38 236 ARG B O 1
ATOM 4270 N N . ALA B 1 237 ? 25.031 -2.668 3.35 1 88.81 237 ALA B N 1
ATOM 4271 C CA . ALA B 1 237 ? 26.25 -2.744 2.566 1 88.81 237 ALA B CA 1
ATOM 4272 C C . ALA B 1 237 ? 26.188 -3.867 1.535 1 88.81 237 ALA B C 1
ATOM 4274 O O . ALA B 1 237 ? 26.578 -3.686 0.382 1 88.81 237 ALA B O 1
ATOM 4275 N N . ARG B 1 238 ? 25.672 -4.977 1.979 1 91.56 238 ARG B N 1
ATOM 4276 C CA . ARG B 1 238 ? 25.578 -6.109 1.063 1 91.56 238 ARG B CA 1
ATOM 4277 C C . ARG B 1 238 ? 24.672 -5.773 -0.126 1 91.56 238 ARG B C 1
ATOM 4279 O O . ARG B 1 238 ? 25.016 -6.074 -1.271 1 91.56 238 ARG B O 1
ATOM 4286 N N . PHE B 1 239 ? 23.625 -5.199 0.148 1 94.81 239 PHE B N 1
ATOM 4287 C CA . PHE B 1 239 ? 22.719 -4.805 -0.93 1 94.81 239 PHE B CA 1
ATOM 4288 C C . PHE B 1 239 ? 23.391 -3.779 -1.841 1 94.81 239 PHE B C 1
ATOM 4290 O O . PHE B 1 239 ? 23.406 -3.949 -3.062 1 94.81 239 PHE B O 1
ATOM 4297 N N . LEU B 1 240 ? 23.891 -2.771 -1.27 1 92.06 240 LEU B N 1
ATOM 4298 C CA . LEU B 1 240 ? 24.422 -1.643 -2.025 1 92.06 240 LEU B CA 1
ATOM 4299 C C . LEU B 1 240 ? 25.609 -2.07 -2.879 1 92.06 240 LEU B C 1
ATOM 4301 O O . LEU B 1 240 ? 25.812 -1.537 -3.971 1 92.06 240 LEU B O 1
ATOM 4305 N N . GLU B 1 241 ? 26.281 -3.025 -2.455 1 91.62 241 GLU B N 1
ATOM 4306 C CA . GLU B 1 241 ? 27.469 -3.486 -3.172 1 91.62 241 GLU B CA 1
ATOM 4307 C C . GLU B 1 241 ? 27.094 -4.387 -4.344 1 91.62 241 GLU B C 1
ATOM 4309 O O . GLU B 1 241 ? 27.875 -4.562 -5.277 1 91.62 241 GLU B O 1
ATOM 4314 N N . THR B 1 242 ? 25.859 -4.918 -4.246 1 94.88 242 THR B N 1
ATOM 4315 C CA . THR B 1 242 ? 25.625 -6.008 -5.188 1 94.88 242 THR B CA 1
ATOM 4316 C C . THR B 1 242 ? 24.422 -5.707 -6.074 1 94.88 242 THR B C 1
ATOM 4318 O O . THR B 1 242 ? 24.25 -6.332 -7.121 1 94.88 242 THR B O 1
ATOM 4321 N N . TYR B 1 243 ? 23.5 -4.785 -5.734 1 95.88 243 TYR B N 1
ATOM 4322 C CA . TYR B 1 243 ? 22.172 -4.695 -6.336 1 95.88 243 TYR B CA 1
ATOM 4323 C C . TYR B 1 243 ? 22.266 -4.383 -7.824 1 95.88 243 TYR B C 1
ATOM 4325 O O . TYR B 1 243 ? 21.438 -4.824 -8.617 1 95.88 243 TYR B O 1
ATOM 4333 N N . GLN B 1 244 ? 23.266 -3.623 -8.281 1 94.38 244 GLN B N 1
ATOM 4334 C CA . GLN B 1 244 ? 23.406 -3.293 -9.703 1 94.38 244 GLN B CA 1
ATOM 4335 C C . GLN B 1 244 ? 23.781 -4.52 -10.523 1 94.38 244 GLN B C 1
ATOM 4337 O O . GLN B 1 244 ? 23.141 -4.82 -11.531 1 94.38 244 GLN B O 1
ATOM 4342 N N . GLU B 1 245 ? 24.844 -5.133 -10.102 1 95.69 245 GLU B N 1
ATOM 4343 C CA . GLU B 1 245 ? 25.266 -6.359 -10.773 1 95.69 245 GLU B CA 1
ATOM 4344 C C . GLU B 1 245 ? 24.188 -7.434 -10.68 1 95.69 245 GLU B C 1
ATOM 4346 O O . GLU B 1 245 ? 23.922 -8.141 -11.656 1 95.69 245 GLU B O 1
ATOM 4351 N N . MET B 1 246 ? 23.594 -7.547 -9.562 1 97.44 246 MET B N 1
ATOM 4352 C CA . MET B 1 246 ? 22.516 -8.492 -9.32 1 97.44 246 MET B CA 1
ATOM 4353 C C . MET B 1 246 ? 21.375 -8.289 -10.328 1 97.44 246 MET B C 1
ATOM 4355 O O . MET B 1 246 ? 20.859 -9.25 -10.891 1 97.44 246 MET B O 1
ATOM 4359 N N . THR B 1 247 ? 20.984 -7.035 -10.508 1 97.81 247 THR B N 1
ATOM 4360 C CA . THR B 1 247 ? 19.922 -6.707 -11.461 1 97.81 247 THR B CA 1
ATOM 4361 C C . THR B 1 247 ? 20.297 -7.176 -12.867 1 97.81 247 THR B C 1
ATOM 4363 O O . THR B 1 247 ? 19.484 -7.816 -13.547 1 97.81 247 THR B O 1
ATOM 4366 N N . ARG B 1 248 ? 21.5 -6.902 -13.289 1 96.62 248 ARG B N 1
ATOM 4367 C CA . ARG B 1 248 ? 21.984 -7.297 -14.609 1 96.62 248 ARG B CA 1
ATOM 4368 C C . ARG B 1 248 ? 21.984 -8.812 -14.758 1 96.62 248 ARG B C 1
ATOM 4370 O O . ARG B 1 248 ? 21.484 -9.344 -15.742 1 96.62 248 ARG B O 1
ATOM 4377 N N . ILE B 1 249 ? 22.531 -9.492 -13.797 1 97.81 249 ILE B N 1
ATOM 4378 C CA . ILE B 1 249 ? 22.688 -10.938 -13.859 1 97.81 249 ILE B CA 1
ATOM 4379 C C . ILE B 1 249 ? 21.312 -11.609 -13.867 1 97.81 249 ILE B C 1
ATOM 4381 O O . ILE B 1 249 ? 21.078 -12.539 -14.641 1 97.81 249 ILE B O 1
ATOM 4385 N N . VAL B 1 250 ? 20.391 -11.172 -13.016 1 98.44 250 VAL B N 1
ATOM 4386 C CA . VAL B 1 250 ? 19.047 -11.727 -12.992 1 98.44 250 VAL B CA 1
ATOM 4387 C C . VAL B 1 250 ? 18.406 -11.594 -14.367 1 98.44 250 VAL B C 1
ATOM 4389 O O . VAL B 1 250 ? 17.844 -12.562 -14.906 1 98.44 250 VAL B O 1
ATOM 4392 N N . ALA B 1 251 ? 18.469 -10.438 -14.953 1 98.06 251 ALA B N 1
ATOM 4393 C CA . ALA B 1 251 ? 17.891 -10.195 -16.266 1 98.06 251 ALA B CA 1
ATOM 4394 C C . ALA B 1 251 ? 18.516 -11.117 -17.312 1 98.06 251 ALA B C 1
ATOM 4396 O O . ALA B 1 251 ? 17.797 -11.781 -18.062 1 98.06 251 ALA B O 1
ATOM 4397 N N . GLU B 1 252 ? 19.828 -11.188 -17.359 1 97.56 252 GLU B N 1
ATOM 4398 C CA . GLU B 1 252 ? 20.547 -11.969 -18.359 1 97.56 252 GLU B CA 1
ATOM 4399 C C . GLU B 1 252 ? 20.281 -13.461 -18.203 1 97.56 252 GLU B C 1
ATOM 4401 O O . GLU B 1 252 ? 20.094 -14.172 -19.188 1 97.56 252 GLU B O 1
ATOM 4406 N N . GLU B 1 253 ? 20.297 -13.906 -17.016 1 97.81 253 GLU B N 1
ATOM 4407 C CA . GLU B 1 253 ? 20.047 -15.328 -16.781 1 97.81 253 GLU B CA 1
ATOM 4408 C C . GLU B 1 253 ? 18.625 -15.711 -17.172 1 97.81 253 GLU B C 1
ATOM 4410 O O . GLU B 1 253 ? 18.391 -16.766 -17.766 1 97.81 253 GLU B O 1
ATOM 4415 N N . LEU B 1 254 ? 17.672 -14.898 -16.797 1 97.69 254 LEU B N 1
ATOM 4416 C CA . LEU B 1 254 ? 16.281 -15.203 -17.109 1 97.69 254 LEU B CA 1
ATOM 4417 C C . LEU B 1 254 ? 16.047 -15.234 -18.625 1 97.69 254 LEU B C 1
ATOM 4419 O O . LEU B 1 254 ? 15.266 -16.031 -19.109 1 97.69 254 LEU B O 1
ATOM 4423 N N . ASP B 1 255 ? 16.719 -14.391 -19.328 1 97.25 255 ASP B N 1
ATOM 4424 C CA . ASP B 1 255 ? 16.578 -14.312 -20.781 1 97.25 255 ASP B CA 1
ATOM 4425 C C . ASP B 1 255 ? 16.922 -15.648 -21.422 1 97.25 255 ASP B C 1
ATOM 4427 O O . ASP B 1 255 ? 16.516 -15.922 -22.562 1 97.25 255 ASP B O 1
ATOM 4431 N N . LYS B 1 256 ? 17.641 -16.516 -20.703 1 97.38 256 LYS B N 1
ATOM 4432 C CA . LYS B 1 256 ? 18.125 -17.766 -21.266 1 97.38 256 LYS B CA 1
ATOM 4433 C C . LYS B 1 256 ? 17.266 -18.938 -20.812 1 97.38 256 LYS B C 1
ATOM 4435 O O . LYS B 1 256 ? 17.453 -20.062 -21.281 1 97.38 256 LYS B O 1
ATOM 4440 N N . THR B 1 257 ? 16.344 -18.688 -19.969 1 96.69 257 THR B N 1
ATOM 4441 C CA . THR B 1 257 ? 15.586 -19.781 -19.375 1 96.69 257 THR B CA 1
ATOM 4442 C C . THR B 1 257 ? 14.398 -20.156 -20.266 1 96.69 257 THR B C 1
ATOM 4444 O O . THR B 1 257 ? 14.008 -19.375 -21.141 1 96.69 257 THR B O 1
ATOM 4447 N N . THR B 1 258 ? 13.875 -21.344 -20.047 1 97.12 258 THR B N 1
ATOM 4448 C CA . THR B 1 258 ? 12.688 -21.859 -20.734 1 97.12 258 THR B CA 1
ATOM 4449 C C . THR B 1 258 ? 11.797 -22.625 -19.75 1 97.12 258 THR B C 1
ATOM 4451 O O . THR B 1 258 ? 11.328 -23.719 -20.047 1 97.12 258 THR B O 1
ATOM 4454 N N . PHE B 1 259 ? 11.586 -22.094 -18.641 1 96.12 259 PHE B N 1
ATOM 4455 C CA . PHE B 1 259 ? 10.812 -22.734 -17.594 1 96.12 259 PHE B CA 1
ATOM 4456 C C . PHE B 1 259 ? 9.383 -23 -18.047 1 96.12 259 PHE B C 1
ATOM 4458 O O . PHE B 1 259 ? 8.883 -22.328 -18.953 1 96.12 259 PHE B O 1
ATOM 4465 N N . ARG B 1 260 ? 8.75 -23.938 -17.391 1 94.75 260 ARG B N 1
ATOM 4466 C CA . ARG B 1 260 ? 7.355 -24.25 -17.688 1 94.75 260 ARG B CA 1
ATOM 4467 C C . ARG B 1 260 ? 6.41 -23.516 -16.75 1 94.75 260 ARG B C 1
ATOM 4469 O O . ARG B 1 260 ? 5.219 -23.391 -17.031 1 94.75 260 ARG B O 1
ATOM 4476 N N . SER B 1 261 ? 6.91 -23.016 -15.633 1 93.19 261 SER B N 1
ATOM 4477 C CA . SER B 1 261 ? 6.062 -22.375 -14.641 1 93.19 261 SER B CA 1
ATOM 4478 C C . SER B 1 261 ? 6.715 -21.109 -14.102 1 93.19 261 SER B C 1
ATOM 4480 O O . SER B 1 261 ? 7.941 -21.016 -14.039 1 93.19 261 SER B O 1
ATOM 4482 N N . VAL B 1 262 ? 5.809 -20.141 -13.727 1 95.25 262 VAL B N 1
ATOM 4483 C CA . VAL B 1 262 ? 6.277 -18.906 -13.086 1 95.25 262 VAL B CA 1
ATOM 4484 C C . VAL B 1 262 ? 6.836 -19.234 -11.703 1 95.25 262 VAL B C 1
ATOM 4486 O O . VAL B 1 262 ? 7.762 -18.562 -11.234 1 95.25 262 VAL B O 1
ATOM 4489 N N . GLU B 1 263 ? 6.352 -20.281 -11.07 1 94.94 263 GLU B N 1
ATOM 4490 C CA . GLU B 1 263 ? 6.82 -20.75 -9.766 1 94.94 263 GLU B CA 1
ATOM 4491 C C . GLU B 1 263 ? 8.305 -21.109 -9.812 1 94.94 263 GLU B C 1
ATOM 4493 O O . GLU B 1 263 ? 9.07 -20.734 -8.93 1 94.94 263 GLU B O 1
ATOM 4498 N N . THR B 1 264 ? 8.641 -21.812 -10.844 1 96.44 264 THR B N 1
ATOM 4499 C CA . THR B 1 264 ? 10.039 -22.188 -11.023 1 96.44 264 THR B CA 1
ATOM 4500 C C . THR B 1 264 ? 10.898 -20.938 -11.273 1 96.44 264 THR B C 1
ATOM 4502 O O . THR B 1 264 ? 11.992 -20.828 -10.727 1 96.44 264 THR B O 1
ATOM 4505 N N . LEU B 1 265 ? 10.359 -20.062 -12.07 1 97.38 265 LEU B N 1
ATOM 4506 C CA . LEU B 1 265 ? 11.094 -18.844 -12.414 1 97.38 265 LEU B CA 1
ATOM 4507 C C . LEU B 1 265 ? 11.406 -18.031 -11.164 1 97.38 265 LEU B C 1
ATOM 4509 O O . LEU B 1 265 ? 12.547 -17.625 -10.953 1 97.38 265 LEU B O 1
ATOM 4513 N N . VAL B 1 266 ? 10.398 -17.797 -10.289 1 97.94 266 VAL B N 1
ATOM 4514 C CA . VAL B 1 266 ? 10.609 -16.953 -9.109 1 97.94 266 VAL B CA 1
ATOM 4515 C C . VAL B 1 266 ? 11.562 -17.656 -8.148 1 97.94 266 VAL B C 1
ATOM 4517 O O . VAL B 1 266 ? 12.367 -17 -7.473 1 97.94 266 VAL B O 1
ATOM 4520 N N . THR B 1 267 ? 11.492 -18.953 -8.047 1 96.88 267 THR B N 1
ATOM 4521 C CA . THR B 1 267 ? 12.391 -19.703 -7.184 1 96.88 267 THR B CA 1
ATOM 4522 C C . THR B 1 267 ? 13.828 -19.625 -7.699 1 96.88 267 THR B C 1
ATOM 4524 O O . THR B 1 267 ? 14.766 -19.453 -6.914 1 96.88 267 THR B O 1
ATOM 4527 N N . PHE B 1 268 ? 13.977 -19.766 -9.008 1 97.75 268 PHE B N 1
ATOM 4528 C CA . PHE B 1 268 ? 15.289 -19.625 -9.633 1 97.75 268 PHE B CA 1
ATOM 4529 C C . PHE B 1 268 ? 15.898 -18.266 -9.328 1 97.75 268 PHE B C 1
ATOM 4531 O O . PHE B 1 268 ? 17.062 -18.172 -8.953 1 97.75 268 PHE B O 1
ATOM 4538 N N . VAL B 1 269 ? 15.133 -17.219 -9.477 1 98.56 269 VAL B N 1
ATOM 4539 C CA . VAL B 1 269 ? 15.609 -15.859 -9.219 1 98.56 269 VAL B CA 1
ATOM 4540 C C . VAL B 1 269 ? 16 -15.719 -7.746 1 98.56 269 VAL B C 1
ATOM 4542 O O . VAL B 1 269 ? 17.047 -15.148 -7.43 1 98.56 269 VAL B O 1
ATOM 4545 N N . ALA B 1 270 ? 15.141 -16.219 -6.824 1 98.38 270 ALA B N 1
ATOM 4546 C CA . ALA B 1 270 ? 15.461 -16.156 -5.398 1 98.38 270 ALA B CA 1
ATOM 4547 C C . ALA B 1 270 ? 16.797 -16.844 -5.109 1 98.38 270 ALA B C 1
ATOM 4549 O O . ALA B 1 270 ? 17.578 -16.344 -4.301 1 98.38 270 ALA B O 1
ATOM 4550 N N . ARG B 1 271 ? 17.031 -17.938 -5.75 1 97.88 271 ARG B N 1
ATOM 4551 C CA . ARG B 1 271 ? 18.297 -18.656 -5.566 1 97.88 271 ARG B CA 1
ATOM 4552 C C . ARG B 1 271 ? 19.469 -17.828 -6.035 1 97.88 271 ARG B C 1
ATOM 4554 O O . ARG B 1 271 ? 20.469 -17.703 -5.324 1 97.88 271 ARG B O 1
ATOM 4561 N N . VAL B 1 272 ? 19.359 -17.266 -7.234 1 98 272 VAL B N 1
ATOM 4562 C CA . VAL B 1 272 ? 20.438 -16.438 -7.777 1 98 272 VAL B CA 1
ATOM 4563 C C . VAL B 1 272 ? 20.75 -15.305 -6.812 1 98 272 VAL B C 1
ATOM 4565 O O . VAL B 1 272 ? 21.906 -15.07 -6.469 1 98 272 VAL B O 1
ATOM 4568 N N . VAL B 1 273 ? 19.734 -14.641 -6.281 1 98.38 273 VAL B N 1
ATOM 4569 C CA . VAL B 1 273 ? 19.875 -13.453 -5.449 1 98.38 273 VAL B CA 1
ATOM 4570 C C . VAL B 1 273 ? 20.484 -13.836 -4.098 1 98.38 273 VAL B C 1
ATOM 4572 O O . VAL B 1 273 ? 21.391 -13.172 -3.609 1 98.38 273 VAL B O 1
ATOM 4575 N N . THR B 1 274 ? 20.047 -14.938 -3.482 1 97.69 274 THR B N 1
ATOM 4576 C CA . THR B 1 274 ? 20.469 -15.289 -2.133 1 97.69 274 THR B CA 1
ATOM 4577 C C . THR B 1 274 ? 21.797 -16.031 -2.166 1 97.69 274 THR B C 1
ATOM 4579 O O . THR B 1 274 ? 22.734 -15.672 -1.447 1 97.69 274 THR B O 1
ATOM 4582 N N . VAL B 1 275 ? 21.969 -16.953 -3.025 1 97.19 275 VAL B N 1
ATOM 4583 C CA . VAL B 1 275 ? 23.125 -17.828 -3.027 1 97.19 275 VAL B CA 1
ATOM 4584 C C . VAL B 1 275 ? 24.297 -17.141 -3.721 1 97.19 275 VAL B C 1
ATOM 4586 O O . VAL B 1 275 ? 25.406 -17.078 -3.182 1 97.19 275 VAL B O 1
ATOM 4589 N N . ASN B 1 276 ? 24.078 -16.562 -4.879 1 97 276 ASN B N 1
ATOM 4590 C CA . ASN B 1 276 ? 25.172 -15.984 -5.648 1 97 276 ASN B CA 1
ATOM 4591 C C . ASN B 1 276 ? 25.609 -14.633 -5.074 1 97 276 ASN B C 1
ATOM 4593 O O . ASN B 1 276 ? 26.781 -14.266 -5.152 1 97 276 ASN B O 1
ATOM 4597 N N . PHE B 1 277 ? 24.688 -13.914 -4.52 1 97.12 277 PHE B N 1
ATOM 4598 C CA . PHE B 1 277 ? 25.031 -12.555 -4.117 1 97.12 277 PHE B CA 1
ATOM 4599 C C . PHE B 1 277 ? 25.031 -12.43 -2.6 1 97.12 277 PHE B C 1
ATOM 4601 O O . PHE B 1 277 ? 25.312 -11.352 -2.064 1 97.12 277 PHE B O 1
ATOM 4608 N N . GLY B 1 278 ? 24.688 -13.477 -1.894 1 94.38 278 GLY B N 1
ATOM 4609 C CA . GLY B 1 278 ? 24.812 -13.508 -0.445 1 94.38 278 GLY B CA 1
ATOM 4610 C C . GLY B 1 278 ? 23.734 -12.734 0.268 1 94.38 278 GLY B C 1
ATOM 4611 O O . GLY B 1 278 ? 23.938 -12.219 1.37 1 94.38 278 GLY B O 1
ATOM 4612 N N . ILE B 1 279 ? 22.609 -12.453 -0.351 1 95.56 279 ILE B N 1
ATOM 4613 C CA . ILE B 1 279 ? 21.453 -11.805 0.262 1 95.56 279 ILE B CA 1
ATOM 4614 C C . ILE B 1 279 ? 20.734 -12.789 1.178 1 95.56 279 ILE B C 1
ATOM 4616 O O . ILE B 1 279 ? 20.453 -13.922 0.782 1 95.56 279 ILE B O 1
ATOM 4620 N N . GLU B 1 280 ? 20.422 -12.438 2.395 1 94.19 280 GLU B N 1
ATOM 4621 C CA . GLU B 1 280 ? 19.859 -13.336 3.393 1 94.19 280 GLU B CA 1
ATOM 4622 C C . GLU B 1 280 ? 18.406 -13.672 3.078 1 94.19 280 GLU B C 1
ATOM 4624 O O . GLU B 1 280 ? 17.969 -14.805 3.262 1 94.19 280 GLU B O 1
ATOM 4629 N N . LEU B 1 281 ? 17.656 -12.703 2.719 1 96.69 281 LEU B N 1
ATOM 4630 C CA . LEU B 1 281 ? 16.234 -12.852 2.477 1 96.69 281 LEU B CA 1
ATOM 4631 C C . LEU B 1 281 ? 15.773 -11.953 1.329 1 96.69 281 LEU B C 1
ATOM 4633 O O . LEU B 1 281 ? 16.141 -10.781 1.273 1 96.69 281 LEU B O 1
ATOM 4637 N N . VAL B 1 282 ? 14.953 -12.531 0.382 1 98.25 282 VAL B N 1
ATOM 4638 C CA . VAL B 1 282 ? 14.484 -11.742 -0.752 1 98.25 282 VAL B CA 1
ATOM 4639 C C . VAL B 1 282 ? 13.039 -12.094 -1.067 1 98.25 282 VAL B C 1
ATOM 4641 O O . VAL B 1 282 ? 12.633 -13.25 -0.965 1 98.25 282 VAL B O 1
ATOM 4644 N N . THR B 1 283 ? 12.258 -11.109 -1.334 1 98.69 283 THR B N 1
ATOM 4645 C CA . THR B 1 283 ? 10.945 -11.281 -1.943 1 98.69 283 THR B CA 1
ATOM 4646 C C . THR B 1 283 ? 11.023 -11.109 -3.457 1 98.69 283 THR B C 1
ATOM 4648 O O . THR B 1 283 ? 11.57 -10.117 -3.947 1 98.69 283 THR B O 1
ATOM 4651 N N . VAL B 1 284 ? 10.547 -12.062 -4.191 1 98.75 284 VAL B N 1
ATOM 4652 C CA . VAL B 1 284 ? 10.547 -12.039 -5.652 1 98.75 284 VAL B CA 1
ATOM 4653 C C . VAL B 1 284 ? 9.109 -12.039 -6.172 1 98.75 284 VAL B C 1
ATOM 4655 O O . VAL B 1 284 ? 8.32 -12.922 -5.836 1 98.75 284 VAL B O 1
ATOM 4658 N N . ARG B 1 285 ? 8.789 -11.07 -6.906 1 98.62 285 ARG B N 1
ATOM 4659 C CA . ARG B 1 285 ? 7.512 -11.008 -7.605 1 98.62 285 ARG B CA 1
ATOM 4660 C C . ARG B 1 285 ? 7.707 -11.047 -9.117 1 98.62 285 ARG B C 1
ATOM 4662 O O . ARG B 1 285 ? 8.445 -10.234 -9.68 1 98.62 285 ARG B O 1
ATOM 4669 N N . ALA B 1 286 ? 7.105 -11.938 -9.75 1 98.31 286 ALA B N 1
ATOM 4670 C CA . ALA B 1 286 ? 7.148 -12.031 -11.203 1 98.31 286 ALA B CA 1
ATOM 4671 C C . ALA B 1 286 ? 5.742 -11.977 -11.797 1 98.31 286 ALA B C 1
ATOM 4673 O O . ALA B 1 286 ? 4.82 -12.609 -11.281 1 98.31 286 ALA B O 1
ATOM 4674 N N . GLU B 1 287 ? 5.605 -11.234 -12.828 1 97.75 287 GLU B N 1
ATOM 4675 C CA . GLU B 1 287 ? 4.32 -11.078 -13.5 1 97.75 287 GLU B CA 1
ATOM 4676 C C . GLU B 1 287 ? 4.453 -11.266 -15.008 1 97.75 287 GLU B C 1
ATOM 4678 O O . GLU B 1 287 ? 5.473 -10.891 -15.594 1 97.75 287 GLU B O 1
ATOM 4683 N N . LYS B 1 288 ? 3.48 -11.867 -15.555 1 96.81 288 LYS B N 1
ATOM 4684 C CA . LYS B 1 288 ? 3.291 -11.914 -17 1 96.81 288 LYS B CA 1
ATOM 4685 C C . LYS B 1 288 ? 2.217 -10.922 -17.453 1 96.81 288 LYS B C 1
ATOM 4687 O O . LYS B 1 288 ? 1.023 -11.172 -17.266 1 96.81 288 LYS B O 1
ATOM 4692 N N . PRO B 1 289 ? 2.654 -9.875 -18.062 1 95.38 289 PRO B N 1
ATOM 4693 C CA . PRO B 1 289 ? 1.679 -8.852 -18.422 1 95.38 289 PRO B CA 1
ATOM 4694 C C . PRO B 1 289 ? 0.735 -9.297 -19.531 1 95.38 289 PRO B C 1
ATOM 4696 O O . PRO B 1 289 ? -0.389 -8.797 -19.641 1 95.38 289 PRO B O 1
ATOM 4699 N N . ASN B 1 290 ? 1.102 -10.297 -20.297 1 92.19 290 ASN B N 1
ATOM 4700 C CA . ASN B 1 290 ? 0.318 -10.648 -21.469 1 92.19 290 ASN B CA 1
ATOM 4701 C C . ASN B 1 290 ? -0.38 -11.992 -21.312 1 92.19 290 ASN B C 1
ATOM 4703 O O . ASN B 1 290 ? -0.988 -12.508 -22.25 1 92.19 290 ASN B O 1
ATOM 4707 N N . ALA B 1 291 ? -0.323 -12.562 -20.172 1 91.12 291 ALA B N 1
ATOM 4708 C CA . ALA B 1 291 ? -0.901 -13.891 -19.953 1 91.12 291 ALA B CA 1
ATOM 4709 C C . ALA B 1 291 ? -2.422 -13.844 -20.078 1 91.12 291 ALA B C 1
ATOM 4711 O O . ALA B 1 291 ? -3.037 -14.766 -20.625 1 91.12 291 ALA B O 1
ATOM 4712 N N . LEU B 1 292 ? -3.051 -12.859 -19.5 1 92.31 292 LEU B N 1
ATOM 4713 C CA . LEU B 1 292 ? -4.488 -12.641 -19.578 1 92.31 292 LEU B CA 1
ATOM 4714 C C . LEU B 1 292 ? -4.797 -11.273 -20.188 1 92.31 292 LEU B C 1
ATOM 4716 O O . LEU B 1 292 ? -4.352 -10.242 -19.672 1 92.31 292 LEU B O 1
ATOM 4720 N N . ALA B 1 293 ? -5.586 -11.25 -21.172 1 91.31 293 ALA B N 1
ATOM 4721 C CA . ALA B 1 293 ? -5.789 -10.062 -22 1 91.31 293 ALA B CA 1
ATOM 4722 C C . ALA B 1 293 ? -6.375 -8.922 -21.172 1 91.31 293 ALA B C 1
ATOM 4724 O O . ALA B 1 293 ? -6.113 -7.746 -21.453 1 91.31 293 ALA B O 1
ATOM 4725 N N . PHE B 1 294 ? -7.172 -9.219 -20.234 1 94.06 294 PHE B N 1
ATOM 4726 C CA . PHE B 1 294 ? -7.879 -8.156 -19.547 1 94.06 294 PHE B CA 1
ATOM 4727 C C . PHE B 1 294 ? -7.262 -7.898 -18.172 1 94.06 294 PHE B C 1
ATOM 4729 O O . PHE B 1 294 ? -7.844 -7.199 -17.344 1 94.06 294 PHE B O 1
ATOM 4736 N N . ALA B 1 295 ? -6.121 -8.508 -17.938 1 95.62 295 ALA B N 1
ATOM 4737 C CA . ALA B 1 295 ? -5.375 -8.273 -16.703 1 95.62 295 ALA B CA 1
ATOM 4738 C C . ALA B 1 295 ? -4.09 -7.496 -16.984 1 95.62 295 ALA B C 1
ATOM 4740 O O . ALA B 1 295 ? -3.404 -7.754 -17.969 1 95.62 295 ALA B O 1
ATOM 4741 N N . GLU B 1 296 ? -3.816 -6.504 -16.188 1 95.94 296 GLU B N 1
ATOM 4742 C CA . GLU B 1 296 ? -2.549 -5.793 -16.328 1 95.94 296 GLU B CA 1
ATOM 4743 C C . GLU B 1 296 ? -1.364 -6.711 -16.047 1 95.94 296 GLU B C 1
ATOM 4745 O O . GLU B 1 296 ? -0.288 -6.543 -16.625 1 95.94 296 GLU B O 1
ATOM 4750 N N . GLY B 1 297 ? -1.584 -7.656 -15.125 1 95.25 297 GLY B N 1
ATOM 4751 C CA . GLY B 1 297 ? -0.545 -8.625 -14.812 1 95.25 297 GLY B CA 1
ATOM 4752 C C . GLY B 1 297 ? -1.05 -9.805 -14 1 95.25 297 GLY B C 1
ATOM 4753 O O . GLY B 1 297 ? -1.94 -9.648 -13.156 1 95.25 297 GLY B O 1
ATOM 4754 N N . THR B 1 298 ? -0.505 -10.906 -14.227 1 95.69 298 THR B N 1
ATOM 4755 C CA . THR B 1 298 ? -0.699 -12.117 -13.43 1 95.69 298 THR B CA 1
ATOM 4756 C C . THR B 1 298 ? 0.644 -12.711 -13.008 1 95.69 298 THR B C 1
ATOM 4758 O O . THR B 1 298 ? 1.601 -12.703 -13.789 1 95.69 298 THR B O 1
ATOM 4761 N N . GLY B 1 299 ? 0.656 -13.086 -11.758 1 95.19 299 GLY B N 1
ATOM 4762 C CA . GLY B 1 299 ? 1.979 -13.555 -11.375 1 95.19 299 GLY B CA 1
ATOM 4763 C C . GLY B 1 299 ? 2.008 -14.203 -10 1 95.19 299 GLY B C 1
ATOM 4764 O O . GLY B 1 299 ? 0.967 -14.602 -9.477 1 95.19 299 GLY B O 1
ATOM 4765 N N . VAL B 1 300 ? 3.25 -14.453 -9.562 1 96.94 300 VAL B N 1
ATOM 4766 C CA . VAL B 1 300 ? 3.557 -15.156 -8.32 1 96.94 300 VAL B CA 1
ATOM 4767 C C . VAL B 1 300 ? 4.559 -14.344 -7.504 1 96.94 300 VAL B C 1
ATOM 4769 O O . VAL B 1 300 ? 5.402 -13.641 -8.062 1 96.94 300 VAL B O 1
ATOM 4772 N N . GLU B 1 301 ? 4.375 -14.391 -6.242 1 98 301 GLU B N 1
ATOM 4773 C CA . GLU B 1 301 ? 5.301 -13.742 -5.316 1 98 301 GLU B CA 1
ATOM 4774 C C . GLU B 1 301 ? 5.758 -14.711 -4.227 1 98 301 GLU B C 1
ATOM 4776 O O . GLU B 1 301 ? 4.938 -15.391 -3.607 1 98 301 GLU B O 1
ATOM 4781 N N . VAL B 1 302 ? 7.055 -14.781 -4.012 1 97.56 302 VAL B N 1
ATOM 4782 C CA . VAL B 1 302 ? 7.59 -15.648 -2.963 1 97.56 302 VAL B CA 1
ATOM 4783 C C . VAL B 1 302 ? 8.633 -14.883 -2.148 1 97.56 302 VAL B C 1
ATOM 4785 O O . VAL B 1 302 ? 9.219 -13.914 -2.635 1 97.56 302 VAL B O 1
ATOM 4788 N N . THR B 1 303 ? 8.836 -15.266 -0.963 1 97.75 303 THR B N 1
ATOM 4789 C CA . THR B 1 303 ? 9.938 -14.828 -0.116 1 97.75 303 THR B CA 1
ATOM 4790 C C . THR B 1 303 ? 10.781 -16.016 0.328 1 97.75 303 THR B C 1
ATOM 4792 O O . THR B 1 303 ? 10.258 -17 0.875 1 97.75 303 THR B O 1
ATOM 4795 N N . ARG B 1 304 ? 12.07 -15.961 -0.01 1 97.25 304 ARG B N 1
ATOM 4796 C CA . ARG B 1 304 ? 12.977 -17.047 0.343 1 97.25 304 ARG B CA 1
ATOM 4797 C C . ARG B 1 304 ? 14.25 -16.5 0.978 1 97.25 304 ARG B C 1
ATOM 4799 O O . ARG B 1 304 ? 14.766 -15.469 0.561 1 97.25 304 ARG B O 1
ATOM 4806 N N . GLY B 1 305 ? 14.742 -17.266 1.955 1 95.5 305 GLY B N 1
ATOM 4807 C CA . GLY B 1 305 ? 16.062 -17.016 2.512 1 95.5 305 GLY B CA 1
ATOM 4808 C C . GLY B 1 305 ? 17.125 -17.922 1.933 1 95.5 305 GLY B C 1
ATOM 4809 O O . GLY B 1 305 ? 16.812 -18.906 1.254 1 95.5 305 GLY B O 1
ATOM 4810 N N . ARG B 1 306 ? 18.359 -17.547 2.164 1 94.44 306 ARG B N 1
ATOM 4811 C CA . ARG B 1 306 ? 19.5 -18.328 1.698 1 94.44 306 ARG B CA 1
ATOM 4812 C C . ARG B 1 306 ? 19.422 -19.766 2.223 1 94.44 306 ARG B C 1
ATOM 4814 O O . ARG B 1 306 ? 19.766 -20.703 1.51 1 94.44 306 ARG B O 1
ATOM 4821 N N . SER B 1 307 ? 18.906 -19.984 3.389 1 93.75 307 SER B N 1
ATOM 4822 C CA . SER B 1 307 ? 18.828 -21.281 4.043 1 93.75 307 SER B CA 1
ATOM 4823 C C . SER B 1 307 ? 17.844 -22.203 3.318 1 93.75 307 SER B C 1
ATOM 4825 O O . SER B 1 307 ? 17.906 -23.422 3.48 1 93.75 307 SER B O 1
ATOM 4827 N N . PHE B 1 308 ? 17 -21.641 2.59 1 94.31 308 PHE B N 1
ATOM 4828 C CA . PHE B 1 308 ? 16.047 -22.422 1.82 1 94.31 308 PHE B CA 1
ATOM 4829 C C . PHE B 1 308 ? 16.766 -23.266 0.766 1 94.31 308 PHE B C 1
ATOM 4831 O O . PHE B 1 308 ? 16.297 -24.344 0.397 1 94.31 308 PHE B O 1
ATOM 4838 N N . PHE B 1 309 ? 17.859 -22.797 0.285 1 94.19 309 PHE B N 1
ATOM 4839 C CA . PHE B 1 309 ? 18.547 -23.438 -0.834 1 94.19 309 PHE B CA 1
ATOM 4840 C C . PHE B 1 309 ? 19.75 -24.234 -0.349 1 94.19 309 PHE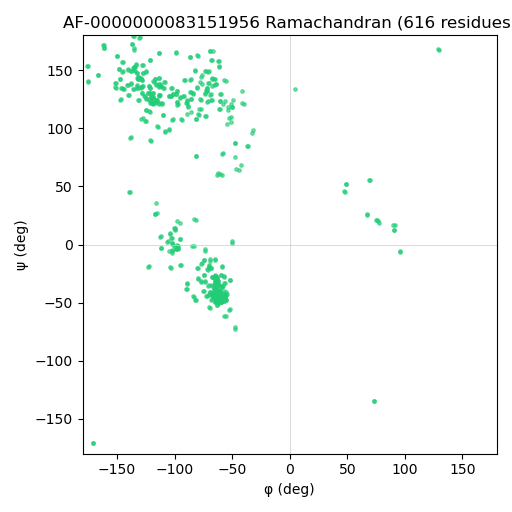 B C 1
ATOM 4842 O O . PHE B 1 309 ? 20.5 -24.797 -1.153 1 94.19 309 PHE B O 1
ATOM 4849 N N . SER B 1 310 ? 20.094 -24.125 0.947 1 86.56 310 SER B N 1
ATOM 4850 C CA . SER B 1 310 ? 21.203 -24.891 1.508 1 86.56 310 SER B CA 1
ATOM 4851 C C . SER B 1 310 ? 20.766 -26.266 1.952 1 86.56 310 SER B C 1
ATOM 4853 O O . SER B 1 310 ? 19.578 -26.484 2.234 1 86.56 310 SER B O 1
#

Solvent-accessible surface area (backbone atoms only — not comparable to full-atom values): 31567 Å² total; per-residue (Å²): 130,79,77,78,70,68,72,54,46,67,59,75,83,61,97,48,64,24,34,42,36,41,35,54,25,62,45,69,29,54,27,25,62,32,48,82,68,51,82,73,32,69,32,66,27,38,31,30,37,42,39,34,34,36,37,48,57,52,14,26,74,66,43,34,55,83,54,46,82,58,64,67,61,52,47,50,53,49,51,56,55,42,70,38,39,67,61,76,78,75,79,79,65,72,59,33,56,74,41,46,66,75,61,60,81,76,74,76,76,72,92,58,60,62,38,62,34,65,69,58,54,48,47,50,50,49,14,37,51,50,31,51,48,38,54,51,25,46,54,35,25,70,77,36,74,82,42,33,53,42,65,44,36,37,35,40,40,35,43,31,27,48,61,29,35,76,59,16,71,54,7,35,38,38,37,36,35,33,32,38,26,26,32,87,87,64,44,64,27,27,30,33,68,30,31,34,42,30,44,31,37,32,60,29,49,23,30,51,38,77,50,74,78,34,65,74,51,65,40,63,37,35,33,29,40,36,38,69,44,59,60,48,64,68,64,49,51,52,44,72,75,36,51,67,63,48,52,53,50,52,38,57,53,46,40,72,40,67,44,37,25,70,54,24,48,41,50,52,51,45,44,50,48,16,67,74,63,65,37,61,51,37,34,31,35,36,28,28,46,73,78,43,90,53,24,64,24,36,34,42,36,44,66,48,41,37,71,74,78,103,130,79,77,77,73,67,74,55,47,66,59,74,82,62,96,47,62,23,34,43,36,41,35,54,26,61,46,70,30,54,29,27,60,32,47,83,67,53,83,72,32,68,32,68,26,37,32,32,38,40,39,36,34,34,35,50,56,52,13,25,73,66,43,33,56,82,52,46,82,57,64,66,60,51,49,51,54,49,52,56,53,41,69,37,39,67,60,75,78,74,80,79,65,71,60,33,55,74,42,47,67,75,59,60,81,77,75,75,76,72,91,59,59,63,36,60,33,65,66,59,53,48,48,50,50,48,14,38,51,50,31,51,47,38,53,51,26,46,54,35,24,70,76,37,73,81,44,32,52,43,64,46,36,36,35,38,38,35,44,33,26,50,61,28,36,77,60,16,71,53,8,35,36,38,37,36,34,34,33,39,27,25,33,88,89,65,44,63,28,29,30,32,67,29,30,36,42,30,44,29,38,32,60,27,48,23,30,51,40,78,51,73,79,34,66,74,50,66,40,66,36,36,34,29,40,37,37,71,44,59,60,49,64,69,65,49,49,52,45,73,75,36,52,68,62,50,52,52,50,53,36,56,54,48,41,70,40,67,45,37,25,70,54,24,50,41,51,51,52,46,44,51,48,15,65,75,63,67,38,62,51,37,34,31,35,36,28,28,45,74,77,43,88,54,25,64,25,36,34,43,36,41,67,49,41,39,70,73,78,102